Protein AF-A0A7S2MKE5-F1 (afdb_monomer_lite)

pLDDT: mean 77.35, std 18.49, range [25.69, 97.31]

Foldseek 3Di:
DDDDDDDDDDDPPPPPPPPDPDPPPQPPQPPDQCPLCLVLVLVCLFPPLQWDWFWKWFFDFLQIAIFTKTFLVSQLVSCCVVVVAVHSVRSVVVVVVNVLQQQKDKDQQVLLFPAPADDQDPPDPVCVVVNRTIMITGFALFAKAKDPDPVVVQDWADARRFTWHRDDLVLQLVQCVVVQCVVPRPVSSVVCVVVSVSVVVLVVLVPDDDPCVVPPDACFDQDPNDTDHAFQVLVQLLSQLSSQSVCVVSRGFKHKKKKKKKWFFAKDFPDDPDDDQKFFKKKKKAFAAPLLPQDDDSVFHALRIDIWGTAIFGDQDDPPGGRRGGTMMMMITGSGNQAHSSQQGPNPVSPRLDRHHRFKMKMWMWTDDDPDIHTPAIDIHGNRNAHAQDKDWDWTFGADDPRDGTMTTTMMMHMHMDMTGTDPPPDDDDDDCVRHPHSSSVSSSVSSNNHGMYGDPPDDDDRDNGSSNVSVSVVSVD

Organism: NCBI:txid374047

Structure (mmCIF, N/CA/C/O backbone):
data_AF-A0A7S2MKE5-F1
#
_entry.id   AF-A0A7S2MKE5-F1
#
loop_
_atom_site.group_PDB
_atom_site.id
_atom_site.type_symbol
_atom_site.label_atom_id
_atom_site.label_alt_id
_atom_site.label_comp_id
_atom_site.label_asym_id
_atom_site.label_entity_id
_atom_site.label_seq_id
_atom_site.pdbx_PDB_ins_code
_atom_site.Cartn_x
_atom_site.Cartn_y
_atom_site.Cartn_z
_atom_site.occupancy
_atom_site.B_iso_or_equiv
_atom_site.auth_seq_id
_atom_site.auth_comp_id
_atom_site.auth_asym_id
_atom_site.auth_atom_id
_atom_site.pdbx_PDB_model_num
ATOM 1 N N . MET A 1 1 ? 20.043 -65.695 46.559 1.00 38.91 1 MET A N 1
ATOM 2 C CA . MET A 1 1 ? 19.828 -64.359 45.965 1.00 38.91 1 MET A CA 1
ATOM 3 C C . MET A 1 1 ? 18.661 -64.463 44.991 1.00 38.91 1 MET A C 1
ATOM 5 O O . MET A 1 1 ? 18.897 -64.834 43.849 1.00 38.91 1 MET A O 1
ATOM 9 N N . PRO A 1 2 ? 17.408 -64.273 45.440 1.00 32.28 2 PRO A N 1
ATOM 10 C CA . PRO A 1 2 ? 16.245 -64.298 44.563 1.00 32.28 2 PRO A CA 1
ATOM 11 C C . PRO A 1 2 ? 16.020 -62.921 43.929 1.00 32.28 2 PRO A C 1
ATOM 13 O O . PRO A 1 2 ? 16.160 -61.885 44.575 1.00 32.28 2 PRO A O 1
ATOM 16 N N . THR A 1 3 ? 15.694 -62.958 42.645 1.00 35.00 3 THR A N 1
ATOM 17 C CA . THR A 1 3 ? 15.424 -61.851 41.729 1.00 35.00 3 THR A CA 1
ATOM 18 C C . THR A 1 3 ? 14.104 -61.153 42.047 1.00 35.00 3 THR A C 1
ATOM 20 O O . THR A 1 3 ? 13.065 -61.808 42.129 1.00 35.00 3 THR A O 1
ATOM 23 N N . LEU A 1 4 ? 14.150 -59.826 42.182 1.00 37.09 4 LEU A N 1
ATOM 24 C CA . LEU A 1 4 ? 12.975 -58.968 42.303 1.00 37.09 4 LEU A CA 1
ATOM 25 C C . LEU A 1 4 ? 12.321 -58.759 40.933 1.00 37.09 4 LEU A C 1
ATOM 27 O O . LEU A 1 4 ? 12.938 -58.318 39.967 1.00 37.09 4 LEU A O 1
ATOM 31 N N . SER A 1 5 ? 11.049 -59.119 40.913 1.00 35.47 5 SER A N 1
ATOM 32 C CA . SER A 1 5 ? 10.031 -58.942 39.892 1.00 35.47 5 SER A CA 1
ATOM 33 C C . SER A 1 5 ? 9.705 -57.477 39.581 1.00 35.47 5 SER A C 1
ATOM 35 O O . SER A 1 5 ? 9.576 -56.672 40.498 1.00 35.47 5 SER A O 1
ATOM 37 N N . GLY A 1 6 ? 9.426 -57.212 38.302 1.00 34.06 6 GLY A N 1
ATOM 38 C CA . GLY A 1 6 ? 8.232 -56.485 37.855 1.00 34.06 6 GLY A CA 1
ATOM 39 C C . GLY A 1 6 ? 8.146 -54.983 38.124 1.00 34.06 6 GLY A C 1
ATOM 40 O O . GLY A 1 6 ? 7.591 -54.578 39.137 1.00 34.06 6 GLY A O 1
ATOM 41 N N . ILE A 1 7 ? 8.535 -54.180 37.128 1.00 35.25 7 ILE A N 1
ATOM 42 C CA . ILE A 1 7 ? 7.829 -52.938 36.775 1.00 35.25 7 ILE A CA 1
ATOM 43 C C . ILE A 1 7 ? 7.758 -52.896 35.243 1.00 35.25 7 ILE A C 1
ATOM 45 O O . ILE A 1 7 ? 8.727 -52.545 34.571 1.00 35.25 7 ILE A O 1
ATOM 49 N N . GLU A 1 8 ? 6.625 -53.322 34.685 1.00 31.55 8 GLU A N 1
ATOM 50 C CA . GLU A 1 8 ? 6.256 -53.013 33.304 1.00 31.55 8 GLU A CA 1
ATOM 51 C C . GLU A 1 8 ? 5.969 -51.507 33.220 1.00 31.55 8 GLU A C 1
ATOM 53 O O . GLU A 1 8 ? 5.121 -50.984 33.939 1.00 31.55 8 GLU A O 1
ATOM 58 N N . MET A 1 9 ? 6.709 -50.791 32.369 1.00 32.50 9 MET A N 1
ATOM 59 C CA . MET A 1 9 ? 6.390 -49.407 32.018 1.00 32.50 9 MET A CA 1
ATOM 60 C C . MET A 1 9 ? 5.101 -49.394 31.192 1.00 32.50 9 MET A C 1
ATOM 62 O O . MET A 1 9 ? 5.122 -49.718 30.002 1.00 32.50 9 MET A O 1
ATOM 66 N N . GLU A 1 10 ? 3.992 -48.978 31.805 1.00 29.42 10 GLU A N 1
ATOM 67 C CA . GLU A 1 10 ? 2.817 -48.523 31.065 1.00 29.42 10 GLU A CA 1
ATOM 68 C C . GLU A 1 10 ? 3.233 -47.387 30.119 1.00 29.42 10 GLU A C 1
ATOM 70 O O . GLU A 1 10 ? 3.768 -46.353 30.529 1.00 29.42 10 GLU A O 1
ATOM 75 N N . ARG A 1 11 ? 3.021 -47.599 28.817 1.00 32.53 11 ARG A N 1
ATOM 76 C CA . ARG A 1 11 ? 3.183 -46.557 27.800 1.00 32.53 11 ARG A CA 1
ATOM 77 C C . ARG A 1 11 ? 2.122 -45.481 28.048 1.00 32.53 11 ARG A C 1
ATOM 79 O O . ARG A 1 11 ? 0.951 -45.844 28.151 1.00 32.53 11 ARG A O 1
ATOM 86 N N . PRO A 1 12 ? 2.475 -44.183 28.075 1.00 32.78 12 PRO A N 1
ATOM 87 C CA . PRO A 1 12 ? 1.469 -43.138 28.147 1.00 32.78 12 PRO A CA 1
ATOM 88 C C . PRO A 1 12 ? 0.582 -43.237 26.904 1.00 32.78 12 PRO A C 1
ATOM 90 O O . PRO A 1 12 ? 1.060 -43.172 25.768 1.00 32.78 12 PRO A O 1
ATOM 93 N N . SER A 1 13 ? -0.710 -43.451 27.138 1.00 32.38 13 SER A N 1
ATOM 94 C CA . SER A 1 13 ? -1.746 -43.436 26.119 1.00 32.38 13 SER A CA 1
ATOM 95 C C . SER A 1 13 ? -1.727 -42.074 25.433 1.00 32.38 13 SER A C 1
ATOM 97 O O . SER A 1 13 ? -2.057 -41.044 26.019 1.00 32.38 13 SER A O 1
ATOM 99 N N . SER A 1 14 ? -1.296 -42.055 24.172 1.00 32.84 14 SER A N 1
ATOM 100 C CA . SER A 1 14 ? -1.456 -40.889 23.315 1.00 32.84 14 SER A CA 1
ATOM 101 C C . SER A 1 14 ? -2.951 -40.624 23.183 1.00 32.84 14 SER A C 1
ATOM 103 O O . SER A 1 14 ? -3.659 -41.388 22.522 1.00 32.84 14 SER A O 1
ATOM 105 N N . LEU A 1 15 ? -3.442 -39.566 23.825 1.00 27.14 15 LEU A N 1
ATOM 106 C CA . LEU A 1 15 ? -4.752 -39.010 23.522 1.00 27.14 15 LEU A CA 1
ATOM 107 C C . LEU A 1 15 ? -4.729 -38.598 22.049 1.00 27.14 15 LEU A C 1
ATOM 109 O O . LEU A 1 15 ? -4.155 -37.573 21.684 1.00 27.14 15 LEU A O 1
ATOM 113 N N . ALA A 1 16 ? -5.306 -39.439 21.195 1.00 28.03 16 ALA A N 1
ATOM 114 C CA . ALA A 1 16 ? -5.599 -39.082 19.824 1.00 28.03 16 ALA A CA 1
ATOM 115 C C . ALA A 1 16 ? -6.667 -37.986 19.874 1.00 28.03 16 ALA A C 1
ATOM 117 O O . ALA A 1 16 ? -7.858 -38.263 20.011 1.00 28.03 16 ALA A O 1
ATOM 118 N N . VAL A 1 17 ? -6.234 -36.728 19.817 1.00 29.97 17 VAL A N 1
ATOM 119 C CA . VAL A 1 17 ? -7.132 -35.613 19.534 1.00 29.97 17 VAL A CA 1
ATOM 120 C C . VAL A 1 17 ? -7.552 -35.787 18.080 1.00 29.97 17 VAL A C 1
ATOM 122 O O . VAL A 1 17 ? -6.831 -35.414 17.157 1.00 29.97 17 VAL A O 1
ATOM 125 N N . ALA A 1 18 ? -8.697 -36.432 17.875 1.00 25.69 18 ALA A N 1
ATOM 126 C CA . ALA A 1 18 ? -9.371 -36.437 16.592 1.00 25.69 18 ALA A CA 1
ATOM 127 C C . ALA A 1 18 ? -9.813 -34.997 16.307 1.00 25.69 18 ALA A C 1
ATOM 129 O O . ALA A 1 18 ? -10.854 -34.544 16.779 1.00 25.69 18 ALA A O 1
ATOM 130 N N . VAL A 1 19 ? -8.987 -34.255 15.571 1.00 35.53 19 VAL A N 1
ATOM 131 C CA . VAL A 1 19 ? -9.393 -32.984 14.973 1.00 35.53 19 VAL A CA 1
ATOM 132 C C . VAL A 1 19 ? -10.306 -33.351 13.810 1.00 35.53 19 VAL A C 1
ATOM 134 O O . VAL A 1 19 ? -9.848 -33.548 12.687 1.00 35.53 19 VAL A O 1
ATOM 137 N N . ALA A 1 20 ? -11.595 -33.539 14.093 1.00 32.12 20 ALA A N 1
ATOM 138 C CA . ALA A 1 20 ? -12.597 -33.576 13.042 1.00 32.12 20 ALA A CA 1
ATOM 139 C C . ALA A 1 20 ? -12.480 -32.258 12.262 1.00 32.12 20 ALA A C 1
ATOM 141 O O . ALA A 1 20 ? -12.541 -31.179 12.857 1.00 32.12 20 ALA A O 1
ATOM 142 N N . ALA A 1 21 ? -12.236 -32.344 10.954 1.00 36.50 21 ALA A N 1
ATOM 143 C CA . ALA A 1 21 ? -12.271 -31.186 10.077 1.00 36.50 21 ALA A CA 1
ATOM 144 C C . ALA A 1 21 ? -13.685 -30.602 10.155 1.00 36.50 21 ALA A C 1
ATOM 146 O O . ALA A 1 21 ? -14.653 -31.240 9.750 1.00 36.50 21 ALA A O 1
ATOM 147 N N . SER A 1 22 ? -13.813 -29.428 10.768 1.00 38.00 22 SER A N 1
ATOM 148 C CA . SER A 1 22 ? -15.074 -28.702 10.757 1.00 38.00 22 SER A CA 1
ATOM 149 C C . SER A 1 22 ? -15.303 -28.180 9.341 1.00 38.00 22 SER A C 1
ATOM 151 O O . SER A 1 22 ? -14.479 -27.417 8.839 1.00 38.00 22 SER A O 1
ATOM 153 N N . GLU A 1 23 ? -16.419 -28.567 8.717 1.00 39.47 23 GLU A N 1
ATOM 154 C CA . GLU A 1 23 ? -16.877 -28.044 7.417 1.00 39.47 23 GLU A CA 1
ATOM 155 C C . GLU A 1 23 ? -17.104 -26.518 7.451 1.00 39.47 23 GLU A C 1
ATOM 157 O O . GLU A 1 23 ? -17.133 -25.864 6.413 1.00 39.47 23 GLU A O 1
ATOM 162 N N . THR A 1 24 ? -17.195 -25.918 8.644 1.00 43.94 24 THR A N 1
ATOM 163 C CA . THR A 1 24 ? -17.181 -24.465 8.852 1.00 43.94 24 THR A CA 1
ATOM 164 C C . THR A 1 24 ? -15.786 -24.032 9.291 1.00 43.94 24 THR A C 1
ATOM 166 O O . THR A 1 24 ? -15.536 -23.739 10.466 1.00 43.94 24 THR A O 1
ATOM 169 N N . ALA A 1 25 ? -14.829 -24.062 8.375 1.00 43.97 25 ALA A N 1
ATOM 170 C CA . ALA A 1 25 ? -13.459 -23.709 8.694 1.00 43.97 25 ALA A CA 1
ATOM 171 C C . ALA A 1 25 ? -13.309 -22.202 8.970 1.00 43.97 25 ALA A C 1
ATOM 173 O O . ALA A 1 25 ? -13.059 -21.420 8.068 1.00 43.97 25 ALA A O 1
ATOM 174 N N . ILE A 1 26 ? -13.465 -21.817 10.241 1.00 52.28 26 ILE A N 1
ATOM 175 C CA . ILE A 1 26 ? -12.911 -20.611 10.887 1.00 52.28 26 ILE A CA 1
ATOM 176 C C . ILE A 1 26 ? -13.125 -19.297 10.098 1.00 52.28 26 ILE A C 1
ATOM 178 O O . ILE A 1 26 ? -12.332 -18.368 10.182 1.00 52.28 26 ILE A O 1
ATOM 182 N N . GLU A 1 27 ? -14.232 -19.166 9.369 1.00 48.88 27 GLU A N 1
ATOM 183 C CA . GLU A 1 27 ? -14.733 -17.870 8.893 1.00 48.88 27 GLU A CA 1
ATOM 184 C C . GLU A 1 27 ? -15.806 -17.350 9.852 1.00 48.88 27 GLU A C 1
ATOM 186 O O . GLU A 1 27 ? -16.908 -16.964 9.464 1.00 48.88 27 GLU A O 1
ATOM 191 N N . ALA A 1 28 ? -15.509 -17.371 11.152 1.00 46.31 28 ALA A N 1
ATOM 192 C CA . ALA A 1 28 ? -16.312 -16.607 12.088 1.00 46.31 28 ALA A CA 1
ATOM 193 C C . ALA A 1 28 ? -16.016 -15.128 11.816 1.00 46.31 28 ALA A C 1
ATOM 195 O O . ALA A 1 28 ? -14.959 -14.623 12.197 1.00 46.31 28 ALA A O 1
ATOM 196 N N . ALA A 1 29 ? -16.937 -14.446 11.129 1.00 50.38 29 ALA A N 1
ATOM 197 C CA . ALA A 1 29 ? -16.950 -12.991 11.114 1.00 50.38 29 ALA A CA 1
ATOM 198 C C . ALA A 1 29 ? -16.854 -12.500 12.571 1.00 50.38 29 ALA A C 1
ATOM 200 O O . ALA A 1 29 ? -17.459 -13.129 13.451 1.00 50.38 29 ALA A O 1
ATOM 201 N N . PRO A 1 30 ? -16.093 -11.430 12.853 1.00 53.56 30 PRO A N 1
ATOM 202 C CA . PRO A 1 30 ? -15.999 -10.898 14.204 1.00 53.56 30 PRO A CA 1
ATOM 203 C C . PRO A 1 30 ? -17.403 -10.730 14.799 1.00 53.56 30 PRO A C 1
ATOM 205 O O . PRO A 1 30 ? -18.305 -10.195 14.155 1.00 53.56 30 PRO A O 1
ATOM 208 N N . SER A 1 31 ? -17.606 -11.252 16.012 1.00 45.25 31 SER A N 1
ATOM 209 C CA . SER A 1 31 ? -18.897 -11.223 16.715 1.00 45.25 31 SER A CA 1
ATOM 210 C C . SER A 1 31 ? -19.361 -9.795 17.020 1.00 45.25 31 SER A C 1
ATOM 212 O O . SER A 1 31 ? -20.553 -9.548 17.215 1.00 45.25 31 SER A O 1
ATOM 214 N N . GLU A 1 32 ? -18.428 -8.846 17.023 1.00 46.38 32 GLU A N 1
ATOM 215 C CA . GLU A 1 32 ? -18.703 -7.424 17.108 1.00 46.38 32 GLU A CA 1
ATOM 216 C C . GLU A 1 32 ? -19.106 -6.874 15.741 1.00 46.38 32 GLU A C 1
ATOM 218 O O . GLU A 1 32 ? -18.394 -7.008 14.749 1.00 46.38 32 GLU A O 1
ATOM 223 N N . ARG A 1 33 ? -20.264 -6.211 15.697 1.00 48.34 33 ARG A N 1
ATOM 224 C CA . ARG A 1 33 ? -20.702 -5.414 14.548 1.00 48.34 33 ARG A CA 1
ATOM 225 C C . ARG A 1 33 ? -19.662 -4.317 14.296 1.00 48.34 33 ARG A C 1
ATOM 227 O O . ARG A 1 33 ? -19.702 -3.277 14.950 1.00 48.34 33 ARG A O 1
ATOM 234 N N . ILE A 1 34 ? -18.733 -4.541 13.369 1.00 53.12 34 ILE A N 1
ATOM 235 C CA . ILE A 1 34 ? -17.738 -3.537 12.990 1.00 53.12 34 ILE A CA 1
ATOM 236 C C . ILE A 1 34 ? -18.439 -2.497 12.114 1.00 53.12 34 ILE A C 1
ATOM 238 O O . ILE A 1 34 ? -18.467 -2.605 10.895 1.00 53.12 34 ILE A O 1
ATOM 242 N N . ASP A 1 35 ? -19.027 -1.477 12.738 1.00 60.91 35 ASP A N 1
ATOM 243 C CA . ASP A 1 35 ? -19.252 -0.202 12.054 1.00 60.91 35 ASP A CA 1
ATOM 244 C C . ASP A 1 35 ? -17.873 0.446 11.852 1.00 60.91 35 ASP A C 1
ATOM 246 O O . ASP A 1 35 ? -17.344 1.143 12.722 1.00 60.91 35 ASP A O 1
ATOM 250 N N . GLY A 1 36 ? -17.217 0.052 10.760 1.00 64.25 36 GLY A N 1
ATOM 251 C CA . GLY A 1 36 ? -15.829 0.383 10.449 1.00 64.25 36 GLY A CA 1
ATOM 252 C C . GLY A 1 36 ? -15.649 1.779 9.868 1.00 64.25 36 GLY A C 1
ATOM 253 O O . GLY A 1 36 ? -14.527 2.166 9.603 1.00 64.25 36 GLY A O 1
ATOM 254 N N . GLY A 1 37 ? -16.721 2.547 9.653 1.00 77.38 37 GLY A N 1
ATOM 255 C CA . GLY A 1 37 ? -16.649 3.902 9.098 1.00 77.38 37 GLY A CA 1
ATOM 256 C C . GLY A 1 37 ? -16.510 3.984 7.570 1.00 77.38 37 GLY A C 1
ATOM 257 O O . GLY A 1 37 ? -16.782 5.045 7.011 1.00 77.38 37 GLY A O 1
ATOM 258 N N . ASP A 1 38 ? -16.189 2.894 6.869 1.00 79.06 38 ASP A N 1
ATOM 259 C CA . ASP A 1 38 ? -16.115 2.869 5.399 1.00 79.06 38 ASP A CA 1
ATOM 260 C C . ASP A 1 38 ? -17.471 3.196 4.751 1.00 79.06 38 ASP A C 1
ATOM 262 O O . ASP A 1 38 ? -17.541 4.041 3.852 1.00 79.06 38 ASP A O 1
ATOM 266 N N . ALA A 1 39 ? -18.566 2.610 5.252 1.00 78.50 39 ALA A N 1
ATOM 267 C CA . ALA A 1 39 ? -19.924 2.956 4.826 1.00 78.50 39 ALA A CA 1
ATOM 268 C C . ALA A 1 39 ? -20.259 4.447 5.032 1.00 78.50 39 ALA A C 1
ATOM 270 O O . ALA A 1 39 ? -20.944 5.048 4.204 1.00 78.50 39 ALA A O 1
ATOM 271 N N . VAL A 1 40 ? -19.751 5.071 6.101 1.00 84.38 40 VAL A N 1
ATOM 272 C CA . VAL A 1 40 ? -19.949 6.507 6.365 1.00 84.38 40 VAL A CA 1
ATOM 273 C C . VAL A 1 40 ? -19.237 7.339 5.309 1.00 84.38 40 VAL A C 1
ATOM 275 O O . VAL A 1 40 ? -19.855 8.197 4.687 1.00 84.38 40 VAL A O 1
ATOM 278 N N . ILE A 1 41 ? -17.956 7.052 5.059 1.00 85.62 41 ILE A N 1
ATOM 279 C CA . ILE A 1 41 ? -17.144 7.770 4.065 1.00 85.62 41 ILE A CA 1
ATOM 280 C C . ILE A 1 41 ? -17.775 7.647 2.682 1.00 85.62 41 ILE A C 1
ATOM 282 O O . ILE A 1 41 ? -17.914 8.636 1.966 1.00 85.62 41 ILE A O 1
ATOM 286 N N . ARG A 1 42 ? -18.235 6.447 2.328 1.00 81.06 42 ARG A N 1
ATOM 287 C CA . ARG A 1 42 ? -18.965 6.193 1.087 1.00 81.06 42 ARG A CA 1
ATOM 288 C C . ARG A 1 42 ? -20.193 7.085 0.931 1.00 81.06 42 ARG A C 1
ATOM 290 O O . ARG A 1 42 ? -20.391 7.635 -0.149 1.00 81.06 42 ARG A O 1
ATOM 297 N N . ARG A 1 43 ? -21.005 7.247 1.978 1.00 84.44 43 ARG A N 1
ATOM 298 C CA . ARG A 1 43 ? -22.190 8.115 1.915 1.00 84.44 43 ARG A CA 1
ATOM 299 C C . ARG A 1 43 ? -21.819 9.602 1.920 1.00 84.44 43 ARG A C 1
ATOM 301 O O . ARG A 1 43 ? -22.467 10.371 1.221 1.00 84.44 43 ARG A O 1
ATOM 308 N N . MET A 1 44 ? -20.739 9.996 2.600 1.00 87.38 44 MET A N 1
ATOM 309 C CA . MET A 1 44 ? -20.200 11.363 2.526 1.00 87.38 44 MET A CA 1
ATOM 310 C C . MET A 1 44 ? -19.696 11.717 1.123 1.00 87.38 44 MET A C 1
ATOM 312 O O . MET A 1 44 ? -19.830 12.854 0.692 1.00 87.38 44 MET A O 1
ATOM 316 N N . ILE A 1 45 ? -19.151 10.755 0.379 1.00 84.62 45 ILE A N 1
ATOM 317 C CA . ILE A 1 45 ? -18.669 10.956 -0.996 1.00 84.62 45 ILE A CA 1
ATOM 318 C C . ILE A 1 45 ? -19.816 11.223 -1.993 1.00 84.62 45 ILE A C 1
ATOM 320 O O . ILE A 1 45 ? -19.587 11.812 -3.057 1.00 84.62 45 ILE A O 1
ATOM 324 N N . GLN A 1 46 ? -21.042 10.786 -1.687 1.00 82.50 46 GLN A N 1
ATOM 325 C CA . GLN A 1 46 ? -22.168 10.897 -2.613 1.00 82.50 46 GLN A CA 1
ATOM 326 C C . GLN A 1 46 ? -22.554 12.362 -2.882 1.00 82.50 46 GLN A C 1
ATOM 328 O O . GLN A 1 46 ? -22.507 13.197 -1.976 1.00 82.50 46 GLN A O 1
ATOM 333 N N . PRO A 1 47 ? -22.984 12.694 -4.117 1.00 78.25 47 PRO A N 1
ATOM 334 C CA . PRO A 1 47 ? -23.495 14.024 -4.422 1.00 78.25 47 PRO A CA 1
ATOM 335 C C . PRO A 1 47 ? -24.651 14.404 -3.487 1.00 78.25 47 PRO A C 1
ATOM 337 O O . PRO A 1 47 ? -25.596 13.637 -3.327 1.00 78.25 47 PRO A O 1
ATOM 340 N N . GLY A 1 48 ? -24.591 15.603 -2.902 1.00 79.62 48 GLY A N 1
ATOM 341 C CA . GLY A 1 48 ? -25.635 16.109 -2.004 1.00 79.62 48 GLY A CA 1
ATOM 342 C C . GLY A 1 48 ? -25.440 15.784 -0.521 1.00 79.62 48 GLY A C 1
ATOM 343 O O . GLY A 1 48 ? -26.286 16.171 0.276 1.00 79.62 48 GLY A O 1
ATOM 344 N N . SER A 1 49 ? -24.332 15.140 -0.134 1.00 85.62 49 SER A N 1
ATOM 345 C CA . SER A 1 49 ? -23.956 14.961 1.278 1.00 85.62 49 SER A CA 1
ATOM 346 C C . SER A 1 49 ? -23.622 16.274 1.998 1.00 85.62 49 SER A C 1
ATOM 348 O O . SER A 1 49 ? -23.667 16.329 3.218 1.00 85.62 49 SER A O 1
ATOM 350 N N . GLY A 1 50 ? -23.251 17.324 1.260 1.00 85.25 50 GLY A N 1
ATOM 351 C CA . GLY A 1 50 ? -22.749 18.574 1.839 1.00 85.25 50 GLY A CA 1
ATOM 352 C C . GLY A 1 50 ? -21.275 18.527 2.261 1.00 85.25 50 GLY A C 1
ATOM 353 O O . GLY A 1 50 ? -20.736 19.570 2.601 1.00 85.25 50 GLY A O 1
ATOM 354 N N . VAL A 1 51 ? -20.608 17.368 2.174 1.00 87.69 51 VAL A N 1
ATOM 355 C CA . VAL A 1 51 ? -19.174 17.222 2.482 1.00 87.69 51 VAL A CA 1
ATOM 356 C C . VAL A 1 51 ? -18.340 17.430 1.220 1.00 87.69 51 VAL A C 1
ATOM 358 O O . VAL A 1 51 ? -18.472 16.681 0.245 1.00 87.69 51 VAL A O 1
ATOM 361 N N . GLU A 1 52 ? -17.457 18.429 1.222 1.00 85.81 52 GLU A N 1
ATOM 362 C CA . GLU A 1 52 ? -16.584 18.735 0.095 1.00 85.81 52 GLU A CA 1
ATOM 363 C C . GLU A 1 52 ? -15.248 17.985 0.205 1.00 85.81 52 GLU A C 1
ATOM 365 O O . GLU A 1 52 ? -14.441 18.176 1.113 1.00 85.81 52 GLU A O 1
ATOM 370 N N . PHE A 1 53 ? -14.966 17.145 -0.792 1.00 85.12 53 PHE A N 1
ATOM 371 C CA . PHE A 1 53 ? -13.673 16.479 -0.926 1.00 85.12 53 PHE A CA 1
ATOM 372 C C . PHE A 1 53 ? -12.746 17.319 -1.810 1.00 85.12 53 PHE A C 1
ATOM 374 O O . PHE A 1 53 ? -12.903 17.362 -3.036 1.00 85.12 53 PHE A O 1
ATOM 381 N N . ARG A 1 54 ? -11.759 17.972 -1.191 1.00 82.69 54 ARG A N 1
ATOM 382 C CA . ARG A 1 54 ? -10.761 18.818 -1.859 1.00 82.69 54 ARG A CA 1
ATOM 383 C C . ARG A 1 54 ? -9.455 18.068 -2.058 1.00 82.69 54 ARG A C 1
ATOM 385 O O . ARG A 1 54 ? -9.031 17.299 -1.198 1.00 82.69 54 ARG A O 1
ATOM 392 N N . THR A 1 55 ? -8.768 18.334 -3.167 1.00 82.75 55 THR A N 1
ATOM 393 C CA . THR A 1 55 ? -7.446 17.749 -3.397 1.00 82.75 55 THR A CA 1
ATOM 394 C C . THR A 1 55 ? -6.323 18.732 -3.109 1.00 82.75 55 THR A C 1
ATOM 396 O O . THR A 1 55 ? -6.204 19.788 -3.736 1.00 82.75 55 THR A O 1
ATOM 399 N N . LEU A 1 56 ? -5.441 18.312 -2.212 1.00 85.12 56 LEU A N 1
ATOM 400 C CA . LEU A 1 56 ? -4.176 18.947 -1.908 1.00 85.12 56 LEU A CA 1
ATOM 401 C C . LEU A 1 56 ? -3.065 18.329 -2.762 1.00 85.12 56 LEU A C 1
ATOM 403 O O . LEU A 1 56 ? -2.899 17.110 -2.802 1.00 85.12 56 LEU A O 1
ATOM 407 N N . LYS A 1 57 ? -2.280 19.166 -3.435 1.00 86.12 57 LYS A N 1
ATOM 408 C CA . LYS A 1 57 ? -1.025 18.756 -4.063 1.00 86.12 57 LYS A CA 1
ATOM 409 C C . LYS A 1 57 ? 0.121 19.070 -3.110 1.00 86.12 57 LYS A C 1
ATOM 411 O O . LYS A 1 57 ? 0.317 20.233 -2.768 1.00 86.12 57 LYS A O 1
ATOM 416 N N . VAL A 1 58 ? 0.893 18.060 -2.728 1.00 87.19 58 VAL A N 1
ATOM 417 C CA . VAL A 1 58 ? 2.078 18.217 -1.871 1.00 87.19 58 VAL A CA 1
ATOM 418 C C . VAL A 1 58 ? 3.355 17.937 -2.655 1.00 87.19 58 VAL A C 1
ATOM 420 O O . VAL A 1 58 ? 3.386 17.019 -3.479 1.00 87.19 58 VAL A O 1
ATOM 423 N N . GLY A 1 59 ? 4.398 18.729 -2.412 1.00 85.50 59 GLY A N 1
ATOM 424 C CA . GLY A 1 59 ? 5.694 18.645 -3.088 1.00 85.50 59 GLY A CA 1
ATOM 425 C C . GLY A 1 59 ? 5.819 19.474 -4.365 1.00 85.50 59 GLY A C 1
ATOM 426 O O . GLY A 1 59 ? 4.900 20.177 -4.785 1.00 85.50 59 GLY A O 1
ATOM 427 N N . GLU A 1 60 ? 6.985 19.377 -5.006 1.00 81.44 60 GLU A N 1
ATOM 428 C CA . GLU A 1 60 ? 7.370 20.198 -6.159 1.00 81.44 60 GLU A CA 1
ATOM 429 C C . GLU A 1 60 ? 7.939 19.350 -7.311 1.00 81.44 60 GLU A C 1
ATOM 431 O O . GLU A 1 60 ? 8.566 18.301 -7.129 1.00 81.44 60 GLU A O 1
ATOM 436 N N . GLY A 1 61 ? 7.706 19.815 -8.543 1.00 77.00 61 GLY A N 1
ATOM 437 C CA . GLY A 1 61 ? 8.245 19.199 -9.753 1.00 77.00 61 GLY A CA 1
ATOM 438 C C . GLY A 1 61 ? 7.763 17.760 -9.961 1.00 77.00 61 GLY A C 1
ATOM 439 O O . GLY A 1 61 ? 6.561 17.491 -9.959 1.00 77.00 61 GLY A O 1
ATOM 440 N N . GLY A 1 62 ? 8.708 16.841 -10.181 1.00 72.69 62 GLY A N 1
ATOM 441 C CA . GLY A 1 62 ? 8.437 15.406 -10.334 1.00 72.69 62 GLY A CA 1
ATOM 442 C C . GLY A 1 62 ? 8.205 14.668 -9.011 1.00 72.69 62 GLY A C 1
ATOM 443 O O . GLY A 1 62 ? 7.742 13.529 -9.031 1.00 72.69 62 GLY A O 1
ATOM 444 N N . ASN A 1 63 ? 8.480 15.305 -7.868 1.00 81.31 63 ASN A N 1
ATOM 445 C CA . ASN A 1 63 ? 8.296 14.755 -6.524 1.00 81.31 63 ASN A CA 1
ATOM 446 C C . ASN A 1 63 ? 7.047 15.360 -5.898 1.00 81.31 63 ASN A C 1
ATOM 448 O O . ASN A 1 63 ? 7.124 16.183 -4.992 1.00 81.31 63 ASN A O 1
ATOM 452 N N . THR A 1 64 ? 5.893 14.975 -6.434 1.00 85.12 64 THR A N 1
ATOM 453 C CA . THR A 1 64 ? 4.596 15.433 -5.939 1.00 85.12 64 THR A CA 1
ATOM 454 C C . THR A 1 64 ? 3.717 14.245 -5.589 1.00 85.12 64 THR A C 1
ATOM 456 O O . THR A 1 64 ? 3.929 13.147 -6.108 1.00 85.12 64 THR A O 1
ATOM 459 N N . ALA A 1 65 ? 2.736 14.465 -4.724 1.00 86.38 65 ALA A N 1
ATOM 460 C CA . ALA A 1 65 ? 1.619 13.556 -4.526 1.00 86.38 65 ALA A CA 1
ATOM 461 C C . ALA A 1 65 ? 0.323 14.357 -4.405 1.00 86.38 65 ALA A C 1
ATOM 463 O O . ALA A 1 65 ? 0.301 15.457 -3.851 1.00 86.38 65 ALA A O 1
ATOM 464 N N . MET A 1 66 ? -0.753 13.802 -4.943 1.00 86.00 66 MET A N 1
ATOM 465 C CA . MET A 1 66 ? -2.103 14.303 -4.728 1.00 86.00 66 MET A CA 1
ATOM 466 C C . MET A 1 66 ? -2.695 13.611 -3.494 1.00 86.00 66 MET A C 1
ATOM 468 O O . MET A 1 66 ? -2.463 12.421 -3.281 1.00 86.00 66 MET A O 1
ATOM 472 N N . VAL A 1 67 ? -3.428 14.356 -2.667 1.00 85.94 67 VAL A N 1
ATOM 473 C CA . VAL A 1 67 ? -4.065 13.870 -1.436 1.00 85.94 67 VAL A CA 1
ATOM 474 C C . VAL A 1 67 ? -5.471 14.447 -1.347 1.00 85.94 67 VAL A C 1
ATOM 476 O O . VAL A 1 67 ? -5.642 15.660 -1.404 1.00 85.94 67 VAL A O 1
ATOM 479 N N . VAL A 1 68 ? -6.484 13.594 -1.212 1.00 86.44 68 VAL A N 1
ATOM 480 C CA . VAL A 1 68 ? -7.869 14.017 -0.980 1.00 86.44 68 VAL A CA 1
ATOM 481 C C . VAL A 1 68 ? -8.115 14.220 0.504 1.00 86.44 68 VAL A C 1
ATOM 483 O O . VAL A 1 68 ? -7.801 13.338 1.304 1.00 86.44 68 VAL A O 1
ATOM 486 N N . LEU A 1 69 ? -8.715 15.361 0.825 1.00 89.19 69 LEU A N 1
ATOM 487 C CA . LEU A 1 69 ? -9.065 15.795 2.166 1.00 89.19 69 LEU A CA 1
ATOM 488 C C . LEU A 1 69 ? -10.531 16.217 2.231 1.00 89.19 69 LEU A C 1
ATOM 490 O O . LEU A 1 69 ? -11.078 16.689 1.237 1.00 89.19 69 LEU A O 1
ATOM 494 N N . PHE A 1 70 ? -11.135 16.091 3.406 1.00 90.38 70 PHE A N 1
ATOM 495 C CA . PHE A 1 70 ? -12.450 16.651 3.720 1.00 90.38 70 PHE A CA 1
ATOM 496 C C . PHE A 1 70 ? -12.423 17.313 5.101 1.00 90.38 70 PHE A C 1
ATOM 498 O O . PHE A 1 70 ? -11.570 16.982 5.935 1.00 90.38 70 PHE A O 1
ATOM 505 N N . CYS A 1 71 ? -13.319 18.270 5.331 1.00 91.31 71 CYS A N 1
ATOM 506 C CA . CYS A 1 71 ? -13.351 19.044 6.568 1.00 91.31 71 CYS A CA 1
ATOM 507 C C . CYS A 1 71 ? -14.068 18.291 7.698 1.00 91.31 71 CYS A C 1
ATOM 509 O O . CYS A 1 71 ? -15.084 17.624 7.486 1.00 91.31 71 CYS A O 1
ATOM 511 N N . ARG A 1 72 ? -13.546 18.413 8.927 1.00 92.94 72 ARG A N 1
ATOM 512 C CA . ARG A 1 72 ? -14.164 17.825 10.129 1.00 92.94 72 ARG A CA 1
ATOM 513 C C . ARG A 1 72 ? -15.558 18.392 10.398 1.00 92.94 72 ARG A C 1
ATOM 515 O O . ARG A 1 72 ? -16.452 17.628 10.743 1.00 92.94 72 ARG A O 1
ATOM 522 N N . SER A 1 73 ? -15.730 19.703 10.255 1.00 92.19 73 SER A N 1
ATOM 523 C CA . SER A 1 73 ? -16.995 20.415 10.483 1.00 92.19 73 SER A CA 1
ATOM 524 C C . SER A 1 73 ? -18.106 19.913 9.557 1.00 92.19 73 SER A C 1
ATOM 526 O O . SER A 1 73 ? -19.151 19.486 10.037 1.00 92.19 73 SER A O 1
ATOM 528 N N . GLU A 1 74 ? -17.838 19.861 8.251 1.00 92.81 74 GLU A N 1
ATOM 529 C CA . GLU A 1 74 ? -18.761 19.352 7.231 1.00 92.81 74 GLU A CA 1
ATOM 530 C C . GLU A 1 74 ? -19.133 17.888 7.495 1.00 92.81 74 GLU A C 1
ATOM 532 O O . GLU A 1 74 ? -20.292 17.496 7.369 1.00 92.81 74 GLU A O 1
ATOM 537 N N . ALA A 1 75 ? -18.165 17.065 7.913 1.00 92.38 75 ALA A N 1
ATOM 538 C CA . ALA A 1 75 ? -18.425 15.675 8.277 1.00 92.38 75 ALA A CA 1
ATOM 539 C C . ALA A 1 75 ? -19.326 15.550 9.520 1.00 92.38 75 ALA A C 1
ATOM 541 O O . ALA A 1 75 ? -20.207 14.690 9.542 1.00 92.38 75 ALA A O 1
ATOM 542 N N . ILE A 1 76 ? -19.137 16.398 10.538 1.00 94.00 76 ILE A N 1
ATOM 543 C CA . ILE A 1 76 ? -20.010 16.453 11.723 1.00 94.00 76 ILE A CA 1
ATOM 544 C C . ILE A 1 76 ? -21.428 16.865 11.315 1.00 94.00 76 ILE A C 1
ATOM 546 O O . ILE A 1 76 ? -22.388 16.182 11.674 1.00 94.00 76 ILE A O 1
ATOM 550 N N . GLU A 1 77 ? -21.566 17.926 10.517 1.00 94.19 77 GLU A N 1
ATOM 551 C CA . GLU A 1 77 ? -22.861 18.405 10.026 1.00 94.19 77 GLU A CA 1
ATOM 552 C C . GLU A 1 77 ? -23.592 17.324 9.216 1.00 94.19 77 GLU A C 1
ATOM 554 O O . GLU A 1 77 ? -24.786 17.079 9.415 1.00 94.19 77 GLU A O 1
ATOM 559 N N . TYR A 1 78 ? -22.873 16.607 8.350 1.00 93.38 78 TYR A N 1
ATOM 560 C CA . TYR A 1 78 ? -23.421 15.476 7.610 1.00 93.38 78 TYR A CA 1
ATOM 561 C C . TYR A 1 78 ? -23.898 14.344 8.532 1.00 93.38 78 TYR A C 1
ATOM 563 O O . TYR A 1 78 ? -24.995 13.811 8.351 1.00 93.38 78 TYR A O 1
ATOM 571 N N . LEU A 1 79 ? -23.094 13.954 9.526 1.00 92.44 79 LEU A N 1
ATOM 572 C CA . LEU A 1 79 ? -23.436 12.864 10.446 1.00 92.44 79 LEU A CA 1
ATOM 573 C C . LEU A 1 79 ? -24.725 13.152 11.228 1.00 92.44 79 LEU A C 1
ATOM 575 O O . LEU A 1 79 ? -25.554 12.253 11.386 1.00 92.44 79 LEU A O 1
ATOM 579 N N . VAL A 1 80 ? -24.923 14.401 11.652 1.00 93.56 80 VAL A N 1
ATOM 580 C CA . VAL A 1 80 ? -26.140 14.829 12.355 1.00 93.56 80 VAL A CA 1
ATOM 581 C C . VAL A 1 80 ? -27.325 14.940 11.390 1.00 93.56 80 VAL A C 1
ATOM 583 O O . VAL A 1 80 ? -28.390 14.376 11.638 1.00 93.56 80 VAL A O 1
ATOM 586 N N . SER A 1 81 ? -27.153 15.619 10.252 1.00 92.44 81 SER A N 1
ATOM 587 C CA . SER A 1 81 ? -28.244 15.864 9.292 1.00 92.44 81 SER A CA 1
ATOM 588 C C . SER A 1 81 ? -28.746 14.598 8.590 1.00 92.44 81 SER A C 1
ATOM 590 O O . SER A 1 81 ? -29.932 14.492 8.279 1.00 92.44 81 SER A O 1
ATOM 592 N N . SER A 1 82 ? -27.875 13.608 8.382 1.00 89.12 82 SER A N 1
ATOM 593 C CA . SER A 1 82 ? -28.244 12.294 7.839 1.00 89.12 82 SER A CA 1
ATOM 594 C C . SER A 1 82 ? -28.948 11.384 8.855 1.00 89.12 82 SER A C 1
ATOM 596 O O . SER A 1 82 ? -29.439 10.317 8.479 1.00 89.12 82 SER A O 1
ATOM 598 N N . GLY A 1 83 ? -29.001 11.783 10.132 1.00 86.81 83 GLY A N 1
ATOM 599 C CA . GLY A 1 83 ? -29.519 10.970 11.232 1.00 86.81 83 GLY A CA 1
ATOM 600 C C . GLY A 1 83 ? -28.622 9.783 11.595 1.00 86.81 83 GLY A C 1
ATOM 601 O O . GLY A 1 83 ? -29.092 8.848 12.245 1.00 86.81 83 GLY A O 1
ATOM 602 N N . ALA A 1 84 ? -27.356 9.786 11.155 1.00 85.38 84 ALA A N 1
ATOM 603 C CA . ALA A 1 84 ? -26.382 8.768 11.536 1.00 85.38 84 ALA A CA 1
ATOM 604 C C . ALA A 1 84 ? -25.999 8.882 13.019 1.00 85.38 84 ALA A C 1
ATOM 606 O O . ALA A 1 84 ? -25.776 7.858 13.659 1.00 85.38 84 ALA A O 1
ATOM 607 N N . GLU A 1 85 ? -25.969 10.106 13.552 1.00 91.31 85 GLU A N 1
ATOM 608 C CA . GLU A 1 85 ? -25.738 10.431 14.964 1.00 91.31 85 GLU A CA 1
ATOM 609 C C . GLU A 1 85 ? -26.772 11.463 15.441 1.00 91.31 85 GLU A C 1
ATOM 611 O O . GLU A 1 85 ? -27.338 12.194 14.625 1.00 91.31 85 GLU A O 1
ATOM 616 N N . LYS A 1 86 ? -27.064 11.517 16.748 1.00 90.75 86 LYS A N 1
ATOM 617 C CA . LYS A 1 86 ? -28.138 12.393 17.258 1.00 90.75 86 LYS A CA 1
ATOM 618 C C . LYS A 1 86 ? -27.719 13.850 17.383 1.00 90.75 86 LYS A C 1
ATOM 620 O O . LYS A 1 86 ? -28.553 14.738 17.223 1.00 90.75 86 LYS A O 1
ATOM 625 N N . ASP A 1 87 ? -26.462 14.079 17.735 1.00 95.00 87 ASP A N 1
ATOM 626 C CA . ASP A 1 87 ? -25.911 15.399 18.002 1.00 95.00 87 ASP A CA 1
ATOM 627 C C . ASP A 1 87 ? -24.436 15.491 17.586 1.00 95.00 87 ASP A C 1
ATOM 629 O O . ASP A 1 87 ? -23.794 14.501 17.220 1.00 95.00 87 ASP A O 1
ATOM 633 N N . GLU A 1 88 ? -23.900 16.712 17.617 1.00 94.38 88 GLU A N 1
ATOM 634 C CA . GLU A 1 88 ? -22.520 16.994 17.217 1.00 94.38 88 GLU A CA 1
ATOM 635 C C . GLU A 1 88 ? -21.485 16.293 18.112 1.00 94.38 88 GLU A C 1
ATOM 637 O O . GLU A 1 88 ? -20.395 15.969 17.644 1.00 94.38 88 GLU A O 1
ATOM 642 N N . ALA A 1 89 ? -21.807 16.021 19.382 1.00 94.88 89 ALA A N 1
ATOM 643 C CA . ALA A 1 89 ? -20.889 15.362 20.307 1.00 94.88 89 ALA A CA 1
ATOM 644 C C . ALA A 1 89 ? -20.774 13.857 20.009 1.00 94.88 89 ALA A C 1
ATOM 646 O O . ALA A 1 89 ? -19.667 13.313 20.006 1.00 94.88 89 ALA A O 1
ATOM 647 N N . GLU A 1 90 ? -21.894 13.189 19.712 1.00 91.69 90 GLU A N 1
ATOM 648 C CA . GLU A 1 90 ? -21.922 11.803 19.231 1.00 91.69 90 GLU A CA 1
ATOM 649 C C . GLU A 1 90 ? -21.206 11.683 17.867 1.00 91.69 90 GLU A C 1
ATOM 651 O O . GLU A 1 90 ? -20.397 10.765 17.675 1.00 91.69 90 GLU A O 1
ATOM 656 N N . ALA A 1 91 ? -21.408 12.649 16.959 1.00 92.31 91 ALA A N 1
ATOM 657 C CA . ALA A 1 91 ? -20.710 12.734 15.672 1.00 92.31 91 ALA A CA 1
ATOM 658 C C . ALA A 1 91 ? -19.192 12.919 15.821 1.00 92.31 91 ALA A C 1
ATOM 660 O O . ALA A 1 91 ? -18.412 12.193 15.199 1.00 92.31 91 ALA A O 1
ATOM 661 N N . ASP A 1 92 ? -18.750 13.822 16.694 1.00 93.19 92 ASP A N 1
ATOM 662 C CA . ASP A 1 92 ? -17.330 14.017 16.983 1.00 93.19 92 ASP A CA 1
ATOM 663 C C . ASP A 1 92 ? -16.696 12.765 17.607 1.00 93.19 92 ASP A C 1
ATOM 665 O O . ASP A 1 92 ? -15.612 12.329 17.208 1.00 93.19 92 ASP A O 1
ATOM 669 N N . ALA A 1 93 ? -17.399 12.124 18.547 1.00 91.12 93 ALA A N 1
ATOM 670 C CA . ALA A 1 93 ? -16.970 10.860 19.135 1.00 91.12 93 ALA A CA 1
ATOM 671 C C . ALA A 1 93 ? -16.867 9.747 18.081 1.00 91.12 93 ALA A C 1
ATOM 673 O O . ALA A 1 93 ? -15.962 8.911 18.154 1.00 91.12 93 ALA A O 1
ATOM 674 N N . ARG A 1 94 ? -17.753 9.730 17.077 1.00 90.38 94 ARG A N 1
ATOM 675 C CA . ARG A 1 94 ? -17.661 8.804 15.941 1.00 90.38 94 ARG A CA 1
ATOM 676 C C . ARG A 1 94 ? -16.428 9.058 15.089 1.00 90.38 94 ARG A C 1
ATOM 678 O O . ARG A 1 94 ? -15.720 8.098 14.789 1.00 90.38 94 ARG A O 1
ATOM 685 N N . LEU A 1 95 ? -16.135 10.310 14.744 1.00 92.25 95 LEU A N 1
ATOM 686 C CA . LEU A 1 95 ? -14.926 10.649 13.989 1.00 92.25 95 LEU A CA 1
ATOM 687 C C . LEU A 1 95 ? -13.656 10.273 14.763 1.00 92.25 95 LEU A C 1
ATOM 689 O O . LEU A 1 95 ? -12.754 9.681 14.180 1.00 92.25 95 LEU A O 1
ATOM 693 N N . LYS A 1 96 ? -13.615 10.482 16.085 1.00 91.12 96 LYS A N 1
ATOM 694 C CA . LYS A 1 96 ? -12.514 10.008 16.947 1.00 91.12 96 LYS A CA 1
ATOM 695 C C . LYS A 1 96 ? -12.359 8.485 16.931 1.00 91.12 96 LYS A C 1
ATOM 697 O O . LYS A 1 96 ? -11.244 7.986 16.808 1.00 91.12 96 LYS A O 1
ATOM 702 N N . ARG A 1 97 ? -13.461 7.725 16.988 1.00 89.00 97 ARG A N 1
ATOM 703 C CA . ARG A 1 97 ? -13.415 6.255 16.830 1.00 89.00 97 ARG A CA 1
ATOM 704 C C . ARG A 1 97 ? -12.887 5.852 15.452 1.00 89.00 97 ARG A C 1
ATOM 706 O O . ARG A 1 97 ? -12.111 4.907 15.350 1.00 89.00 97 ARG A O 1
ATOM 713 N N . MET A 1 98 ? -13.288 6.566 14.400 1.00 89.94 98 MET A N 1
ATOM 714 C CA . MET A 1 98 ? -12.790 6.350 13.038 1.00 89.94 98 MET A CA 1
ATOM 715 C C . MET A 1 98 ? -11.295 6.674 12.915 1.00 89.94 98 MET A C 1
ATOM 717 O O . MET A 1 98 ? -10.583 5.933 12.248 1.00 89.94 98 MET A O 1
ATOM 721 N N . GLN A 1 99 ? -10.799 7.723 13.575 1.00 90.19 99 GLN A N 1
ATOM 722 C CA . GLN A 1 99 ? -9.366 8.029 13.646 1.00 90.19 99 GLN A CA 1
ATOM 723 C C . GLN A 1 99 ? -8.581 6.943 14.380 1.00 90.19 99 GLN A C 1
ATOM 725 O O . GLN A 1 99 ? -7.560 6.482 13.881 1.00 90.19 99 GLN A O 1
ATOM 730 N N . HIS A 1 100 ? -9.076 6.506 15.541 1.00 86.69 100 HIS A N 1
ATOM 731 C CA . HIS A 1 100 ? -8.441 5.459 16.340 1.00 86.69 100 HIS A CA 1
ATOM 732 C C . HIS A 1 100 ? -8.343 4.135 15.566 1.00 86.69 100 HIS A C 1
ATOM 734 O O . HIS A 1 100 ? -7.301 3.496 15.565 1.00 86.69 100 HIS A O 1
ATOM 740 N N . ARG A 1 101 ? -9.378 3.787 14.790 1.00 85.06 101 ARG A N 1
ATOM 741 C CA . ARG A 1 101 ? -9.372 2.642 13.856 1.00 85.06 101 ARG A CA 1
ATOM 742 C C . ARG A 1 101 ? -8.630 2.908 12.539 1.00 85.06 101 ARG A C 1
ATOM 744 O O . ARG A 1 101 ? -8.741 2.123 11.599 1.00 85.06 101 ARG A O 1
ATOM 751 N N . ARG A 1 102 ? -7.964 4.061 12.419 1.00 89.44 102 ARG A N 1
ATOM 752 C CA . ARG A 1 102 ? -7.278 4.549 11.214 1.00 89.44 102 ARG A CA 1
ATOM 753 C C . ARG A 1 102 ? -8.111 4.449 9.944 1.00 89.44 102 ARG A C 1
ATOM 755 O O . ARG A 1 102 ? -7.592 4.172 8.868 1.00 89.44 102 ARG A O 1
ATOM 762 N N . VAL A 1 103 ? -9.412 4.694 10.055 1.00 88.69 103 VAL A N 1
ATOM 763 C CA . VAL A 1 103 ? -10.331 4.866 8.921 1.00 88.69 103 VAL A CA 1
ATOM 764 C C . VAL A 1 103 ? -9.993 6.159 8.187 1.00 88.69 103 VAL A C 1
ATOM 766 O O . VAL A 1 103 ? -9.919 6.235 6.957 1.00 88.69 103 VAL A O 1
ATOM 769 N N . ILE A 1 104 ? -9.741 7.174 9.006 1.00 91.69 104 ILE A N 1
ATOM 770 C CA . ILE A 1 104 ? -9.371 8.524 8.629 1.00 91.69 104 ILE A CA 1
ATOM 771 C C . ILE A 1 104 ? -8.137 8.934 9.425 1.00 91.69 104 ILE A C 1
ATOM 773 O O . ILE A 1 104 ? -7.911 8.445 10.528 1.00 91.69 104 ILE A O 1
ATOM 777 N N . GLU A 1 105 ? -7.347 9.841 8.875 1.00 91.69 105 GLU A N 1
ATOM 778 C CA . GLU A 1 105 ? -6.183 10.409 9.544 1.00 91.69 105 GLU A CA 1
ATOM 779 C C . GLU A 1 105 ? -6.221 11.925 9.467 1.00 91.69 105 GLU A C 1
ATOM 781 O O . GLU A 1 105 ? -6.518 12.504 8.420 1.00 91.69 105 GLU A O 1
ATOM 786 N N . GLU A 1 106 ? -5.913 12.550 10.595 1.00 91.44 106 GLU A N 1
ATOM 787 C CA . GLU A 1 106 ? -5.832 13.995 10.724 1.00 91.44 106 GLU A CA 1
ATOM 788 C C . GLU A 1 106 ? -4.624 14.556 9.981 1.00 91.44 106 GLU A C 1
ATOM 790 O O . GLU A 1 106 ? -3.516 14.022 10.061 1.00 91.44 106 GLU A O 1
ATOM 795 N N . ILE A 1 107 ? -4.860 15.635 9.240 1.00 87.81 107 ILE A N 1
ATOM 796 C CA . ILE A 1 107 ? -3.825 16.436 8.608 1.00 87.81 107 ILE A CA 1
ATOM 797 C C . ILE A 1 107 ? -3.948 17.853 9.135 1.00 87.81 107 ILE A C 1
ATOM 799 O O . ILE A 1 107 ? -4.906 18.562 8.819 1.00 87.81 107 ILE A O 1
ATOM 803 N N . ASP A 1 108 ? -2.930 18.264 9.879 1.00 82.81 108 ASP A N 1
ATOM 804 C CA . ASP A 1 108 ? -2.722 19.663 10.198 1.00 82.81 108 ASP A CA 1
ATOM 805 C C . ASP A 1 108 ? -2.115 20.366 8.976 1.00 82.81 108 ASP A C 1
ATOM 807 O O . ASP A 1 108 ? -1.008 20.048 8.530 1.00 82.81 108 ASP A O 1
ATOM 811 N N . LEU A 1 109 ? -2.873 21.290 8.387 1.00 81.00 109 LEU A N 1
ATOM 812 C CA . LEU A 1 109 ? -2.405 22.060 7.240 1.00 81.00 109 LEU A CA 1
ATOM 813 C C . LEU A 1 109 ? -1.317 23.057 7.629 1.00 81.00 109 LEU A C 1
ATOM 815 O O . LEU A 1 109 ? -0.459 23.339 6.790 1.00 81.00 109 LEU A O 1
ATOM 819 N N . ASP A 1 110 ? -1.308 23.546 8.870 1.00 76.50 110 ASP A N 1
ATOM 820 C CA . ASP A 1 110 ? -0.315 24.510 9.334 1.00 76.50 110 ASP A CA 1
ATOM 821 C C . ASP A 1 110 ? 1.086 23.880 9.309 1.00 76.50 110 ASP A C 1
ATOM 823 O O . ASP A 1 110 ? 2.035 24.501 8.819 1.00 76.50 110 ASP A O 1
ATOM 827 N N . GLU A 1 111 ? 1.207 22.597 9.671 1.00 74.31 111 GLU A N 1
ATOM 828 C CA . GLU A 1 111 ? 2.456 21.826 9.561 1.00 74.31 111 GLU A CA 1
ATOM 829 C C . GLU A 1 111 ? 2.968 21.680 8.114 1.00 74.31 111 GLU A C 1
ATOM 831 O O . GLU A 1 111 ? 4.163 21.466 7.888 1.00 74.31 111 GLU A O 1
ATOM 836 N N . LEU A 1 112 ? 2.094 21.802 7.109 1.00 74.38 112 LEU A N 1
ATOM 837 C CA . LEU A 1 112 ? 2.452 21.642 5.695 1.00 74.38 112 LEU A CA 1
ATOM 838 C C . LEU A 1 112 ? 2.890 22.951 5.024 1.00 74.38 112 LEU A C 1
ATOM 840 O O . LEU A 1 112 ? 3.454 22.917 3.926 1.00 74.38 112 LEU A O 1
ATOM 844 N N . THR A 1 113 ? 2.666 24.098 5.672 1.00 64.19 113 THR A N 1
ATOM 845 C CA . THR A 1 113 ? 2.991 25.431 5.130 1.00 64.19 113 THR A CA 1
ATOM 846 C C . THR A 1 113 ? 4.448 25.861 5.335 1.00 64.19 113 THR A C 1
ATOM 848 O O . THR A 1 113 ? 4.875 26.858 4.758 1.00 64.19 113 THR A O 1
ATOM 851 N N . GLY A 1 114 ? 5.242 25.103 6.100 1.00 55.00 114 GLY A N 1
ATOM 852 C CA . GLY A 1 114 ? 6.634 25.444 6.434 1.00 55.00 114 GLY A CA 1
ATOM 853 C C . GLY A 1 114 ? 7.672 25.253 5.312 1.00 55.00 114 GLY A C 1
ATOM 854 O O . GLY A 1 114 ? 8.846 25.574 5.507 1.00 55.00 114 GLY A O 1
ATOM 855 N N . GLY A 1 115 ? 7.283 24.714 4.151 1.00 54.19 115 GLY A N 1
ATOM 856 C CA . GLY A 1 115 ? 8.173 24.494 3.003 1.00 54.19 115 GLY A CA 1
ATOM 857 C C . GLY A 1 115 ? 8.480 25.775 2.211 1.00 54.19 115 GLY A C 1
ATOM 858 O O . GLY A 1 115 ? 7.731 26.743 2.245 1.00 54.19 115 GLY A O 1
ATOM 859 N N . LYS A 1 116 ? 9.565 25.788 1.421 1.00 48.88 116 LYS A N 1
ATOM 860 C CA . LYS A 1 116 ? 9.970 26.941 0.575 1.00 48.88 116 LYS A CA 1
ATOM 861 C C . LYS A 1 116 ? 8.996 27.269 -0.583 1.00 48.88 116 LYS A C 1
ATOM 863 O O . LYS A 1 116 ? 9.276 28.177 -1.366 1.00 48.88 116 LYS A O 1
ATOM 868 N N . GLY A 1 117 ? 7.880 26.547 -0.704 1.00 43.06 117 GLY A N 1
ATOM 869 C CA . GLY A 1 117 ? 6.830 26.745 -1.705 1.00 43.06 117 GLY A CA 1
ATOM 870 C C . GLY A 1 117 ? 5.713 27.652 -1.185 1.00 43.06 117 GLY A C 1
ATOM 871 O O . GLY A 1 117 ? 5.361 27.603 -0.014 1.00 43.06 117 GLY A O 1
ATOM 872 N N . HIS A 1 118 ? 5.174 28.505 -2.059 1.00 41.03 118 HIS A N 1
ATOM 873 C CA . HIS A 1 118 ? 4.119 29.487 -1.772 1.00 41.03 118 HIS A CA 1
ATOM 874 C C . HIS A 1 118 ? 3.010 28.994 -0.819 1.00 41.03 118 HIS A C 1
ATOM 876 O O . HIS A 1 118 ? 2.441 27.922 -1.005 1.00 41.03 118 HIS A O 1
ATOM 882 N N . ALA A 1 119 ? 2.644 29.845 0.141 1.00 44.94 119 ALA A N 1
ATOM 883 C CA . ALA A 1 119 ? 1.497 29.651 1.019 1.00 44.94 119 ALA A CA 1
ATOM 884 C C . ALA A 1 119 ? 0.236 29.248 0.233 1.00 44.94 119 ALA A C 1
ATOM 886 O O . ALA A 1 119 ? 0.003 29.754 -0.872 1.00 44.94 119 ALA A O 1
ATOM 887 N N . ILE A 1 120 ? -0.593 28.383 0.833 1.00 50.59 120 ILE A N 1
ATOM 888 C CA . ILE A 1 120 ? -2.006 28.218 0.467 1.00 50.59 120 ILE A CA 1
ATOM 889 C C . ILE A 1 120 ? -2.550 29.634 0.288 1.00 50.59 120 ILE A C 1
ATOM 891 O O . ILE A 1 120 ? -2.488 30.445 1.211 1.00 50.59 120 ILE A O 1
ATOM 895 N N . SER A 1 121 ? -2.921 29.982 -0.941 1.00 40.44 121 SER A N 1
ATOM 896 C CA . SER A 1 121 ? -3.181 31.358 -1.344 1.00 40.44 121 SER A CA 1
ATOM 897 C C . SER A 1 121 ? -4.321 31.944 -0.518 1.00 40.44 121 SER A C 1
ATOM 899 O O . SER A 1 121 ? -5.491 31.784 -0.863 1.00 40.44 121 SER A O 1
ATOM 901 N N . ALA A 1 122 ? -3.955 32.659 0.546 1.00 37.09 122 ALA A N 1
ATOM 902 C CA . ALA A 1 122 ? -4.802 33.577 1.283 1.00 37.09 122 ALA A CA 1
ATOM 903 C C . ALA A 1 122 ? -5.176 34.734 0.349 1.00 37.09 122 ALA A C 1
ATOM 905 O O . ALA A 1 122 ? -4.571 35.804 0.358 1.00 37.09 122 ALA A O 1
ATOM 906 N N . SER A 1 123 ? -6.140 34.487 -0.532 1.00 34.88 123 SER A N 1
ATOM 907 C CA . SER A 1 123 ? -6.733 35.504 -1.393 1.00 34.88 123 SER A CA 1
ATOM 908 C C . SER A 1 123 ? -8.066 35.947 -0.796 1.00 34.88 123 SER A C 1
ATOM 910 O O . SER A 1 123 ? -9.131 35.688 -1.339 1.00 34.88 123 SER A O 1
ATOM 912 N N . GLY A 1 124 ? -7.997 36.620 0.356 1.00 33.22 124 GLY A N 1
ATOM 913 C CA . GLY A 1 124 ? -9.132 37.329 0.946 1.00 33.22 124 GLY A CA 1
ATOM 914 C C . GLY A 1 124 ? -8.991 37.549 2.457 1.00 33.22 124 GLY A C 1
ATOM 915 O O . GLY A 1 124 ? -8.506 36.664 3.155 1.00 33.22 124 GLY A O 1
ATOM 916 N N . PRO A 1 125 ? -9.423 38.699 3.006 1.00 34.44 125 PRO A N 1
ATOM 917 C CA . PRO A 1 125 ? -9.441 38.929 4.454 1.00 34.44 125 PRO A CA 1
ATOM 918 C C . PRO A 1 125 ? -10.372 37.967 5.226 1.00 34.44 125 PRO A C 1
ATOM 920 O O . PRO A 1 125 ? -10.211 37.842 6.437 1.00 34.44 125 PRO A O 1
ATOM 923 N N . ASP A 1 126 ? -11.256 37.231 4.538 1.00 38.84 126 ASP A N 1
ATOM 924 C CA . ASP A 1 126 ? -12.107 36.176 5.115 1.00 38.84 126 ASP A CA 1
ATOM 925 C C . ASP A 1 126 ? -11.446 34.780 5.156 1.00 38.84 126 ASP A C 1
ATOM 927 O O . ASP A 1 126 ? -11.877 33.916 5.917 1.00 38.84 126 ASP A O 1
ATOM 931 N N . SER A 1 127 ? -10.347 34.545 4.425 1.00 41.19 127 SER A N 1
ATOM 932 C CA . SER A 1 127 ? -9.737 33.206 4.303 1.00 41.19 127 SER A CA 1
ATOM 933 C C . SER A 1 127 ? -8.847 32.804 5.487 1.00 41.19 127 SER A C 1
ATOM 935 O O . SER A 1 127 ? -8.296 31.711 5.496 1.00 41.19 127 SER A O 1
ATOM 937 N N . ARG A 1 128 ? -8.662 33.678 6.487 1.00 38.88 128 ARG A N 1
ATOM 938 C CA . ARG A 1 128 ? -7.907 33.362 7.719 1.00 38.88 128 ARG A CA 1
ATOM 939 C C . ARG A 1 128 ? -8.718 32.572 8.749 1.00 38.88 128 ARG A C 1
ATOM 941 O O . ARG A 1 128 ? -8.134 32.078 9.706 1.00 38.88 128 ARG A O 1
ATOM 948 N N . LYS A 1 129 ? -10.043 32.466 8.585 1.00 40.00 129 LYS A N 1
ATOM 949 C CA . LYS A 1 129 ? -10.882 31.586 9.418 1.00 40.00 129 LYS A CA 1
ATOM 950 C C . LYS A 1 129 ? -10.928 30.142 8.910 1.00 40.00 129 LYS A C 1
ATOM 952 O O . LYS A 1 129 ? -11.139 29.251 9.716 1.00 40.00 129 LYS A O 1
ATOM 957 N N . GLU A 1 130 ? -10.690 29.912 7.618 1.00 44.91 130 GLU A N 1
ATOM 958 C CA . GLU A 1 130 ? -10.662 28.565 7.019 1.00 44.91 130 GLU A CA 1
ATOM 959 C C . GLU A 1 130 ? -9.315 27.842 7.212 1.00 44.91 130 GLU A C 1
ATOM 961 O O . GLU A 1 130 ? -9.224 26.633 7.021 1.00 44.91 130 GLU A O 1
ATOM 966 N N . THR A 1 131 ? -8.250 28.558 7.593 1.00 47.56 131 THR A N 1
ATOM 967 C CA . THR A 1 131 ? -6.898 27.986 7.720 1.00 47.56 131 THR A CA 1
ATOM 968 C C . THR A 1 131 ? -6.678 27.150 8.980 1.00 47.56 131 THR A C 1
ATOM 970 O O . THR A 1 131 ? -5.748 26.361 8.990 1.00 47.56 131 THR A O 1
ATOM 973 N N . SER A 1 132 ? -7.528 27.265 10.009 1.00 53.12 132 SER A N 1
ATOM 974 C CA . SER A 1 132 ? -7.407 26.479 11.253 1.00 53.12 132 SER A CA 1
ATOM 975 C C . SER A 1 132 ? -8.352 25.275 11.309 1.00 53.12 132 SER A C 1
ATOM 977 O O . SER A 1 132 ? -8.662 24.774 12.392 1.00 53.12 132 SER A O 1
ATOM 979 N N . GLU A 1 133 ? -8.923 24.876 10.175 1.00 73.12 133 GLU A N 1
ATOM 980 C CA . GLU A 1 133 ? -9.907 23.804 10.140 1.00 73.12 133 GLU A CA 1
ATOM 981 C C . GLU A 1 133 ? -9.224 22.446 9.963 1.00 73.12 133 GLU A C 1
ATOM 983 O O . GLU A 1 133 ? -8.536 22.197 8.972 1.00 73.12 133 GLU A O 1
ATOM 988 N N . ILE A 1 134 ? -9.432 21.560 10.940 1.00 83.56 134 ILE A N 1
ATOM 989 C CA . ILE A 1 134 ? -8.912 20.193 10.934 1.00 83.56 134 ILE A CA 1
ATOM 990 C C . ILE A 1 134 ? -9.450 19.447 9.710 1.00 83.56 134 ILE A C 1
ATOM 992 O O . ILE A 1 134 ? -10.669 19.340 9.517 1.00 83.56 134 ILE A O 1
ATOM 996 N N . ARG A 1 135 ? -8.539 18.884 8.911 1.00 89.88 135 ARG A N 1
ATOM 997 C CA . ARG A 1 135 ? -8.886 18.087 7.733 1.00 89.88 135 ARG A CA 1
ATOM 998 C C . ARG A 1 135 ? -8.516 16.630 7.908 1.00 89.88 135 ARG A C 1
ATOM 1000 O O . ARG A 1 135 ? -7.523 16.291 8.547 1.00 89.88 135 ARG A O 1
ATOM 1007 N N . PHE A 1 136 ? -9.295 15.767 7.271 1.00 92.19 136 PHE A N 1
ATOM 1008 C CA . PHE A 1 136 ? -9.067 14.331 7.284 1.00 92.19 136 PHE A CA 1
ATOM 1009 C C . PHE A 1 136 ? -8.707 13.805 5.908 1.00 92.19 136 PHE A C 1
ATOM 1011 O O . PHE A 1 136 ? -9.383 14.108 4.925 1.00 92.19 136 PHE A O 1
ATOM 1018 N N . ARG A 1 137 ? -7.677 12.956 5.850 1.00 90.88 137 ARG A N 1
ATOM 1019 C CA . ARG A 1 137 ? -7.489 12.025 4.736 1.00 90.88 137 ARG A CA 1
ATOM 1020 C C . ARG A 1 137 ? -8.180 10.711 5.055 1.00 90.88 137 ARG A C 1
ATOM 1022 O O . ARG A 1 137 ? -8.183 10.263 6.196 1.00 90.88 137 ARG A O 1
ATOM 1029 N N . PHE A 1 138 ? -8.697 10.055 4.029 1.00 88.62 138 PHE A N 1
ATOM 1030 C CA . PHE A 1 138 ? -9.086 8.656 4.136 1.00 88.62 138 PHE A CA 1
ATOM 1031 C C . PHE A 1 138 ? -7.853 7.757 3.979 1.00 88.62 138 PHE A C 1
ATOM 1033 O O . PHE A 1 138 ? -7.012 8.008 3.109 1.00 88.62 138 PHE A O 1
ATOM 1040 N N . VAL A 1 139 ? -7.758 6.709 4.793 1.00 89.31 139 VAL A N 1
ATOM 1041 C CA . VAL A 1 139 ? -6.689 5.703 4.697 1.00 89.31 139 VAL A CA 1
ATOM 1042 C C . VAL A 1 139 ? -7.230 4.476 3.969 1.00 89.31 139 VAL A C 1
ATOM 1044 O O . VAL A 1 139 ? -8.344 4.057 4.229 1.00 89.31 139 VAL A O 1
ATOM 1047 N N . ASP A 1 140 ? -6.495 3.893 3.032 1.00 87.19 140 ASP A N 1
ATOM 1048 C CA . ASP A 1 140 ? -6.919 2.654 2.364 1.00 87.19 140 ASP A CA 1
ATOM 1049 C C . ASP A 1 140 ? -6.601 1.452 3.266 1.00 87.19 140 ASP A C 1
ATOM 1051 O O . ASP A 1 140 ? -5.466 1.365 3.730 1.00 87.19 140 ASP A O 1
ATOM 1055 N N . PRO A 1 141 ? -7.519 0.502 3.523 1.00 87.88 141 PRO A N 1
ATOM 1056 C CA . PRO A 1 141 ? -7.164 -0.699 4.277 1.00 87.88 141 PRO A CA 1
ATOM 1057 C C . PRO A 1 141 ? -6.001 -1.464 3.635 1.00 87.88 141 PRO A C 1
ATOM 1059 O O . PRO A 1 141 ? -5.170 -2.000 4.356 1.00 87.88 141 PRO A O 1
ATOM 1062 N N . TRP A 1 142 ? -5.873 -1.424 2.306 1.00 90.19 142 TRP A N 1
ATOM 1063 C CA . TRP A 1 142 ? -4.773 -2.006 1.533 1.00 90.19 142 TRP A CA 1
ATOM 1064 C C . TRP A 1 142 ? -3.692 -0.978 1.163 1.00 90.19 142 TRP A C 1
ATOM 1066 O O . TRP A 1 142 ? -3.058 -1.121 0.115 1.00 90.19 142 TRP A O 1
ATOM 1076 N N . GLU A 1 143 ? -3.507 0.075 1.971 1.00 91.81 143 GLU A N 1
ATOM 1077 C CA . GLU A 1 143 ? -2.543 1.154 1.709 1.00 91.81 143 GLU A CA 1
ATOM 1078 C C . GLU A 1 143 ? -1.178 0.584 1.305 1.00 91.81 143 GLU A C 1
ATOM 1080 O O . GLU A 1 143 ? -0.607 -0.276 1.977 1.00 91.81 143 GLU A O 1
ATOM 1085 N N . VAL A 1 144 ? -0.665 1.063 0.174 1.00 93.88 144 VAL A N 1
ATOM 1086 C CA . VAL A 1 144 ? 0.613 0.623 -0.376 1.00 93.88 144 VAL A CA 1
ATOM 1087 C C . VAL A 1 144 ? 1.687 1.631 -0.000 1.00 93.88 144 VAL A C 1
ATOM 1089 O O . VAL A 1 144 ? 1.578 2.819 -0.300 1.00 93.88 144 VAL A O 1
ATOM 1092 N N . GLU A 1 145 ? 2.772 1.138 0.580 1.00 94.75 145 GLU A N 1
ATOM 1093 C CA . GLU A 1 145 ? 3.984 1.909 0.818 1.00 94.75 145 GLU A CA 1
ATOM 1094 C C . GLU A 1 145 ? 5.064 1.521 -0.193 1.00 94.75 145 GLU A C 1
ATOM 1096 O O . GLU A 1 145 ? 5.429 0.349 -0.318 1.00 94.75 145 GLU A O 1
ATOM 1101 N N . ALA A 1 146 ? 5.619 2.518 -0.884 1.00 93.69 146 ALA A N 1
ATOM 1102 C CA . ALA A 1 146 ? 6.854 2.368 -1.642 1.00 93.69 146 ALA A CA 1
ATOM 1103 C C . ALA A 1 146 ? 8.063 2.511 -0.704 1.00 93.69 146 ALA A C 1
ATOM 1105 O O . ALA A 1 146 ? 8.238 3.545 -0.063 1.00 93.69 146 ALA A O 1
ATOM 1106 N N . LEU A 1 147 ? 8.910 1.484 -0.646 1.00 93.19 147 LEU A N 1
ATOM 1107 C CA . LEU A 1 147 ? 10.070 1.428 0.240 1.00 93.19 147 LEU A CA 1
ATOM 1108 C C . LEU A 1 147 ? 11.342 1.878 -0.481 1.00 93.19 147 LEU A C 1
ATOM 1110 O O . LEU A 1 147 ? 11.628 1.453 -1.604 1.00 93.19 147 LEU A O 1
ATOM 1114 N N . GLU A 1 148 ? 12.140 2.691 0.206 1.00 84.06 148 GLU A N 1
ATOM 1115 C CA . GLU A 1 148 ? 13.406 3.221 -0.316 1.00 84.06 148 GLU A CA 1
ATOM 1116 C C . GLU A 1 148 ? 14.576 2.242 -0.138 1.00 84.06 148 GLU A C 1
ATOM 1118 O O . GLU A 1 148 ? 15.536 2.268 -0.909 1.00 84.06 148 GLU A O 1
ATOM 1123 N N . SER A 1 149 ? 14.493 1.346 0.850 1.00 88.50 149 SER A N 1
ATOM 1124 C CA . SER A 1 149 ? 15.564 0.411 1.191 1.00 88.50 149 SER A CA 1
ATOM 1125 C C . SER A 1 149 ? 15.034 -0.963 1.612 1.00 88.50 149 SER A C 1
ATOM 1127 O O . SER A 1 149 ? 13.829 -1.168 1.773 1.00 88.50 149 SER A O 1
ATOM 1129 N N . LYS A 1 150 ? 15.947 -1.931 1.763 1.00 89.38 150 LYS A N 1
ATOM 1130 C CA . LYS A 1 150 ? 15.618 -3.290 2.217 1.00 89.38 150 LYS A CA 1
ATOM 1131 C C . LYS A 1 150 ? 15.282 -3.319 3.711 1.00 89.38 150 LYS A C 1
ATOM 1133 O O . LYS A 1 150 ? 14.467 -4.114 4.154 1.00 89.38 150 LYS A O 1
ATOM 1138 N N . GLU A 1 151 ? 15.891 -2.441 4.495 1.00 88.31 151 GLU A N 1
ATOM 1139 C CA . GLU A 1 151 ? 15.673 -2.341 5.940 1.00 88.31 151 GLU A CA 1
ATOM 1140 C C . GLU A 1 151 ? 14.238 -1.894 6.254 1.00 88.31 151 GLU A C 1
ATOM 1142 O O . GLU A 1 151 ? 13.648 -2.352 7.231 1.00 88.31 151 GLU A O 1
ATOM 1147 N N . GLY A 1 152 ? 13.647 -1.067 5.382 1.00 88.00 152 GLY A N 1
ATOM 1148 C CA . GLY A 1 152 ? 12.259 -0.617 5.505 1.00 88.00 152 GLY A CA 1
ATOM 1149 C C . GLY A 1 152 ? 11.218 -1.736 5.410 1.00 88.00 152 GLY A C 1
ATOM 1150 O O . GLY A 1 152 ? 10.086 -1.545 5.835 1.00 88.00 152 GLY A O 1
ATOM 1151 N N . GLU A 1 153 ? 11.579 -2.916 4.903 1.00 90.75 153 GLU A N 1
ATOM 1152 C CA . GLU A 1 153 ? 10.657 -4.047 4.732 1.00 90.75 153 GLU A CA 1
ATOM 1153 C C . GLU A 1 153 ? 10.118 -4.573 6.066 1.00 90.75 153 GLU A C 1
ATOM 1155 O O . GLU A 1 153 ? 8.941 -4.917 6.163 1.00 90.75 153 GLU A O 1
ATOM 1160 N N . VAL A 1 154 ? 10.972 -4.584 7.093 1.00 89.75 154 VAL A N 1
ATOM 1161 C CA . VAL A 1 154 ? 10.685 -5.134 8.429 1.00 89.75 154 VAL A CA 1
ATOM 1162 C C . VAL A 1 154 ? 10.570 -4.056 9.510 1.00 89.75 154 VAL A C 1
ATOM 1164 O O . VAL A 1 154 ? 10.368 -4.369 10.683 1.00 89.75 154 VAL A O 1
ATOM 1167 N N . LEU A 1 155 ? 10.724 -2.784 9.133 1.00 89.62 155 LEU A N 1
ATOM 1168 C CA . LEU A 1 155 ? 10.614 -1.653 10.048 1.00 89.62 155 LEU A CA 1
ATOM 1169 C C . LEU A 1 155 ? 9.149 -1.437 10.451 1.00 89.62 155 LEU A C 1
ATOM 1171 O O . LEU A 1 155 ? 8.252 -1.532 9.609 1.00 89.62 155 LEU A O 1
ATOM 1175 N N . GLY A 1 156 ? 8.918 -1.118 11.726 1.00 89.44 156 GLY A N 1
ATOM 1176 C CA . GLY A 1 156 ? 7.589 -0.771 12.222 1.00 89.44 156 GLY A CA 1
ATOM 1177 C C . GLY A 1 156 ? 7.033 0.482 11.543 1.00 89.44 156 GLY A C 1
ATOM 1178 O O . GLY A 1 156 ? 7.770 1.429 11.274 1.00 89.44 156 GLY A O 1
ATOM 1179 N N . ALA A 1 157 ? 5.745 0.469 11.224 1.00 91.44 157 ALA A N 1
ATOM 1180 C CA . ALA A 1 157 ? 5.038 1.591 10.627 1.00 91.44 157 ALA A CA 1
ATOM 1181 C C . ALA A 1 157 ? 3.530 1.434 10.805 1.00 91.44 157 ALA A C 1
ATOM 1183 O O . ALA A 1 157 ? 3.008 0.324 10.920 1.00 91.44 157 ALA A O 1
ATOM 1184 N N . SER A 1 158 ? 2.826 2.557 10.746 1.00 93.00 158 SER A N 1
ATOM 1185 C CA . SER A 1 158 ? 1.371 2.553 10.647 1.00 93.00 158 SER A CA 1
ATOM 1186 C C . SER A 1 158 ? 0.992 2.506 9.168 1.00 93.00 158 SER A C 1
ATOM 1188 O O . SER A 1 158 ? 1.188 3.479 8.436 1.00 93.00 158 SER A O 1
ATOM 1190 N N . LEU A 1 159 ? 0.477 1.357 8.726 1.00 92.31 159 LEU A N 1
ATOM 1191 C CA . LEU A 1 159 ? 0.182 1.043 7.328 1.00 92.31 159 LEU A CA 1
ATOM 1192 C C . LEU A 1 159 ? -1.242 0.480 7.202 1.00 92.31 159 LEU A C 1
ATOM 1194 O O . LEU A 1 159 ? -1.598 -0.473 7.890 1.00 92.31 159 LEU A O 1
ATOM 1198 N N . GLY A 1 160 ? -2.079 1.084 6.360 1.00 91.00 160 GLY A N 1
ATOM 1199 C CA . GLY A 1 160 ? -3.498 0.722 6.274 1.00 91.00 160 GLY A CA 1
ATOM 1200 C C . GLY A 1 160 ? -4.241 0.998 7.580 1.00 91.00 160 GLY A C 1
ATOM 1201 O O . GLY A 1 160 ? -4.096 2.080 8.137 1.00 91.00 160 GLY A O 1
ATOM 1202 N N . ARG A 1 161 ? -5.020 0.040 8.096 1.00 88.19 161 ARG A N 1
ATOM 1203 C CA . ARG A 1 161 ? -5.785 0.212 9.352 1.00 88.19 161 ARG A CA 1
ATOM 1204 C C . ARG A 1 161 ? -4.981 -0.020 10.633 1.00 88.19 161 ARG A C 1
ATOM 1206 O O . ARG A 1 161 ? -5.467 0.282 11.711 1.00 88.19 161 ARG A O 1
ATOM 1213 N N . GLU A 1 162 ? -3.753 -0.517 10.520 1.00 90.44 162 GLU A N 1
ATOM 1214 C CA . GLU A 1 162 ? -3.062 -1.143 11.649 1.00 90.44 162 GLU A CA 1
ATOM 1215 C C . GLU A 1 162 ? -1.722 -0.482 11.981 1.00 90.44 162 GLU A C 1
ATOM 1217 O O . GLU A 1 162 ? -1.082 0.157 11.137 1.00 90.44 162 GLU A O 1
ATOM 1222 N N . HIS A 1 163 ? -1.279 -0.676 13.222 1.00 91.69 163 HIS A N 1
ATOM 1223 C CA . HIS A 1 163 ? 0.020 -0.239 13.724 1.00 91.69 163 HIS A CA 1
ATOM 1224 C C . HIS A 1 163 ? 0.969 -1.433 13.827 1.00 91.69 163 HIS A C 1
ATOM 1226 O O . HIS A 1 163 ? 0.820 -2.282 14.706 1.00 91.69 163 HIS A O 1
ATOM 1232 N N . TYR A 1 164 ? 1.962 -1.497 12.940 1.00 92.31 164 TYR A N 1
ATOM 1233 C CA . TYR A 1 164 ? 2.909 -2.605 12.901 1.00 92.31 164 TYR A CA 1
ATOM 1234 C C . TYR A 1 164 ? 4.224 -2.250 13.585 1.00 92.31 164 TYR A C 1
ATOM 1236 O O . TYR A 1 164 ? 4.847 -1.231 13.301 1.00 92.31 164 TYR A O 1
ATOM 1244 N N . LEU A 1 165 ? 4.701 -3.168 14.411 1.00 91.69 165 LEU A N 1
ATOM 1245 C CA . LEU A 1 165 ? 6.019 -3.199 15.016 1.00 91.69 165 LEU A CA 1
ATOM 1246 C C . LEU A 1 165 ? 6.874 -4.267 14.335 1.00 91.69 165 LEU A C 1
ATOM 1248 O O . LEU A 1 165 ? 6.379 -5.316 13.911 1.00 91.69 165 LEU A O 1
ATOM 1252 N N . ALA A 1 166 ? 8.185 -4.029 14.296 1.00 90.94 166 ALA A N 1
ATOM 1253 C CA . ALA A 1 166 ? 9.146 -5.048 13.896 1.00 90.94 166 ALA A CA 1
ATOM 1254 C C . ALA A 1 166 ? 8.947 -6.325 14.730 1.00 90.94 166 ALA A C 1
ATOM 1256 O O . ALA A 1 166 ? 8.753 -6.262 15.949 1.00 90.94 166 ALA A O 1
ATOM 1257 N N . PHE A 1 167 ? 9.010 -7.489 14.079 1.00 88.06 167 PHE A N 1
ATOM 1258 C CA . PHE A 1 167 ? 8.843 -8.761 14.771 1.00 88.06 167 PHE A CA 1
ATOM 1259 C C . PHE A 1 167 ? 9.866 -8.907 15.902 1.00 88.06 167 PHE A C 1
ATOM 1261 O O . PHE A 1 167 ? 11.078 -8.812 15.696 1.00 88.06 167 PHE A O 1
ATOM 1268 N N . ASN A 1 168 ? 9.373 -9.183 17.108 1.00 84.19 168 ASN A N 1
ATOM 1269 C CA . ASN A 1 168 ? 10.205 -9.341 18.289 1.00 84.19 168 ASN A CA 1
ATOM 1270 C C . ASN A 1 168 ? 9.655 -10.458 19.181 1.00 84.19 168 ASN A C 1
ATOM 1272 O O . ASN A 1 168 ? 8.485 -10.462 19.563 1.00 84.19 168 ASN A O 1
ATOM 1276 N N . VAL A 1 169 ? 10.531 -11.390 19.561 1.00 81.19 169 VAL A N 1
ATOM 1277 C CA . VAL A 1 169 ? 10.199 -12.532 20.427 1.00 81.19 169 VAL A CA 1
ATOM 1278 C C . VAL A 1 169 ? 9.667 -12.077 21.789 1.00 81.19 169 VAL A C 1
ATOM 1280 O O . VAL A 1 169 ? 8.783 -12.724 22.346 1.00 81.19 169 VAL A O 1
ATOM 1283 N N . GLY A 1 170 ? 10.164 -10.957 22.318 1.00 80.56 170 GLY A N 1
ATOM 1284 C CA . GLY A 1 170 ? 9.678 -10.364 23.561 1.00 80.56 170 GLY A CA 1
ATOM 1285 C C . GLY A 1 170 ? 8.227 -9.891 23.457 1.00 80.56 170 GLY A C 1
ATOM 1286 O O . GLY A 1 170 ? 7.445 -10.171 24.360 1.00 80.56 170 GLY A O 1
ATOM 1287 N N . ILE A 1 171 ? 7.848 -9.266 22.334 1.00 80.62 171 ILE A N 1
ATOM 1288 C CA . ILE A 1 171 ? 6.462 -8.829 22.076 1.00 80.62 171 ILE A CA 1
ATOM 1289 C C . ILE A 1 171 ? 5.541 -10.048 22.008 1.00 80.62 171 ILE A C 1
ATOM 1291 O O . ILE A 1 171 ? 4.534 -10.097 22.705 1.00 80.62 171 ILE A O 1
ATOM 1295 N N . VAL A 1 172 ? 5.938 -11.070 21.244 1.00 80.56 172 VAL A N 1
ATOM 1296 C CA . VAL A 1 172 ? 5.179 -12.325 21.112 1.00 80.56 172 VAL A CA 1
ATOM 1297 C C . VAL A 1 172 ? 5.020 -13.044 22.453 1.00 80.56 172 VAL A C 1
ATOM 1299 O O . VAL A 1 172 ? 3.979 -13.626 22.741 1.00 80.56 172 VAL A O 1
ATOM 1302 N N . THR A 1 173 ? 6.061 -13.044 23.284 1.00 78.69 173 THR A N 1
ATOM 1303 C CA . THR A 1 173 ? 6.003 -13.700 24.596 1.00 78.69 173 THR A CA 1
ATOM 1304 C C . THR A 1 173 ? 5.070 -12.942 25.536 1.00 78.69 173 THR A C 1
ATOM 1306 O O . THR A 1 173 ? 4.245 -13.579 26.184 1.00 78.69 173 THR A O 1
ATOM 1309 N N . ARG A 1 174 ? 5.156 -11.603 25.559 1.00 80.25 174 ARG A N 1
ATOM 1310 C CA . ARG A 1 174 ? 4.288 -10.738 26.370 1.00 80.25 174 ARG A CA 1
ATOM 1311 C C . ARG A 1 174 ? 2.821 -10.872 25.970 1.00 80.25 174 ARG A C 1
ATOM 1313 O O . ARG A 1 174 ? 1.969 -11.014 26.833 1.00 80.25 174 ARG A O 1
ATOM 1320 N N . SER A 1 175 ? 2.514 -10.899 24.677 1.00 78.75 175 SER A N 1
ATOM 1321 C CA . SER A 1 175 ? 1.126 -11.035 24.222 1.00 78.75 175 SER A CA 1
ATOM 1322 C C . SER A 1 175 ? 0.511 -12.392 24.572 1.00 78.75 175 SER A C 1
ATOM 1324 O O . SER A 1 175 ? -0.684 -12.499 24.802 1.00 78.75 175 SER A O 1
ATOM 1326 N N . CYS A 1 176 ? 1.325 -13.451 24.635 1.00 78.88 176 CYS A N 1
ATOM 1327 C CA . CYS A 1 176 ? 0.857 -14.769 25.066 1.00 78.88 176 CYS A CA 1
ATOM 1328 C C . CYS A 1 176 ? 0.796 -14.897 26.597 1.00 78.88 176 CYS A C 1
ATOM 1330 O O . CYS A 1 176 ? 0.302 -15.899 27.105 1.00 78.88 176 CYS A O 1
ATOM 1332 N N . GLU A 1 177 ? 1.338 -13.936 27.344 1.00 82.62 177 GLU A N 1
ATOM 1333 C CA . GLU A 1 177 ? 1.556 -14.045 28.784 1.00 82.62 177 GLU A CA 1
ATOM 1334 C C . GLU A 1 177 ? 0.242 -14.164 29.555 1.00 82.62 177 GLU A C 1
ATOM 1336 O O . GLU A 1 177 ? 0.124 -15.021 30.429 1.00 82.62 177 GLU A O 1
ATOM 1341 N N . GLU A 1 178 ? -0.761 -13.364 29.199 1.00 79.12 178 GLU A N 1
ATOM 1342 C CA . GLU A 1 178 ? -2.095 -13.398 29.810 1.00 79.12 178 GLU A CA 1
ATOM 1343 C C . GLU A 1 178 ? -2.814 -14.726 29.539 1.00 79.12 178 GLU A C 1
ATOM 1345 O O . GLU A 1 178 ? -3.339 -15.368 30.456 1.00 79.12 178 GLU A O 1
ATOM 1350 N N . ILE A 1 179 ? -2.755 -15.192 28.289 1.00 79.81 179 ILE A N 1
ATOM 1351 C CA . ILE A 1 179 ? -3.331 -16.471 27.859 1.00 79.81 179 ILE A CA 1
ATOM 1352 C C . ILE A 1 179 ? -2.658 -17.630 28.609 1.00 79.81 179 ILE A C 1
ATOM 1354 O O . ILE A 1 179 ? -3.316 -18.507 29.161 1.00 79.81 179 ILE A O 1
ATOM 1358 N N . LEU A 1 180 ? -1.330 -17.637 28.698 1.00 84.38 180 LEU A N 1
ATOM 1359 C CA . LEU A 1 180 ? -0.594 -18.728 29.340 1.00 84.38 180 LEU A CA 1
ATOM 1360 C C . LEU A 1 180 ? -0.730 -18.708 30.863 1.00 84.38 180 LEU A C 1
ATOM 1362 O O . LEU A 1 180 ? -0.825 -19.769 31.485 1.00 84.38 180 LEU A O 1
ATOM 1366 N N . ARG A 1 181 ? -0.770 -17.516 31.472 1.00 83.06 181 ARG A N 1
ATOM 1367 C CA . ARG A 1 181 ? -1.029 -17.363 32.908 1.00 83.06 181 ARG A CA 1
ATOM 1368 C C . ARG A 1 181 ? -2.406 -17.884 33.283 1.00 83.06 181 ARG A C 1
ATOM 1370 O O . ARG A 1 181 ? -2.506 -18.596 34.279 1.00 83.06 181 ARG A O 1
ATOM 1377 N N . SER A 1 182 ? -3.432 -17.560 32.499 1.00 82.31 182 SER A N 1
ATOM 1378 C CA . SER A 1 182 ? -4.799 -18.024 32.756 1.00 82.31 182 SER A CA 1
ATOM 1379 C C . SER A 1 182 ? -4.960 -19.536 32.562 1.00 82.31 182 SER A C 1
ATOM 1381 O O . SER A 1 182 ? -5.683 -20.163 33.330 1.00 82.31 182 SER A O 1
ATOM 1383 N N . LEU A 1 183 ? -4.248 -20.142 31.604 1.00 83.44 183 LEU A N 1
ATOM 1384 C CA . LEU A 1 183 ? -4.324 -21.586 31.341 1.00 83.44 183 LEU A CA 1
ATOM 1385 C C . LEU A 1 183 ? -3.540 -22.456 32.335 1.00 83.44 183 LEU A C 1
ATOM 1387 O O . LEU A 1 183 ? -3.990 -23.546 32.680 1.00 83.44 183 LEU A O 1
ATOM 1391 N N . GLY A 1 184 ? -2.350 -22.027 32.767 1.00 80.12 184 GLY A N 1
ATOM 1392 C CA . GLY A 1 184 ? -1.448 -22.897 33.537 1.00 80.12 184 GLY A CA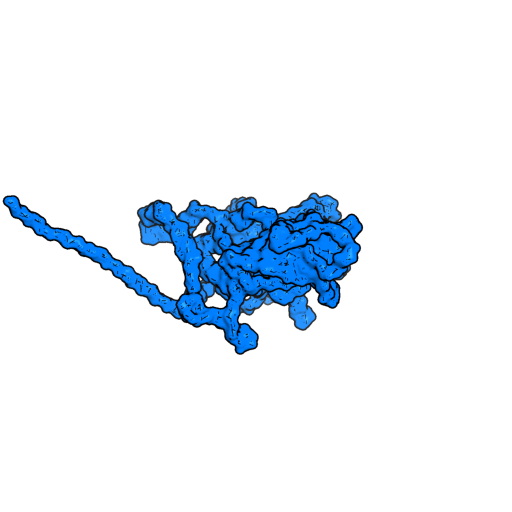 1
ATOM 1393 C C . GLY A 1 184 ? -0.462 -22.179 34.456 1.00 80.12 184 GLY A C 1
ATOM 1394 O O . GLY A 1 184 ? 0.508 -22.787 34.918 1.00 80.12 184 GLY A O 1
ATOM 1395 N N . GLY A 1 185 ? -0.683 -20.889 34.721 1.00 86.19 185 GLY A N 1
ATOM 1396 C CA . GLY A 1 185 ? 0.133 -20.090 35.629 1.00 86.19 185 GLY A CA 1
ATOM 1397 C C . GLY A 1 185 ? 1.590 -19.916 35.183 1.00 86.19 185 GLY A C 1
ATOM 1398 O O . GLY A 1 185 ? 1.956 -20.069 34.017 1.00 86.19 185 GLY A O 1
ATOM 1399 N N . LEU A 1 186 ? 2.456 -19.579 36.143 1.00 85.94 186 LEU A N 1
ATOM 1400 C CA . LEU A 1 186 ? 3.863 -19.247 35.881 1.00 85.94 186 LEU A CA 1
ATOM 1401 C C . LEU A 1 186 ? 4.684 -20.429 35.342 1.00 85.94 186 LEU A C 1
ATOM 1403 O O . LEU A 1 186 ? 5.634 -20.217 34.592 1.00 85.94 186 LEU A O 1
ATOM 1407 N N . HIS A 1 187 ? 4.324 -21.668 35.688 1.00 86.25 187 HIS A N 1
ATOM 1408 C CA . HIS A 1 187 ? 5.042 -22.856 35.220 1.00 86.25 187 HIS A CA 1
ATOM 1409 C C . HIS A 1 187 ? 4.853 -23.082 33.717 1.00 86.25 187 HIS A C 1
ATOM 1411 O O . HIS A 1 187 ? 5.833 -23.325 33.010 1.00 86.25 187 HIS A O 1
ATOM 1417 N N . LEU A 1 188 ? 3.619 -22.943 33.218 1.00 84.50 188 LEU A N 1
ATOM 1418 C CA . LEU A 1 188 ? 3.335 -23.054 31.789 1.00 84.50 188 LEU A CA 1
ATOM 1419 C C . LEU A 1 188 ? 3.983 -21.909 31.005 1.00 84.50 188 LEU A C 1
ATOM 1421 O O . LEU A 1 188 ? 4.577 -22.147 29.956 1.00 84.50 188 LEU A O 1
ATOM 1425 N N . LEU A 1 189 ? 3.952 -20.687 31.547 1.00 83.69 189 LEU A N 1
ATOM 1426 C CA . LEU A 1 189 ? 4.652 -19.539 30.967 1.00 83.69 189 LEU A CA 1
ATOM 1427 C C . LEU A 1 189 ? 6.172 -19.770 30.887 1.00 83.69 189 LEU A C 1
ATOM 1429 O O . LEU A 1 189 ? 6.799 -19.458 29.870 1.00 83.69 189 LEU A O 1
ATOM 1433 N N . GLY A 1 190 ? 6.765 -20.349 31.935 1.00 84.88 190 GLY A N 1
ATOM 1434 C CA . GLY A 1 190 ? 8.181 -20.715 31.967 1.00 84.88 190 GLY A CA 1
ATOM 1435 C C . GLY A 1 190 ? 8.534 -21.762 30.908 1.00 84.88 190 GLY A C 1
ATOM 1436 O O . GLY A 1 190 ? 9.493 -21.577 30.157 1.00 84.88 190 GLY A O 1
ATOM 1437 N N . LEU A 1 191 ? 7.724 -22.820 30.786 1.00 86.38 191 LEU A N 1
ATOM 1438 C CA . LEU A 1 191 ? 7.895 -23.853 29.760 1.00 86.38 191 LEU A CA 1
ATOM 1439 C C . LEU A 1 191 ? 7.736 -23.284 28.345 1.00 86.38 191 LEU A C 1
ATOM 1441 O O . LEU A 1 191 ? 8.548 -23.576 27.465 1.00 86.38 191 LEU A O 1
ATOM 1445 N N . TRP A 1 192 ? 6.721 -22.449 28.121 1.00 85.38 192 TRP A N 1
ATOM 1446 C CA . TRP A 1 192 ? 6.482 -21.773 26.847 1.00 85.38 192 TRP A CA 1
ATOM 1447 C C . TRP A 1 192 ? 7.669 -20.904 26.437 1.00 85.38 192 TRP A C 1
ATOM 1449 O O . TRP A 1 192 ? 8.160 -21.000 25.314 1.00 85.38 192 TRP A O 1
ATOM 1459 N N . SER A 1 193 ? 8.177 -20.097 27.366 1.00 84.12 193 SER A N 1
ATOM 1460 C CA . SER A 1 193 ? 9.319 -19.218 27.115 1.00 84.12 193 SER A CA 1
ATOM 1461 C C . SER A 1 193 ? 10.586 -20.027 26.825 1.00 84.12 193 SER A C 1
ATOM 1463 O O . SER A 1 193 ? 11.284 -19.755 25.848 1.00 84.12 193 SER A O 1
ATOM 1465 N N . HIS A 1 194 ? 10.852 -21.077 27.612 1.00 86.81 194 HIS A N 1
ATOM 1466 C CA . HIS A 1 194 ? 12.015 -21.950 27.430 1.00 86.81 194 HIS A CA 1
ATOM 1467 C C . HIS A 1 194 ? 11.981 -22.708 26.094 1.00 86.81 194 HIS A C 1
ATOM 1469 O O . HIS A 1 194 ? 12.987 -22.787 25.390 1.00 86.81 194 HIS A O 1
ATOM 1475 N N . SER A 1 195 ? 10.810 -23.218 25.709 1.00 87.19 195 SER A N 1
ATOM 1476 C CA . SER A 1 195 ? 10.601 -23.932 24.442 1.00 87.19 195 SER A CA 1
ATOM 1477 C C . SER A 1 195 ? 10.471 -23.010 23.225 1.00 87.19 195 SER A C 1
ATOM 1479 O O . SER A 1 195 ? 10.333 -23.498 22.103 1.00 87.19 195 SER A O 1
ATOM 1481 N N . LYS A 1 196 ? 10.521 -21.683 23.419 1.00 86.88 196 LYS A N 1
ATOM 1482 C CA . LYS A 1 196 ? 10.225 -20.680 22.384 1.00 86.88 196 LYS A CA 1
ATOM 1483 C C . LYS A 1 196 ? 8.858 -20.926 21.731 1.00 86.88 196 LYS A C 1
ATOM 1485 O O . LYS A 1 196 ? 8.709 -20.768 20.517 1.00 86.88 196 LYS A O 1
ATOM 1490 N N . GLY A 1 197 ? 7.863 -21.297 22.537 1.00 85.69 197 GLY A N 1
ATOM 1491 C CA . GLY A 1 197 ? 6.529 -21.704 22.099 1.00 85.69 197 GLY A CA 1
ATOM 1492 C C . GLY A 1 197 ? 5.877 -20.710 21.138 1.00 85.69 197 GLY A C 1
ATOM 1493 O O . GLY A 1 197 ? 5.337 -21.127 20.121 1.00 85.69 197 GLY A O 1
ATOM 1494 N N . GLY A 1 198 ? 6.047 -19.400 21.360 1.00 83.75 198 GLY A N 1
ATOM 1495 C CA . GLY A 1 198 ? 5.533 -18.364 20.456 1.00 83.75 198 GLY A CA 1
ATOM 1496 C C . GLY A 1 198 ? 6.121 -18.435 19.045 1.00 83.75 198 GLY A C 1
ATOM 1497 O O . GLY A 1 198 ? 5.393 -18.303 18.063 1.00 83.75 198 GLY A O 1
ATOM 1498 N N . ILE A 1 199 ? 7.420 -18.725 18.917 1.00 84.94 199 ILE A N 1
ATOM 1499 C CA . ILE A 1 199 ? 8.072 -18.935 17.614 1.00 84.94 199 ILE A CA 1
ATOM 1500 C C . ILE A 1 199 ? 7.572 -20.234 16.983 1.00 84.94 199 ILE A C 1
ATOM 1502 O O . ILE A 1 199 ? 7.293 -20.263 15.786 1.00 84.94 199 ILE A O 1
ATOM 1506 N N . CYS A 1 200 ? 7.451 -21.304 17.769 1.00 88.69 200 CYS A N 1
ATOM 1507 C CA . CYS A 1 200 ? 6.951 -22.590 17.286 1.00 88.69 200 CYS A CA 1
ATOM 1508 C C . CYS A 1 200 ? 5.511 -22.477 16.771 1.00 88.69 200 CYS A C 1
ATOM 1510 O O . CYS A 1 200 ? 5.232 -22.949 15.673 1.00 88.69 200 CYS A O 1
ATOM 1512 N N . LEU A 1 201 ? 4.636 -21.781 17.500 1.00 89.31 201 LEU A N 1
ATOM 1513 C CA . LEU A 1 201 ? 3.263 -21.494 17.088 1.00 89.31 201 LEU A CA 1
ATOM 1514 C C . LEU A 1 201 ? 3.228 -20.639 15.819 1.00 89.31 201 LEU A C 1
ATOM 1516 O O . LEU A 1 201 ? 2.512 -20.963 14.878 1.00 89.31 201 LEU A O 1
ATOM 1520 N N . THR A 1 202 ? 4.058 -19.596 15.759 1.00 89.62 202 THR A N 1
ATOM 1521 C CA . THR A 1 202 ? 4.185 -18.741 14.571 1.00 89.62 202 THR A CA 1
ATOM 1522 C C . THR A 1 202 ? 4.582 -19.555 13.342 1.00 89.62 202 THR A C 1
ATOM 1524 O O . THR A 1 202 ? 3.957 -19.436 12.293 1.00 89.62 202 THR A O 1
ATOM 1527 N N . LYS A 1 203 ? 5.589 -20.428 13.473 1.00 91.25 203 LYS A N 1
ATOM 1528 C CA . LYS A 1 203 ? 6.023 -21.327 12.396 1.00 91.25 203 LYS A CA 1
ATOM 1529 C C . LYS A 1 203 ? 4.935 -22.322 12.008 1.00 91.25 203 LYS A C 1
ATOM 1531 O O . LYS A 1 203 ? 4.737 -22.547 10.820 1.00 91.25 203 LYS A O 1
ATOM 1536 N N . ALA A 1 204 ? 4.233 -22.887 12.989 1.00 93.19 204 ALA A N 1
ATOM 1537 C CA . ALA A 1 204 ? 3.142 -23.817 12.740 1.00 93.19 204 ALA A CA 1
ATOM 1538 C C . ALA A 1 204 ? 2.041 -23.144 11.911 1.00 93.19 204 ALA A C 1
ATOM 1540 O O . ALA A 1 204 ? 1.684 -23.671 10.861 1.00 93.19 204 ALA A O 1
ATOM 1541 N N . ILE A 1 205 ? 1.594 -21.946 12.306 1.00 93.12 205 ILE A N 1
ATOM 1542 C CA . ILE A 1 205 ? 0.591 -21.154 11.574 1.00 93.12 205 ILE A CA 1
ATOM 1543 C C . ILE A 1 205 ? 1.110 -20.760 10.189 1.00 93.12 205 ILE A C 1
ATOM 1545 O O . ILE A 1 205 ? 0.395 -20.916 9.204 1.00 93.12 205 ILE A O 1
ATOM 1549 N N . ALA A 1 206 ? 2.372 -20.340 10.075 1.00 90.75 206 ALA A N 1
ATOM 1550 C CA . ALA A 1 206 ? 2.996 -20.031 8.788 1.00 90.75 206 ALA A CA 1
ATOM 1551 C C . ALA A 1 206 ? 3.011 -21.229 7.818 1.00 90.75 206 ALA A C 1
ATOM 1553 O O . ALA A 1 206 ? 2.986 -21.029 6.608 1.00 90.75 206 ALA A O 1
ATOM 1554 N N . SER A 1 207 ? 3.028 -22.464 8.332 1.00 90.12 207 SER A N 1
ATOM 1555 C CA . SER A 1 207 ? 2.956 -23.692 7.527 1.00 90.12 207 SER A CA 1
ATOM 1556 C C . SER A 1 207 ? 1.540 -24.232 7.316 1.00 90.12 207 SER A C 1
ATOM 1558 O O . SER A 1 207 ? 1.366 -25.244 6.641 1.00 90.12 207 SER A O 1
ATOM 1560 N N . VAL A 1 208 ? 0.513 -23.598 7.892 1.00 89.50 208 VAL A N 1
ATOM 1561 C CA . VAL A 1 208 ? -0.866 -24.054 7.719 1.00 89.50 208 VAL A CA 1
ATOM 1562 C C . VAL A 1 208 ? -1.296 -23.863 6.264 1.00 89.50 208 VAL A C 1
ATOM 1564 O O . VAL A 1 208 ? -1.222 -22.758 5.715 1.00 89.50 208 VAL A O 1
ATOM 1567 N N . HIS A 1 209 ? -1.788 -24.951 5.671 1.00 84.38 209 HIS A N 1
ATOM 1568 C CA . HIS A 1 209 ? -2.573 -24.929 4.439 1.00 84.38 209 HIS A CA 1
ATOM 1569 C C . HIS A 1 209 ? -4.041 -24.646 4.760 1.00 84.38 209 HIS A C 1
ATOM 1571 O O . HIS A 1 209 ? -4.566 -25.284 5.685 1.00 84.38 209 HIS A O 1
ATOM 1577 N N . PRO A 1 210 ? -4.705 -23.733 4.038 1.00 83.75 210 PRO A N 1
ATOM 1578 C CA . PRO A 1 210 ? -6.139 -23.532 4.161 1.00 83.75 210 PRO A CA 1
ATOM 1579 C C . PRO A 1 210 ? -6.947 -24.791 3.798 1.00 83.75 210 PRO A C 1
ATOM 1581 O O . PRO A 1 210 ? -6.454 -25.644 3.059 1.00 83.75 210 PRO A O 1
ATOM 1584 N N . PRO A 1 211 ? -8.189 -24.915 4.290 1.00 80.31 211 PRO A N 1
ATOM 1585 C CA . PRO A 1 211 ? -9.062 -26.061 4.015 1.00 80.31 211 PRO A CA 1
ATOM 1586 C C . PRO A 1 211 ? -9.274 -26.314 2.517 1.00 80.31 211 PRO A C 1
ATOM 1588 O O . PRO A 1 211 ? -9.147 -27.450 2.069 1.00 80.31 211 PRO A O 1
ATOM 1591 N N . TRP A 1 212 ? -9.481 -25.249 1.734 1.00 76.12 212 TRP A N 1
ATOM 1592 C CA . TRP A 1 212 ? -9.713 -25.334 0.286 1.00 76.12 212 TRP A CA 1
ATOM 1593 C C . TRP A 1 212 ? -8.519 -25.883 -0.510 1.00 76.12 212 TRP A C 1
ATOM 1595 O O . TRP A 1 212 ? -8.687 -26.291 -1.651 1.00 76.12 212 TRP A O 1
ATOM 1605 N N . GLU A 1 213 ? -7.319 -25.945 0.076 1.00 73.69 213 GLU A N 1
ATOM 1606 C CA . GLU A 1 213 ? -6.162 -26.603 -0.548 1.00 73.69 213 GLU A CA 1
ATOM 1607 C C . GLU A 1 213 ? -5.998 -28.068 -0.133 1.00 73.69 213 GLU A C 1
ATOM 1609 O O . GLU A 1 213 ? -5.330 -28.837 -0.823 1.00 73.69 213 GLU A O 1
ATOM 1614 N N . ARG A 1 214 ? -6.557 -28.459 1.018 1.00 60.28 214 ARG A N 1
ATOM 1615 C CA . ARG A 1 214 ? -6.405 -29.812 1.576 1.00 60.28 214 ARG A CA 1
ATOM 1616 C C . ARG A 1 214 ? -7.361 -30.802 0.932 1.00 60.28 214 ARG A C 1
ATOM 1618 O O . ARG A 1 214 ? -6.999 -31.959 0.728 1.00 60.28 214 ARG A O 1
ATOM 1625 N N . ASP A 1 215 ? -8.553 -30.341 0.583 1.00 55.09 215 ASP A N 1
ATOM 1626 C CA . ASP A 1 215 ? -9.660 -31.209 0.202 1.00 55.09 215 ASP A CA 1
ATOM 1627 C C . ASP A 1 215 ? -9.716 -31.497 -1.303 1.00 55.09 215 ASP A C 1
ATOM 1629 O O . ASP A 1 215 ? -10.799 -31.591 -1.853 1.00 55.09 215 ASP A O 1
ATOM 1633 N N . SER A 1 216 ? -8.571 -31.689 -1.980 1.00 46.38 216 SER A N 1
ATOM 1634 C CA . SER A 1 216 ? -8.421 -32.258 -3.350 1.00 46.38 216 SER A CA 1
ATOM 1635 C C . SER A 1 216 ? -9.212 -31.623 -4.513 1.00 46.38 216 SER A C 1
ATOM 1637 O O . SER A 1 216 ? -8.972 -31.964 -5.671 1.00 46.38 216 SER A O 1
ATOM 1639 N N . GLY A 1 217 ? -10.168 -30.744 -4.242 1.00 51.06 217 GLY A N 1
ATOM 1640 C CA . GLY A 1 217 ? -10.982 -30.024 -5.195 1.00 51.06 217 GLY A CA 1
ATOM 1641 C C . GLY A 1 217 ? -10.362 -28.658 -5.335 1.00 51.06 217 GLY A C 1
ATOM 1642 O O . GLY A 1 217 ? -10.334 -27.903 -4.369 1.00 51.06 217 GLY A O 1
ATOM 1643 N N . CYS A 1 218 ? -9.819 -28.385 -6.517 1.00 56.22 218 CYS A N 1
ATOM 1644 C CA . CYS A 1 218 ? -9.284 -27.088 -6.882 1.00 56.22 218 CYS A CA 1
ATOM 1645 C C . CYS A 1 218 ? -10.136 -25.956 -6.291 1.00 56.22 218 CYS A C 1
ATOM 1647 O O . CYS A 1 218 ? -11.366 -26.026 -6.299 1.00 56.22 218 CYS A O 1
ATOM 1649 N N . ASP A 1 219 ? -9.468 -24.923 -5.791 1.00 66.06 219 ASP A N 1
ATOM 1650 C CA . ASP A 1 219 ? -10.074 -23.711 -5.252 1.00 66.06 219 ASP A CA 1
ATOM 1651 C C . ASP A 1 219 ? -10.781 -22.930 -6.376 1.00 66.06 219 ASP A C 1
ATOM 1653 O O . ASP A 1 219 ? -10.234 -22.012 -6.996 1.00 66.06 219 ASP A O 1
ATOM 1657 N N . LEU A 1 220 ? -11.973 -23.415 -6.735 1.00 68.75 220 LEU A N 1
ATOM 1658 C CA . LEU A 1 220 ? -12.785 -22.934 -7.840 1.00 68.75 220 LEU A CA 1
ATOM 1659 C C . LEU A 1 220 ? -13.669 -21.792 -7.351 1.00 68.75 220 LEU A C 1
ATOM 1661 O O . LEU A 1 220 ? -14.656 -21.987 -6.644 1.00 68.75 220 LEU A O 1
ATOM 1665 N N . GLU A 1 221 ? -13.350 -20.589 -7.804 1.00 68.06 221 GLU A N 1
ATOM 1666 C CA . GLU A 1 221 ? -14.165 -19.406 -7.592 1.00 68.06 221 GLU A CA 1
ATOM 1667 C C . GLU A 1 221 ? -15.174 -19.256 -8.737 1.00 68.06 221 GLU A C 1
ATOM 1669 O O . GLU A 1 221 ? -14.862 -19.439 -9.918 1.00 68.06 221 GLU A O 1
ATOM 1674 N N . MET A 1 222 ? -16.403 -18.856 -8.413 1.00 61.62 222 MET A N 1
ATOM 1675 C CA . MET A 1 222 ? -17.402 -18.539 -9.430 1.00 61.62 222 MET A CA 1
ATOM 1676 C C . MET A 1 222 ? -17.148 -17.132 -9.988 1.00 61.62 222 MET A C 1
ATOM 1678 O O . MET A 1 222 ? -17.565 -16.124 -9.418 1.00 61.62 222 MET A O 1
ATOM 1682 N N . LYS A 1 223 ? -16.470 -17.046 -11.135 1.00 62.09 223 LYS A N 1
ATOM 1683 C CA . LYS A 1 223 ? -16.173 -15.790 -11.839 1.00 62.09 223 LYS A CA 1
ATOM 1684 C C . LYS A 1 223 ? -17.030 -15.668 -13.094 1.00 62.09 223 LYS A C 1
ATOM 1686 O O . LYS A 1 223 ? -16.910 -16.454 -14.027 1.00 62.09 223 LYS A O 1
ATOM 1691 N N . ARG A 1 224 ? -17.889 -14.639 -13.141 1.00 59.78 224 ARG A N 1
ATOM 1692 C CA . ARG A 1 224 ? -18.768 -14.328 -14.295 1.00 59.78 224 ARG A CA 1
ATOM 1693 C C . ARG A 1 224 ? -19.624 -15.523 -14.758 1.00 59.78 224 ARG A C 1
ATOM 1695 O O . ARG A 1 224 ? -19.827 -15.714 -15.951 1.00 59.78 224 ARG A O 1
ATOM 1702 N N . GLY A 1 225 ? -20.110 -16.329 -13.812 1.00 66.94 225 GLY A N 1
ATOM 1703 C CA . GLY A 1 225 ? -20.941 -17.504 -14.098 1.00 66.94 225 GLY A CA 1
ATOM 1704 C C . GLY A 1 225 ? -20.173 -18.768 -14.501 1.00 66.94 225 GLY A C 1
ATOM 1705 O O . GLY A 1 225 ? -20.813 -19.776 -14.780 1.00 66.94 225 GLY A O 1
ATOM 1706 N N . ALA A 1 226 ? -18.835 -18.744 -14.503 1.00 67.25 226 ALA A N 1
ATOM 1707 C CA . ALA A 1 226 ? -17.990 -19.915 -14.721 1.00 67.25 226 ALA A CA 1
ATOM 1708 C C . ALA A 1 226 ? -17.154 -20.225 -13.472 1.00 67.25 226 ALA A C 1
ATOM 1710 O O . ALA A 1 226 ? -16.712 -19.312 -12.775 1.00 67.25 226 ALA A O 1
ATOM 1711 N N . LEU A 1 227 ? -16.928 -21.511 -13.203 1.00 71.94 227 LEU A N 1
ATOM 1712 C CA . LEU A 1 227 ? -15.953 -21.947 -12.206 1.00 71.94 227 LEU A CA 1
ATOM 1713 C C . LEU A 1 227 ? -14.554 -21.749 -12.787 1.00 71.94 227 LEU A C 1
ATOM 1715 O O . LEU A 1 227 ? -14.241 -22.282 -13.851 1.00 71.94 227 LEU A O 1
ATOM 1719 N N . ALA A 1 228 ? -13.736 -20.957 -12.108 1.00 73.31 228 ALA A N 1
ATOM 1720 C CA . ALA A 1 228 ? -12.358 -20.702 -12.483 1.00 73.31 228 ALA A CA 1
ATOM 1721 C C . ALA A 1 228 ? -11.481 -20.779 -11.240 1.00 73.31 228 ALA A C 1
ATOM 1723 O O . ALA A 1 228 ? -11.856 -20.282 -10.181 1.00 73.31 228 ALA A O 1
ATOM 1724 N N . GLU A 1 229 ? -10.301 -21.370 -11.377 1.00 77.25 229 GLU A N 1
ATOM 1725 C CA . GLU A 1 229 ? -9.328 -21.384 -10.291 1.00 77.25 229 GLU A CA 1
ATOM 1726 C C . GLU A 1 229 ? -8.900 -19.952 -9.940 1.00 77.25 229 GLU A C 1
ATOM 1728 O O . GLU A 1 229 ? -8.777 -19.073 -10.809 1.00 77.25 229 GLU A O 1
ATOM 1733 N N . ALA A 1 230 ? -8.689 -19.704 -8.647 1.00 80.75 230 ALA A N 1
ATOM 1734 C CA . ALA A 1 230 ? -8.027 -18.489 -8.202 1.00 80.75 230 ALA A CA 1
ATOM 1735 C C . ALA A 1 230 ? -6.641 -18.383 -8.863 1.00 80.75 230 ALA A C 1
ATOM 1737 O O . ALA A 1 230 ? -5.940 -19.379 -9.050 1.00 80.75 230 ALA A O 1
ATOM 1738 N N . SER A 1 231 ? -6.222 -17.166 -9.230 1.00 88.12 231 SER A N 1
ATOM 1739 C CA . SER A 1 231 ? -4.866 -16.994 -9.752 1.00 88.12 231 SER A CA 1
ATOM 1740 C C . SER A 1 231 ? -3.850 -17.319 -8.650 1.00 88.12 231 SER A C 1
ATOM 1742 O O . SER A 1 231 ? -4.144 -17.097 -7.470 1.00 88.12 231 SER A O 1
ATOM 1744 N N . PRO A 1 232 ? -2.647 -17.812 -8.990 1.00 90.62 232 PRO A N 1
ATOM 1745 C CA . PRO A 1 232 ? -1.616 -18.090 -7.994 1.00 90.62 232 PRO A CA 1
ATOM 1746 C C . PRO A 1 232 ? -1.312 -16.906 -7.060 1.00 90.62 232 PRO A C 1
ATOM 1748 O O . PRO A 1 232 ? -1.064 -17.102 -5.866 1.00 90.62 232 PRO A O 1
ATOM 1751 N N . TYR A 1 233 ? -1.397 -15.680 -7.584 1.00 92.62 233 TYR A N 1
ATOM 1752 C CA . TYR A 1 233 ? -1.288 -14.455 -6.796 1.00 92.62 233 TYR A CA 1
ATOM 1753 C C . TYR A 1 233 ? -2.424 -14.307 -5.794 1.00 92.62 233 TYR A C 1
ATOM 1755 O O . TYR A 1 233 ? -2.174 -14.158 -4.598 1.00 92.62 233 TYR A O 1
ATOM 1763 N N . THR A 1 234 ? -3.671 -14.390 -6.267 1.00 90.00 234 THR A N 1
ATOM 1764 C CA . THR A 1 234 ? -4.848 -14.301 -5.403 1.00 90.00 234 THR A CA 1
ATOM 1765 C C . THR A 1 234 ? -4.793 -15.373 -4.324 1.00 90.00 234 THR A C 1
ATOM 1767 O O . THR A 1 234 ? -4.874 -15.028 -3.151 1.00 90.00 234 THR A O 1
ATOM 1770 N N . ASN A 1 235 ? -4.546 -16.636 -4.676 1.00 89.25 235 ASN A N 1
ATOM 1771 C CA . ASN A 1 235 ? -4.458 -17.714 -3.693 1.00 89.25 235 ASN A CA 1
ATOM 1772 C C . ASN A 1 235 ? -3.344 -17.465 -2.655 1.00 89.25 235 ASN A C 1
ATOM 1774 O O . ASN A 1 235 ? -3.562 -17.640 -1.460 1.00 89.25 235 ASN A O 1
ATOM 1778 N N . SER A 1 236 ? -2.182 -16.942 -3.070 1.00 92.31 236 SER A N 1
ATOM 1779 C CA . SER A 1 236 ? -1.109 -16.567 -2.131 1.00 92.31 236 SER A CA 1
ATOM 1780 C C . SER A 1 236 ? -1.570 -15.519 -1.108 1.00 92.31 236 SER A C 1
ATOM 1782 O O . SER A 1 236 ? -1.224 -15.620 0.069 1.00 92.31 236 SER A O 1
ATOM 1784 N N . ILE A 1 237 ? -2.366 -14.529 -1.526 1.00 93.38 237 ILE A N 1
ATOM 1785 C CA . ILE A 1 237 ? -2.963 -13.535 -0.621 1.00 93.38 237 ILE A CA 1
ATOM 1786 C C . ILE A 1 237 ? -3.997 -14.196 0.305 1.00 93.38 237 ILE A C 1
ATOM 1788 O O . ILE A 1 237 ? -3.915 -14.012 1.520 1.00 93.38 237 ILE A O 1
ATOM 1792 N N . ARG A 1 238 ? -4.911 -15.018 -0.237 1.00 90.69 238 ARG A N 1
ATOM 1793 C CA . ARG A 1 238 ? -5.958 -15.724 0.532 1.00 90.69 238 ARG A CA 1
ATOM 1794 C C . ARG A 1 238 ? -5.363 -16.618 1.622 1.00 90.69 238 ARG A C 1
ATOM 1796 O O . ARG A 1 238 ? -5.805 -16.575 2.768 1.00 90.69 238 ARG A O 1
ATOM 1803 N N . GLN A 1 239 ? -4.305 -17.368 1.305 1.00 91.12 239 GLN A N 1
ATOM 1804 C CA . GLN A 1 239 ? -3.572 -18.187 2.276 1.00 91.12 239 GLN A CA 1
ATOM 1805 C C . GLN A 1 239 ? -3.055 -17.362 3.462 1.00 91.12 239 GLN A C 1
ATOM 1807 O O . GLN A 1 239 ? -3.159 -17.792 4.610 1.00 91.12 239 GLN A O 1
ATOM 1812 N N . HIS A 1 240 ? -2.478 -16.186 3.208 1.00 94.44 240 HIS A N 1
ATOM 1813 C CA . HIS A 1 240 ? -1.908 -15.362 4.274 1.00 94.44 240 HIS A CA 1
ATOM 1814 C C . HIS A 1 240 ? -2.973 -14.576 5.045 1.00 94.44 240 HIS A C 1
ATOM 1816 O O . HIS A 1 240 ? -2.807 -14.389 6.248 1.00 94.44 240 HIS A O 1
ATOM 1822 N N . LEU A 1 241 ? -4.093 -14.212 4.412 1.00 93.25 241 LEU A N 1
ATOM 1823 C CA . LEU A 1 241 ? -5.280 -13.710 5.114 1.00 93.25 241 LEU A CA 1
ATOM 1824 C C . LEU A 1 241 ? -5.841 -14.761 6.075 1.00 93.25 241 LEU A C 1
ATOM 1826 O O . LEU A 1 241 ? -6.093 -14.451 7.236 1.00 93.25 241 LEU A O 1
ATOM 1830 N N . TYR A 1 242 ? -5.938 -16.020 5.642 1.00 91.31 242 TYR A N 1
ATOM 1831 C CA . TYR A 1 242 ? -6.333 -17.129 6.512 1.00 91.31 242 TYR A CA 1
ATOM 1832 C C . TYR A 1 242 ? -5.352 -17.331 7.675 1.00 91.31 242 TYR A C 1
ATOM 1834 O O . TYR A 1 242 ? -5.743 -17.526 8.821 1.00 91.31 242 TYR A O 1
ATOM 1842 N N . ARG A 1 243 ? -4.043 -17.229 7.433 1.00 93.44 243 ARG A N 1
ATOM 1843 C CA . ARG A 1 243 ? -3.051 -17.295 8.521 1.00 93.44 243 ARG A CA 1
ATOM 1844 C C . ARG A 1 243 ? -3.189 -16.125 9.498 1.00 93.44 243 ARG A C 1
ATOM 1846 O O . ARG A 1 243 ? -3.077 -16.333 10.704 1.00 93.44 243 ARG A O 1
ATOM 1853 N N . ASN A 1 244 ? -3.475 -14.921 9.002 1.00 93.88 244 ASN A N 1
ATOM 1854 C CA . ASN A 1 244 ? -3.770 -13.765 9.846 1.00 93.88 244 ASN A CA 1
ATOM 1855 C C . ASN A 1 244 ? -5.057 -13.956 10.654 1.00 93.88 244 ASN A C 1
ATOM 1857 O O . ASN A 1 244 ? -5.070 -13.611 11.834 1.00 93.88 244 ASN A O 1
ATOM 1861 N N . SER A 1 245 ? -6.100 -14.566 10.081 1.00 90.62 245 SER A N 1
ATOM 1862 C CA . SER A 1 245 ? -7.328 -14.871 10.822 1.00 90.62 245 SER A CA 1
ATOM 1863 C C . SER A 1 245 ? -7.077 -15.878 11.948 1.00 90.62 245 SER A C 1
ATOM 1865 O O . SER A 1 245 ? -7.616 -15.709 13.040 1.00 90.62 245 SER A O 1
ATOM 1867 N N . LEU A 1 246 ? -6.183 -16.856 11.751 1.00 91.88 246 LEU A N 1
ATOM 1868 C CA . LEU A 1 246 ? -5.737 -17.758 12.820 1.00 91.88 246 LEU A CA 1
ATOM 1869 C C . LEU A 1 246 ? -4.977 -17.019 13.925 1.00 91.88 246 LEU A C 1
ATOM 1871 O O . LEU A 1 246 ? -5.243 -17.253 15.103 1.00 91.88 246 LEU A O 1
ATOM 1875 N N . PHE A 1 247 ? -4.051 -16.120 13.573 1.00 91.44 247 PHE A N 1
ATOM 1876 C CA . PHE A 1 247 ? -3.353 -15.302 14.569 1.00 91.44 247 PHE A CA 1
ATOM 1877 C C . PHE A 1 247 ? -4.332 -14.449 15.385 1.00 91.44 247 PHE A C 1
ATOM 1879 O O . PHE A 1 247 ? -4.245 -14.417 16.613 1.00 91.44 247 PHE A O 1
ATOM 1886 N N . ARG A 1 248 ? -5.300 -13.820 14.713 1.00 88.25 248 ARG A N 1
ATOM 1887 C CA . ARG A 1 248 ? -6.368 -13.044 15.346 1.00 88.25 248 ARG A CA 1
ATOM 1888 C C . ARG A 1 248 ? -7.228 -13.901 16.271 1.00 88.25 248 ARG A C 1
ATOM 1890 O O . ARG A 1 248 ? -7.454 -13.517 17.412 1.00 88.25 248 ARG A O 1
ATOM 1897 N N . HIS A 1 249 ? -7.672 -15.069 15.809 1.00 87.00 249 HIS A N 1
ATOM 1898 C CA . HIS A 1 249 ? -8.507 -15.978 16.596 1.00 87.00 249 HIS A CA 1
ATOM 1899 C C . HIS A 1 249 ? -7.807 -16.455 17.876 1.00 87.00 249 HIS A C 1
ATOM 1901 O O . HIS A 1 249 ? -8.448 -16.651 18.904 1.00 87.00 249 HIS A O 1
ATOM 1907 N N . LEU A 1 250 ? -6.483 -16.611 17.825 1.00 86.00 250 LEU A N 1
ATOM 1908 C CA . LEU A 1 250 ? -5.661 -16.982 18.975 1.00 86.00 250 LEU A CA 1
ATOM 1909 C C . LEU A 1 250 ? -5.270 -15.789 19.862 1.00 86.00 250 LEU A C 1
ATOM 1911 O O . LEU A 1 250 ? -4.572 -15.993 20.852 1.00 86.00 250 LEU A O 1
ATOM 1915 N N . GLY A 1 251 ? -5.679 -14.563 19.519 1.00 84.25 251 GLY A N 1
ATOM 1916 C CA . GLY A 1 251 ? -5.357 -13.356 20.284 1.00 84.25 251 GLY A CA 1
ATOM 1917 C C . GLY A 1 251 ? -3.866 -13.012 20.298 1.00 84.25 251 GLY A C 1
ATOM 1918 O O . GLY A 1 251 ? -3.389 -12.380 21.235 1.00 84.25 251 GLY A O 1
ATOM 1919 N N . ILE A 1 252 ? -3.103 -13.450 19.292 1.00 87.56 252 ILE A N 1
ATOM 1920 C CA . ILE A 1 252 ? -1.661 -13.189 19.204 1.00 87.56 252 ILE A CA 1
ATOM 1921 C C . ILE A 1 252 ? -1.372 -12.114 18.146 1.00 87.56 252 ILE A C 1
ATOM 1923 O O . ILE A 1 252 ? -2.092 -12.044 17.152 1.00 87.56 252 ILE A O 1
ATOM 1927 N N . PRO A 1 253 ? -0.358 -11.247 18.326 1.00 88.88 253 PRO A N 1
ATOM 1928 C CA . PRO A 1 253 ? -0.205 -10.002 17.570 1.00 88.88 253 PRO A CA 1
ATOM 1929 C C . PRO A 1 253 ? 0.455 -10.187 16.202 1.00 88.88 253 PRO A C 1
ATOM 1931 O O . PRO A 1 253 ? 0.555 -9.236 15.438 1.00 88.88 253 PRO A O 1
ATOM 1934 N N . GLN A 1 254 ? 0.970 -11.369 15.876 1.00 91.94 254 GLN A N 1
ATOM 1935 C CA . GLN A 1 254 ? 1.720 -11.576 14.644 1.00 91.94 254 GLN A CA 1
ATOM 1936 C C . GLN A 1 254 ? 0.828 -11.405 13.417 1.00 91.94 254 GLN A C 1
ATOM 1938 O O . GLN A 1 254 ? -0.237 -12.010 13.341 1.00 91.94 254 GLN A O 1
ATOM 1943 N N . ARG A 1 255 ? 1.275 -10.645 12.421 1.00 93.75 255 ARG A N 1
ATOM 1944 C CA . ARG A 1 255 ? 0.559 -10.466 11.155 1.00 93.75 255 ARG A CA 1
ATOM 1945 C C . ARG A 1 255 ? 1.515 -10.541 9.984 1.00 93.75 255 ARG A C 1
ATOM 1947 O O . ARG A 1 255 ? 2.613 -9.989 10.028 1.00 93.75 255 ARG A O 1
ATOM 1954 N N . PHE A 1 256 ? 1.082 -11.221 8.933 1.00 95.69 256 PHE A N 1
ATOM 1955 C CA . PHE A 1 256 ? 1.736 -11.181 7.639 1.00 95.69 256 PHE A CA 1
ATOM 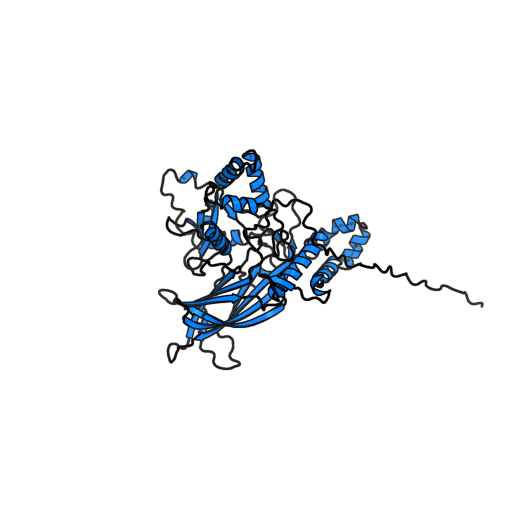1956 C C . PHE A 1 256 ? 1.388 -9.892 6.903 1.00 95.69 256 PHE A C 1
ATOM 1958 O O . PHE A 1 256 ? 0.230 -9.473 6.879 1.00 95.69 256 PHE A O 1
ATOM 1965 N N . LEU A 1 257 ? 2.395 -9.319 6.252 1.00 95.81 257 LEU A N 1
ATOM 1966 C CA . LEU A 1 257 ? 2.263 -8.282 5.240 1.00 95.81 257 LEU A CA 1
ATOM 1967 C C . LEU A 1 257 ? 2.795 -8.811 3.917 1.00 95.81 257 LEU A C 1
ATOM 1969 O O . LEU A 1 257 ? 3.704 -9.641 3.892 1.00 95.81 257 LEU A O 1
ATOM 1973 N N . ALA A 1 258 ? 2.255 -8.303 2.816 1.00 96.88 258 ALA A N 1
ATOM 1974 C CA . ALA A 1 258 ? 2.727 -8.637 1.485 1.00 96.88 258 ALA A CA 1
ATOM 1975 C C . ALA A 1 258 ? 3.812 -7.655 1.036 1.00 96.88 258 ALA A C 1
ATOM 1977 O O . ALA A 1 258 ? 3.713 -6.447 1.261 1.00 96.88 258 ALA A O 1
ATOM 1978 N N . LEU A 1 259 ? 4.829 -8.174 0.354 1.00 97.12 259 LEU A N 1
ATOM 1979 C CA . LEU A 1 259 ? 5.924 -7.402 -0.212 1.00 97.12 259 LEU A CA 1
ATOM 1980 C C . LEU A 1 259 ? 6.138 -7.798 -1.669 1.00 97.12 259 LEU A C 1
ATOM 1982 O O . LEU A 1 259 ? 6.375 -8.965 -1.986 1.00 97.12 259 LEU A O 1
ATOM 1986 N N . ILE A 1 260 ? 6.089 -6.800 -2.549 1.00 97.19 260 ILE A N 1
ATOM 1987 C CA . ILE A 1 260 ? 6.364 -6.941 -3.975 1.00 97.19 260 ILE A CA 1
ATOM 1988 C C . ILE A 1 260 ? 7.663 -6.222 -4.303 1.00 97.19 260 ILE A C 1
ATOM 1990 O O . ILE A 1 260 ? 7.795 -5.012 -4.123 1.00 97.19 260 ILE A O 1
ATOM 1994 N N . GLN A 1 261 ? 8.624 -6.976 -4.815 1.00 96.69 261 GLN A N 1
ATOM 1995 C CA . GLN A 1 261 ? 9.876 -6.449 -5.331 1.00 96.69 261 GLN A CA 1
ATOM 1996 C C . GLN A 1 261 ? 9.797 -6.353 -6.854 1.00 96.69 261 GLN A C 1
ATOM 1998 O O . GLN A 1 261 ? 9.434 -7.326 -7.511 1.00 96.69 261 GLN A O 1
ATOM 2003 N N . VAL A 1 262 ? 10.151 -5.190 -7.399 1.00 97.12 262 VAL A N 1
ATOM 2004 C CA . VAL A 1 262 ? 10.169 -4.897 -8.832 1.00 97.12 262 VAL A CA 1
ATOM 2005 C C . VAL A 1 262 ? 11.583 -4.539 -9.264 1.00 97.12 262 VAL A C 1
ATOM 2007 O O . VAL A 1 262 ? 12.126 -3.508 -8.870 1.00 97.12 262 VAL A O 1
ATOM 2010 N N . GLU A 1 263 ? 12.164 -5.377 -10.109 1.00 95.62 263 GLU A N 1
ATOM 2011 C CA . GLU A 1 263 ? 13.453 -5.162 -10.758 1.00 95.62 263 GLU A CA 1
ATOM 2012 C C . GLU A 1 263 ? 13.233 -4.756 -12.213 1.00 95.62 263 GLU A C 1
ATOM 2014 O O . GLU A 1 263 ? 12.619 -5.488 -12.988 1.00 95.62 263 GLU A O 1
ATOM 2019 N N . LEU A 1 264 ? 13.762 -3.599 -12.600 1.00 94.81 264 LEU A N 1
ATOM 2020 C CA . LEU A 1 264 ? 13.854 -3.171 -13.992 1.00 94.81 264 LEU A CA 1
ATOM 2021 C C . LEU A 1 264 ? 15.213 -3.613 -14.520 1.00 94.81 264 LEU A C 1
ATOM 2023 O O . LEU A 1 264 ? 16.248 -3.078 -14.120 1.00 94.81 264 LEU A O 1
ATOM 2027 N N . LEU A 1 265 ? 15.211 -4.621 -15.387 1.00 92.25 265 LEU A N 1
ATOM 2028 C CA . LEU A 1 265 ? 16.427 -5.292 -15.831 1.00 92.25 265 LEU A CA 1
ATOM 2029 C C . LEU A 1 265 ? 17.003 -4.627 -17.083 1.00 92.25 265 LEU A C 1
ATOM 2031 O O . LEU A 1 265 ? 18.156 -4.201 -17.076 1.00 92.25 265 LEU A O 1
ATOM 2035 N N . ASP A 1 266 ? 16.191 -4.494 -18.133 1.00 89.62 266 ASP A N 1
ATOM 2036 C CA . ASP A 1 266 ? 16.627 -4.014 -19.449 1.00 89.62 266 ASP A CA 1
ATOM 2037 C C . ASP A 1 266 ? 15.548 -3.185 -20.154 1.00 89.62 266 ASP A C 1
ATOM 2039 O O . ASP A 1 266 ? 14.356 -3.300 -19.863 1.00 89.62 266 ASP A O 1
ATOM 2043 N N . LEU A 1 267 ? 15.968 -2.383 -21.135 1.00 88.44 267 LEU A N 1
ATOM 2044 C CA . LEU A 1 267 ? 15.084 -1.607 -22.003 1.00 88.44 267 LEU A CA 1
ATOM 2045 C C . LEU A 1 267 ? 15.497 -1.779 -23.474 1.00 88.44 267 LEU A C 1
ATOM 2047 O O . LEU A 1 267 ? 16.655 -1.568 -23.834 1.00 88.44 267 LEU A O 1
ATOM 2051 N N . LYS A 1 268 ? 14.548 -2.142 -24.344 1.00 85.75 268 LYS A N 1
ATOM 2052 C CA . LYS A 1 268 ? 14.787 -2.426 -25.769 1.00 85.75 268 LYS A CA 1
ATOM 2053 C C . LYS A 1 268 ? 13.841 -1.628 -26.667 1.00 85.75 268 LYS A C 1
ATOM 2055 O O . LYS A 1 268 ? 12.658 -1.541 -26.372 1.00 85.75 268 LYS A O 1
ATOM 2060 N N . ASN A 1 269 ? 14.345 -1.091 -27.781 1.00 78.94 269 ASN A N 1
ATOM 2061 C CA . ASN A 1 269 ? 13.549 -0.399 -28.807 1.00 78.94 269 ASN A CA 1
ATOM 2062 C C . ASN A 1 269 ? 13.300 -1.311 -30.021 1.00 78.94 269 ASN A C 1
ATOM 2064 O O . ASN A 1 269 ? 14.193 -2.063 -30.416 1.00 78.94 269 ASN A O 1
ATOM 2068 N N . LEU A 1 270 ? 12.124 -1.204 -30.643 1.00 59.88 270 LEU A N 1
ATOM 2069 C CA . LEU A 1 270 ? 11.797 -1.842 -31.922 1.00 59.88 270 LEU A CA 1
ATOM 2070 C C . LEU A 1 270 ? 12.416 -1.139 -33.146 1.00 59.88 270 LEU A C 1
ATOM 2072 O O . LEU A 1 270 ? 12.699 -1.803 -34.139 1.00 59.88 270 LEU A O 1
ATOM 2076 N N . THR A 1 271 ? 12.628 0.182 -33.103 1.00 56.78 271 THR A N 1
ATOM 2077 C CA . THR A 1 271 ? 12.815 1.016 -34.309 1.00 56.78 271 THR A CA 1
ATOM 2078 C C . THR A 1 271 ? 14.103 1.847 -34.337 1.00 56.78 271 THR A C 1
ATOM 2080 O O . THR A 1 271 ? 14.102 2.948 -34.880 1.00 56.78 271 THR A O 1
ATOM 2083 N N . SER A 1 272 ? 15.226 1.380 -33.783 1.00 50.12 272 SER A N 1
ATOM 2084 C CA . SER A 1 272 ? 16.493 2.143 -33.844 1.00 50.12 272 SER A CA 1
ATOM 2085 C C . SER A 1 272 ? 17.546 1.560 -34.802 1.00 50.12 272 SER A C 1
ATOM 2087 O O . SER A 1 272 ? 18.538 0.993 -34.329 1.00 50.12 272 SER A O 1
ATOM 2089 N N . PRO A 1 273 ? 17.435 1.766 -36.131 1.00 43.53 273 PRO A N 1
ATOM 2090 C CA . PRO A 1 273 ? 18.586 1.719 -37.021 1.00 43.53 273 PRO A CA 1
ATOM 2091 C C . PRO A 1 273 ? 19.362 3.044 -36.882 1.00 43.53 273 PRO A C 1
ATOM 2093 O O . PRO A 1 273 ? 19.183 3.973 -37.655 1.00 43.53 273 PRO A O 1
ATOM 2096 N N . GLY A 1 274 ? 20.200 3.151 -35.845 1.00 51.84 274 GLY A N 1
ATOM 2097 C CA . GLY A 1 274 ? 21.208 4.219 -35.726 1.00 51.84 274 GLY A CA 1
ATOM 2098 C C . GLY A 1 274 ? 20.783 5.533 -35.050 1.00 51.84 274 GLY A C 1
ATOM 2099 O O . GLY A 1 274 ? 20.704 6.567 -35.699 1.00 51.84 274 GLY A O 1
ATOM 2100 N N . GLY A 1 275 ? 20.634 5.549 -33.721 1.00 52.84 275 GLY A N 1
ATOM 2101 C CA . GLY A 1 275 ? 20.523 6.805 -32.966 1.00 52.84 275 GLY A CA 1
ATOM 2102 C C . GLY A 1 275 ? 20.739 6.608 -31.466 1.00 52.84 275 GLY A C 1
ATOM 2103 O O . GLY A 1 275 ? 19.898 6.012 -30.810 1.00 52.84 275 GLY A O 1
ATOM 2104 N N . SER A 1 276 ? 21.879 7.096 -30.964 1.00 55.47 276 SER A N 1
ATOM 2105 C CA . SER A 1 276 ? 22.445 6.968 -29.604 1.00 55.47 276 SER A CA 1
ATOM 2106 C C . SER A 1 276 ? 22.756 5.546 -29.095 1.00 55.47 276 SER A C 1
ATOM 2108 O O . SER A 1 276 ? 21.959 4.613 -29.183 1.00 55.47 276 SER A O 1
ATOM 2110 N N . SER A 1 277 ? 23.960 5.366 -28.541 1.00 64.25 277 SER A N 1
ATOM 2111 C CA . SER A 1 277 ? 24.416 4.121 -27.898 1.00 64.25 277 SER A CA 1
ATOM 2112 C C . SER A 1 277 ? 23.928 3.975 -26.454 1.00 64.25 277 SER A C 1
ATOM 2114 O O . SER A 1 277 ? 24.001 2.877 -25.898 1.00 64.25 277 SER A O 1
ATOM 2116 N N . SER A 1 278 ? 23.424 5.062 -25.860 1.00 77.19 278 SER A N 1
ATOM 2117 C CA . SER A 1 278 ? 22.903 5.089 -24.496 1.00 77.19 278 SER A CA 1
ATOM 2118 C C . SER A 1 278 ? 21.834 6.162 -24.301 1.00 77.19 278 SER A C 1
ATOM 2120 O O . SER A 1 278 ? 21.921 7.229 -24.910 1.00 77.19 278 SER A O 1
ATOM 2122 N N . LEU A 1 279 ? 20.891 5.918 -23.398 1.00 86.94 279 LEU A N 1
ATOM 2123 C CA . LEU A 1 279 ? 19.884 6.882 -22.950 1.00 86.94 279 LEU A CA 1
ATOM 2124 C C . LEU A 1 279 ? 19.854 6.926 -21.421 1.00 86.94 279 LEU A C 1
ATOM 2126 O O . LEU A 1 279 ? 20.192 5.940 -20.776 1.00 86.94 279 LEU A O 1
ATOM 2130 N N . ASN A 1 280 ? 19.452 8.047 -20.830 1.00 90.12 280 ASN A N 1
ATOM 2131 C CA . ASN A 1 280 ? 19.225 8.127 -19.387 1.00 90.12 280 ASN A CA 1
ATOM 2132 C C . ASN A 1 280 ? 17.739 7.901 -19.123 1.00 90.12 280 ASN A C 1
ATOM 2134 O O . ASN A 1 280 ? 16.943 8.764 -19.479 1.00 90.12 280 ASN A O 1
ATOM 2138 N N . ALA A 1 281 ? 17.354 6.780 -18.518 1.00 92.19 281 ALA A N 1
ATOM 2139 C CA . ALA A 1 281 ? 15.954 6.467 -18.245 1.00 92.19 281 ALA A CA 1
ATOM 2140 C C . ALA A 1 281 ? 15.664 6.268 -16.764 1.00 92.19 281 ALA A C 1
ATOM 2142 O O . ALA A 1 281 ? 16.515 5.854 -15.980 1.00 92.19 281 ALA A O 1
ATOM 2143 N N . TYR A 1 282 ? 14.423 6.554 -16.402 1.00 94.06 282 TYR A N 1
ATOM 2144 C CA . TYR A 1 282 ? 13.835 6.216 -15.117 1.00 94.06 282 TYR A CA 1
ATOM 2145 C C . TYR A 1 282 ? 12.389 5.769 -15.324 1.00 94.06 282 TYR A C 1
ATOM 2147 O O . TYR A 1 282 ? 11.810 5.935 -16.402 1.00 94.06 282 TYR A O 1
ATOM 2155 N N . ALA A 1 283 ? 11.807 5.191 -14.284 1.00 94.75 283 ALA A N 1
ATOM 2156 C CA . ALA A 1 283 ? 10.443 4.712 -14.295 1.00 94.75 283 ALA A CA 1
ATOM 2157 C C . ALA A 1 283 ? 9.657 5.269 -13.113 1.00 94.75 283 ALA A C 1
ATOM 2159 O O . ALA A 1 283 ? 10.181 5.417 -12.008 1.00 94.75 283 ALA A O 1
ATOM 2160 N N . LEU A 1 284 ? 8.379 5.530 -13.362 1.00 95.12 284 LEU A N 1
ATOM 2161 C CA . LEU A 1 284 ? 7.359 5.663 -12.337 1.00 95.12 284 LEU A CA 1
ATOM 2162 C C . LEU A 1 284 ? 6.654 4.315 -12.204 1.00 95.12 284 LEU A C 1
ATOM 2164 O O . LEU A 1 284 ? 6.298 3.704 -13.215 1.00 95.12 284 LEU A O 1
ATOM 2168 N N . LEU A 1 285 ? 6.456 3.866 -10.969 1.00 95.50 285 LEU A N 1
ATOM 2169 C CA . LEU A 1 285 ? 5.814 2.594 -10.661 1.00 95.50 285 LEU A CA 1
ATOM 2170 C C . LEU A 1 285 ? 4.713 2.800 -9.630 1.00 95.50 285 LEU A C 1
ATOM 2172 O O . LEU A 1 285 ? 4.876 3.586 -8.698 1.00 95.50 285 LEU A O 1
ATOM 2176 N N . ARG A 1 286 ? 3.614 2.065 -9.777 1.00 93.69 286 ARG A N 1
ATOM 2177 C CA . ARG A 1 286 ? 2.514 2.056 -8.812 1.00 93.69 286 ARG A CA 1
ATOM 2178 C C . ARG A 1 286 ? 1.817 0.704 -8.809 1.00 93.69 286 ARG A C 1
ATOM 2180 O O . ARG A 1 286 ? 1.544 0.155 -9.875 1.00 93.69 286 ARG A O 1
ATOM 2187 N N . LEU A 1 287 ? 1.486 0.201 -7.627 1.00 93.31 287 LEU A N 1
ATOM 2188 C CA . LEU A 1 287 ? 0.573 -0.928 -7.478 1.00 93.31 287 LEU A CA 1
ATOM 2189 C C . LEU A 1 287 ? -0.865 -0.416 -7.408 1.00 93.31 287 LEU A C 1
ATOM 2191 O O . LEU A 1 287 ? -1.151 0.508 -6.658 1.00 93.31 287 LEU A O 1
ATOM 2195 N N . LYS A 1 288 ? -1.765 -0.999 -8.196 1.00 89.75 288 LYS A N 1
ATOM 2196 C CA . LYS A 1 288 ? -3.176 -0.598 -8.257 1.00 89.75 288 LYS A CA 1
ATOM 2197 C C . LYS A 1 288 ? -4.101 -1.811 -8.339 1.00 89.75 288 LYS A C 1
ATOM 2199 O O . LYS A 1 288 ? -3.675 -2.917 -8.688 1.00 89.75 288 LYS A O 1
ATOM 2204 N N . ARG A 1 289 ? -5.385 -1.605 -8.049 1.00 86.44 289 ARG A N 1
ATOM 2205 C CA . ARG A 1 289 ? -6.438 -2.603 -8.285 1.00 86.44 289 ARG A CA 1
ATOM 2206 C C . ARG A 1 289 ? -6.844 -2.658 -9.768 1.00 86.44 289 ARG A C 1
ATOM 2208 O O . ARG A 1 289 ? -6.589 -1.721 -10.533 1.00 86.44 289 ARG A O 1
ATOM 2215 N N . PRO A 1 290 ? -7.467 -3.761 -10.216 1.00 79.44 290 PRO A N 1
ATOM 2216 C CA . PRO A 1 290 ? -7.926 -3.877 -11.590 1.00 79.44 290 PRO A CA 1
ATOM 2217 C C . PRO A 1 290 ? -9.120 -2.937 -11.811 1.00 79.44 290 PRO A C 1
ATOM 2219 O O . PRO A 1 290 ? -9.960 -2.770 -10.934 1.00 79.44 290 PRO A O 1
ATOM 2222 N N . GLY A 1 291 ? -9.191 -2.309 -12.987 1.00 72.06 291 GLY A N 1
ATOM 2223 C CA . GLY A 1 291 ? -10.204 -1.285 -13.291 1.00 72.06 291 GLY A CA 1
ATOM 2224 C C . GLY A 1 291 ? -9.811 0.134 -12.872 1.00 72.06 291 GLY A C 1
ATOM 2225 O O . GLY A 1 291 ? -10.505 1.081 -13.222 1.00 72.06 291 GLY A O 1
ATOM 2226 N N . SER A 1 292 ? -8.669 0.289 -12.200 1.00 75.12 292 SER A N 1
ATOM 2227 C CA . SER A 1 292 ? -8.128 1.587 -11.820 1.00 75.12 292 SER A CA 1
ATOM 2228 C C . SER A 1 292 ? -7.604 2.366 -13.032 1.00 75.12 292 SER A C 1
ATOM 2230 O O . SER A 1 292 ? -6.562 2.021 -13.611 1.00 75.12 292 SER A O 1
ATOM 2232 N N . GLY A 1 293 ? -8.351 3.397 -13.442 1.00 68.06 293 GLY A N 1
ATOM 2233 C CA . GLY A 1 293 ? -8.101 4.183 -14.658 1.00 68.06 293 GLY A CA 1
ATOM 2234 C C . GLY A 1 293 ? -7.138 5.362 -14.489 1.00 68.06 293 GLY A C 1
ATOM 2235 O O . GLY A 1 293 ? -6.750 5.984 -15.479 1.00 68.06 293 GLY A O 1
ATOM 2236 N N . ALA A 1 294 ? -6.729 5.678 -13.255 1.00 72.94 294 ALA A N 1
ATOM 2237 C CA . ALA A 1 294 ? -5.909 6.852 -12.977 1.00 72.94 294 ALA A CA 1
ATOM 2238 C C . ALA A 1 294 ? -4.573 6.802 -13.758 1.00 72.94 294 ALA A C 1
ATOM 2240 O O . ALA A 1 294 ? -3.838 5.813 -13.658 1.00 72.94 294 ALA A O 1
ATOM 2241 N N . PRO A 1 295 ? -4.196 7.849 -14.512 1.00 76.00 295 PRO A N 1
ATOM 2242 C CA . PRO A 1 295 ? -2.932 7.863 -15.242 1.00 76.00 295 PRO A CA 1
ATOM 2243 C C . PRO A 1 295 ? -1.739 7.999 -14.284 1.00 76.00 295 PRO A C 1
ATOM 2245 O O . PRO A 1 295 ? -1.804 8.744 -13.309 1.00 76.00 295 PRO A O 1
ATOM 2248 N N . LEU A 1 296 ? -0.622 7.329 -14.589 1.00 82.19 296 LEU A N 1
ATOM 2249 C CA . LEU A 1 296 ? 0.634 7.475 -13.847 1.00 82.19 296 LEU A CA 1
ATOM 2250 C C . LEU A 1 296 ? 1.585 8.417 -14.593 1.00 82.19 296 LEU A C 1
ATOM 2252 O O . LEU A 1 296 ? 2.235 8.025 -15.565 1.00 82.19 296 LEU A O 1
ATOM 2256 N N . THR A 1 297 ? 1.645 9.669 -14.133 1.00 83.31 297 THR A N 1
ATOM 2257 C CA . THR A 1 297 ? 2.505 10.734 -14.679 1.00 83.31 297 THR A CA 1
ATOM 2258 C C . THR A 1 297 ? 3.070 11.596 -13.552 1.00 83.31 297 THR A C 1
ATOM 2260 O O . THR A 1 297 ? 2.522 11.600 -12.454 1.00 83.31 297 THR A O 1
ATOM 2263 N N . HIS A 1 298 ? 4.090 12.415 -13.833 1.00 79.31 298 HIS A N 1
ATOM 2264 C CA . HIS A 1 298 ? 4.666 13.374 -12.869 1.00 79.31 298 HIS A CA 1
ATOM 2265 C C . HIS A 1 298 ? 3.663 14.316 -12.207 1.00 79.31 298 HIS A C 1
ATOM 2267 O O . HIS A 1 298 ? 3.893 14.763 -11.091 1.00 79.31 298 HIS A O 1
ATOM 2273 N N . LYS A 1 299 ? 2.565 14.638 -12.898 1.00 77.25 299 LYS A N 1
ATOM 2274 C CA . LYS A 1 299 ? 1.541 15.570 -12.405 1.00 77.25 299 LYS A CA 1
ATOM 2275 C C . LYS A 1 299 ? 0.417 14.879 -11.631 1.00 77.25 299 LYS A C 1
ATOM 2277 O O . LYS A 1 299 ? -0.383 15.570 -11.014 1.00 77.25 299 LYS A O 1
ATOM 2282 N N . ALA A 1 300 ? 0.336 13.552 -11.708 1.00 78.31 300 ALA A N 1
ATOM 2283 C CA . ALA A 1 300 ? -0.767 12.750 -11.181 1.00 78.31 300 ALA A CA 1
ATOM 2284 C C . ALA A 1 300 ? -0.258 11.595 -10.301 1.00 78.31 300 ALA A C 1
ATOM 2286 O O . ALA A 1 300 ? -0.831 10.507 -10.294 1.00 78.31 300 ALA A O 1
ATOM 2287 N N . ARG A 1 301 ? 0.856 11.818 -9.598 1.00 85.69 301 ARG A N 1
ATOM 2288 C CA . ARG A 1 301 ? 1.398 10.863 -8.631 1.00 85.69 301 ARG A CA 1
ATOM 2289 C C . ARG A 1 301 ? 0.526 10.823 -7.376 1.00 85.69 301 ARG A C 1
ATOM 2291 O O . ARG A 1 301 ? -0.037 11.835 -6.961 1.00 85.69 301 ARG A O 1
ATOM 2298 N N . THR A 1 302 ? 0.461 9.648 -6.776 1.00 85.88 302 THR A N 1
ATOM 2299 C CA . THR A 1 302 ? -0.240 9.350 -5.522 1.00 85.88 302 THR A CA 1
ATOM 2300 C C . THR A 1 302 ? 0.773 8.886 -4.470 1.00 85.88 302 THR A C 1
ATOM 2302 O O . THR A 1 302 ? 1.947 8.679 -4.792 1.00 85.88 302 THR A O 1
ATOM 2305 N N . LEU A 1 303 ? 0.361 8.764 -3.204 1.00 87.19 303 LEU A N 1
ATOM 2306 C CA . LEU A 1 303 ? 1.277 8.433 -2.095 1.00 87.19 303 LEU A CA 1
ATOM 2307 C C . LEU A 1 303 ? 1.943 7.051 -2.244 1.00 87.19 303 LEU A C 1
ATOM 2309 O O . LEU A 1 303 ? 3.061 6.848 -1.782 1.00 87.19 303 LEU A O 1
ATOM 2313 N N . ASP A 1 304 ? 1.287 6.142 -2.960 1.00 88.38 304 ASP A N 1
ATOM 2314 C CA . ASP A 1 304 ? 1.724 4.781 -3.305 1.00 88.38 304 ASP A CA 1
ATOM 2315 C C . ASP A 1 304 ? 2.679 4.707 -4.520 1.00 88.38 304 ASP A C 1
ATOM 2317 O O . ASP A 1 304 ? 3.054 3.620 -4.966 1.00 88.38 304 ASP A O 1
ATOM 2321 N N . SER A 1 305 ? 3.053 5.849 -5.111 1.00 91.38 305 SER A N 1
ATOM 2322 C CA . SER A 1 305 ? 3.829 5.898 -6.355 1.00 91.38 305 SER A CA 1
ATOM 2323 C C . SER A 1 305 ? 5.333 6.021 -6.102 1.00 91.38 305 SER A C 1
ATOM 2325 O O . SER A 1 305 ? 5.806 7.009 -5.531 1.00 91.38 305 SER A O 1
ATOM 2327 N N . ALA A 1 306 ? 6.113 5.098 -6.657 1.00 92.69 306 ALA A N 1
ATOM 2328 C CA . ALA A 1 306 ? 7.572 5.120 -6.629 1.00 92.69 306 ALA A CA 1
ATOM 2329 C C . ALA A 1 306 ? 8.171 5.740 -7.903 1.00 92.69 306 ALA A C 1
ATOM 2331 O O . ALA A 1 306 ? 7.576 5.690 -8.981 1.00 92.69 306 ALA A O 1
ATOM 2332 N N . CYS A 1 307 ? 9.379 6.293 -7.787 1.00 92.56 307 CYS A N 1
ATOM 2333 C CA . CYS A 1 307 ? 10.161 6.808 -8.909 1.00 92.56 307 CYS A CA 1
ATOM 2334 C C . CYS A 1 307 ? 11.595 6.285 -8.800 1.00 92.56 307 CYS A C 1
ATOM 2336 O O . CYS A 1 307 ? 12.237 6.472 -7.768 1.00 92.56 307 CYS A O 1
ATOM 2338 N N . THR A 1 308 ? 12.108 5.644 -9.850 1.00 93.69 308 THR A N 1
ATOM 2339 C CA . THR A 1 308 ? 13.507 5.194 -9.867 1.00 93.69 308 THR A CA 1
ATOM 2340 C C . THR A 1 308 ? 14.451 6.358 -10.136 1.00 93.69 308 THR A C 1
ATOM 2342 O O . THR A 1 308 ? 14.066 7.378 -10.713 1.00 93.69 308 THR A O 1
ATOM 2345 N N . GLN A 1 309 ? 15.722 6.191 -9.777 1.00 91.25 309 GLN A N 1
ATOM 2346 C CA . GLN A 1 309 ? 16.745 7.152 -10.171 1.00 91.25 309 GLN A CA 1
ATOM 2347 C C . GLN A 1 309 ? 17.029 7.058 -11.682 1.00 91.25 309 GLN A C 1
ATOM 2349 O O . GLN A 1 309 ? 17.025 5.953 -12.242 1.00 91.25 309 GLN A O 1
ATOM 2354 N N . PRO A 1 310 ? 17.285 8.191 -12.363 1.00 91.50 310 PRO A N 1
ATOM 2355 C CA . PRO A 1 310 ? 17.727 8.191 -13.752 1.00 91.50 310 PRO A CA 1
ATOM 2356 C C . PRO A 1 310 ? 19.031 7.416 -13.917 1.00 91.50 310 PRO A C 1
ATOM 2358 O O . PRO A 1 310 ? 20.058 7.778 -13.349 1.00 91.50 310 PRO A O 1
ATOM 2361 N N . THR A 1 311 ? 18.984 6.364 -14.727 1.00 91.19 311 THR A N 1
ATOM 2362 C CA . THR A 1 311 ? 20.103 5.459 -14.979 1.00 91.19 311 THR A CA 1
ATOM 2363 C C . THR A 1 311 ? 20.479 5.499 -16.451 1.00 91.19 311 THR A C 1
ATOM 2365 O O . THR A 1 311 ? 19.612 5.506 -17.327 1.00 91.19 311 THR A O 1
ATOM 2368 N N . LYS A 1 312 ? 21.782 5.530 -16.737 1.00 89.06 312 LYS A N 1
ATOM 2369 C CA . LYS A 1 312 ? 22.296 5.479 -18.105 1.00 89.06 312 LYS A CA 1
ATOM 2370 C C . LYS A 1 312 ? 22.229 4.046 -18.631 1.00 89.06 312 LYS A C 1
ATOM 2372 O O . LYS A 1 312 ? 23.067 3.222 -18.285 1.00 89.06 312 LYS A O 1
ATOM 2377 N N . ILE A 1 313 ? 21.262 3.775 -19.495 1.00 85.62 313 ILE A N 1
ATOM 2378 C CA . ILE A 1 313 ? 21.048 2.482 -20.139 1.00 85.62 313 ILE A CA 1
ATOM 2379 C C . ILE A 1 313 ? 21.795 2.471 -21.471 1.00 85.62 313 ILE A C 1
ATOM 2381 O O . ILE A 1 313 ? 21.530 3.292 -22.350 1.00 85.62 313 ILE A O 1
ATOM 2385 N N . GLY A 1 314 ? 22.748 1.553 -21.615 1.00 75.25 314 GLY A N 1
ATOM 2386 C CA . GLY A 1 314 ? 23.440 1.273 -22.874 1.00 75.25 314 GLY A CA 1
ATOM 2387 C C . GLY A 1 314 ? 22.828 0.087 -23.619 1.00 75.25 314 GLY A C 1
ATOM 2388 O O . GLY A 1 314 ? 22.049 -0.678 -23.059 1.00 75.25 314 GLY A O 1
ATOM 2389 N N . LYS A 1 315 ? 23.217 -0.111 -24.883 1.00 67.75 315 LYS A N 1
ATOM 2390 C CA . LYS A 1 315 ? 22.889 -1.347 -25.612 1.00 67.75 315 LYS A CA 1
ATOM 2391 C C . LYS A 1 315 ? 23.632 -2.534 -24.986 1.00 67.75 315 LYS A C 1
ATOM 2393 O O . LYS A 1 315 ? 24.828 -2.689 -25.220 1.00 67.75 315 LYS A O 1
ATOM 2398 N N . SER A 1 316 ? 22.942 -3.379 -24.223 1.00 60.97 316 SER A N 1
ATOM 2399 C CA . SER A 1 316 ? 23.448 -4.700 -23.847 1.00 60.97 316 SER A CA 1
ATOM 2400 C C . SER A 1 316 ? 23.137 -5.686 -24.984 1.00 60.97 316 SER A C 1
ATOM 2402 O O . SER A 1 316 ? 21.987 -5.872 -25.379 1.00 60.97 316 SER A O 1
ATOM 2404 N N . THR A 1 317 ? 24.168 -6.276 -25.595 1.00 56.62 317 THR A N 1
ATOM 2405 C CA . THR A 1 317 ? 24.004 -7.286 -26.655 1.00 56.62 317 THR A CA 1
ATOM 2406 C C . THR A 1 317 ? 24.584 -8.619 -26.210 1.00 56.62 317 THR A C 1
ATOM 2408 O O . THR A 1 317 ? 25.772 -8.698 -25.906 1.00 56.62 317 THR A O 1
ATOM 2411 N N . GLY A 1 318 ? 23.754 -9.664 -26.217 1.00 55.75 318 GLY A N 1
ATOM 2412 C CA . GLY A 1 318 ? 24.144 -11.050 -25.945 1.00 55.75 318 GLY A CA 1
ATOM 2413 C C . GLY A 1 318 ? 23.211 -11.744 -24.940 1.00 55.75 318 GLY A C 1
ATOM 2414 O O . GLY A 1 318 ? 22.603 -11.066 -24.117 1.00 55.75 318 GLY A O 1
ATOM 2415 N N . PRO A 1 319 ? 23.095 -13.085 -24.978 1.00 52.22 319 PRO A N 1
ATOM 2416 C CA . PRO A 1 319 ? 22.213 -13.850 -24.085 1.00 52.22 319 PRO A CA 1
ATOM 2417 C C . PRO A 1 319 ? 22.609 -13.775 -22.598 1.00 52.22 319 PRO A C 1
ATOM 2419 O O . PRO A 1 319 ? 21.761 -13.979 -21.739 1.00 52.22 319 PRO A O 1
ATOM 2422 N N . ASN A 1 320 ? 23.868 -13.424 -22.303 1.00 57.81 320 ASN A N 1
ATOM 2423 C CA . ASN A 1 320 ? 24.423 -13.315 -20.947 1.00 57.81 320 ASN A CA 1
ATOM 2424 C C . ASN A 1 320 ? 24.857 -11.882 -20.593 1.00 57.81 320 ASN A C 1
ATOM 2426 O O . ASN A 1 320 ? 25.670 -11.690 -19.688 1.00 57.81 320 ASN A O 1
ATOM 2430 N N . ALA A 1 321 ? 24.403 -10.874 -21.343 1.00 59.78 321 ALA A N 1
ATOM 2431 C CA . ALA A 1 321 ? 24.758 -9.498 -21.027 1.00 59.78 321 ALA A CA 1
ATOM 2432 C C . ALA A 1 321 ? 24.111 -9.090 -19.685 1.00 59.78 321 ALA A C 1
ATOM 2434 O O . ALA A 1 321 ? 22.949 -9.437 -19.450 1.00 59.78 321 ALA A O 1
ATOM 2435 N N . PRO A 1 322 ? 24.840 -8.396 -18.791 1.00 63.66 322 PRO A N 1
ATOM 2436 C CA . PRO A 1 322 ? 24.286 -7.955 -17.517 1.00 63.66 322 PRO A CA 1
ATOM 2437 C C . PRO A 1 322 ? 23.116 -6.991 -17.740 1.00 63.66 322 PRO A C 1
ATOM 2439 O O . PRO A 1 322 ? 23.078 -6.280 -18.749 1.00 63.66 322 PRO A O 1
ATOM 2442 N N . ALA A 1 323 ? 22.194 -6.961 -16.773 1.00 72.75 323 ALA A N 1
ATOM 2443 C CA . ALA A 1 323 ? 21.067 -6.034 -16.756 1.00 72.75 323 ALA A CA 1
ATOM 2444 C C . ALA A 1 323 ? 21.568 -4.594 -16.954 1.00 72.75 323 ALA A C 1
ATOM 2446 O O . ALA A 1 323 ? 22.376 -4.088 -16.174 1.00 72.75 323 ALA A O 1
ATOM 2447 N N . SER A 1 324 ? 21.110 -3.954 -18.024 1.00 78.81 324 SER A N 1
ATOM 2448 C CA . SER A 1 324 ? 21.542 -2.615 -18.441 1.00 78.81 324 SER A CA 1
ATOM 2449 C C . SER A 1 324 ? 20.911 -1.488 -17.619 1.00 78.81 324 SER A C 1
ATOM 2451 O O . SER A 1 324 ? 21.383 -0.352 -17.681 1.00 78.81 324 SER A O 1
ATOM 2453 N N . TRP A 1 325 ? 19.860 -1.795 -16.853 1.00 87.69 325 TRP A N 1
ATOM 2454 C CA . TRP A 1 325 ? 19.130 -0.838 -16.025 1.00 87.69 325 TRP A CA 1
ATOM 2455 C C . TRP A 1 325 ? 19.332 -1.087 -14.525 1.00 87.69 325 TRP A C 1
ATOM 2457 O O . TRP A 1 325 ? 19.754 -0.182 -13.811 1.00 87.69 325 TRP A O 1
ATOM 2467 N N . GLY A 1 326 ? 19.046 -2.298 -14.037 1.00 87.00 326 GLY A N 1
ATOM 2468 C CA . GLY A 1 326 ? 19.317 -2.722 -12.655 1.00 87.00 326 GLY A CA 1
ATOM 2469 C C . GLY A 1 326 ? 18.606 -1.922 -11.552 1.00 87.00 326 GLY A C 1
ATOM 2470 O O . GLY A 1 326 ? 19.029 -1.972 -10.399 1.00 87.00 326 GLY A O 1
ATOM 2471 N N . SER A 1 327 ? 17.554 -1.164 -11.878 1.00 92.50 327 SER A N 1
ATOM 2472 C CA . SER A 1 327 ? 16.794 -0.398 -10.881 1.00 92.50 327 SER A CA 1
ATOM 2473 C C . SER A 1 327 ? 15.853 -1.304 -10.094 1.00 92.50 327 SER A C 1
ATOM 2475 O O . SER A 1 327 ? 15.257 -2.224 -10.648 1.00 92.50 327 SER A O 1
ATOM 2477 N N . LEU A 1 328 ? 15.694 -1.014 -8.806 1.00 94.25 328 LEU A N 1
ATOM 2478 C CA . LEU A 1 328 ? 14.959 -1.848 -7.865 1.00 94.25 328 LEU A CA 1
ATOM 2479 C C . LEU A 1 328 ? 13.992 -0.996 -7.049 1.00 94.25 328 LEU A C 1
ATOM 2481 O O . LEU A 1 328 ? 14.401 -0.006 -6.447 1.00 94.25 328 LEU A O 1
ATOM 2485 N N . VAL A 1 329 ? 12.729 -1.402 -7.009 1.00 96.00 329 VAL A N 1
ATOM 2486 C CA . VAL A 1 329 ? 11.685 -0.788 -6.185 1.00 96.00 329 VAL A CA 1
ATOM 2487 C C . VAL A 1 329 ? 10.993 -1.866 -5.377 1.00 96.00 329 VAL A C 1
ATOM 2489 O O . VAL A 1 329 ? 10.813 -2.991 -5.838 1.00 96.00 329 VAL A O 1
ATOM 2492 N N . ARG A 1 330 ? 10.613 -1.525 -4.154 1.00 96.62 330 ARG A N 1
ATOM 2493 C CA . ARG A 1 330 ? 9.884 -2.411 -3.258 1.00 96.62 330 ARG A CA 1
ATOM 2494 C C . ARG A 1 330 ? 8.593 -1.743 -2.855 1.00 96.62 330 ARG A C 1
ATOM 2496 O O . ARG A 1 330 ? 8.575 -0.551 -2.566 1.00 96.62 330 ARG A O 1
ATOM 2503 N N . PHE A 1 331 ? 7.544 -2.534 -2.801 1.00 97.31 331 PHE A N 1
ATOM 2504 C CA . PHE A 1 331 ? 6.268 -2.137 -2.256 1.00 97.31 331 PHE A CA 1
ATOM 2505 C C . PHE A 1 331 ? 5.916 -3.085 -1.128 1.00 97.31 331 PHE A C 1
ATOM 2507 O O . PHE A 1 331 ? 6.149 -4.289 -1.253 1.00 97.31 331 PHE A O 1
ATOM 2514 N N . ARG A 1 332 ? 5.316 -2.562 -0.066 1.00 96.31 332 ARG A N 1
ATOM 2515 C CA . ARG A 1 332 ? 4.616 -3.387 0.915 1.00 96.31 332 ARG A CA 1
ATOM 2516 C C . ARG A 1 332 ? 3.198 -2.889 1.116 1.00 96.31 332 ARG A C 1
ATOM 2518 O O . ARG A 1 332 ? 2.935 -1.699 0.970 1.00 96.31 332 ARG A O 1
ATOM 2525 N N . PHE A 1 333 ? 2.304 -3.805 1.442 1.00 95.69 333 PHE A N 1
ATOM 2526 C CA . PHE A 1 333 ? 0.927 -3.493 1.797 1.00 95.69 333 PHE A CA 1
ATOM 2527 C C . PHE A 1 333 ? 0.428 -4.496 2.845 1.00 95.69 333 PHE A C 1
ATOM 2529 O O . PHE A 1 333 ? 0.929 -5.628 2.913 1.00 95.69 333 PHE A O 1
ATOM 2536 N N . PRO A 1 334 ? -0.510 -4.084 3.706 1.00 94.94 334 PRO A N 1
ATOM 2537 C CA . PRO A 1 334 ? -0.992 -4.915 4.791 1.00 94.94 334 PRO A CA 1
ATOM 2538 C C . PRO A 1 334 ? -1.992 -5.949 4.268 1.00 94.94 334 PRO A C 1
ATOM 2540 O O . PRO A 1 334 ? -2.527 -5.834 3.164 1.00 94.94 334 PRO A O 1
ATOM 2543 N N . LEU A 1 335 ? -2.251 -6.960 5.090 1.00 94.06 335 LEU A N 1
ATOM 2544 C CA . LEU A 1 335 ? -3.343 -7.908 4.904 1.00 94.06 335 LEU A CA 1
ATOM 2545 C C . LEU A 1 335 ? -4.392 -7.598 5.983 1.00 94.06 335 LEU A C 1
ATOM 2547 O O . LEU A 1 335 ? -4.174 -7.996 7.132 1.00 94.06 335 LEU A O 1
ATOM 2551 N N . PRO A 1 336 ? -5.454 -6.837 5.656 1.00 89.19 336 PRO A N 1
ATOM 2552 C CA . PRO A 1 336 ? -6.338 -6.237 6.656 1.00 89.19 336 PRO A CA 1
ATOM 2553 C C . PRO A 1 336 ? -7.068 -7.275 7.516 1.00 89.19 336 PRO A C 1
ATOM 2555 O O . PRO A 1 336 ? -7.358 -8.379 7.056 1.00 89.19 336 PRO A O 1
ATOM 2558 N N . GLU A 1 337 ? -7.391 -6.928 8.764 1.00 83.31 337 GLU A N 1
ATOM 2559 C CA . GLU A 1 337 ? -8.173 -7.807 9.648 1.00 83.31 337 GLU A CA 1
ATOM 2560 C C . GLU A 1 337 ? -9.680 -7.746 9.398 1.00 83.31 337 GLU A C 1
ATOM 2562 O O . GLU A 1 337 ? -10.426 -8.654 9.768 1.00 83.31 337 GLU A O 1
ATOM 2567 N N . ASP A 1 338 ? -10.146 -6.653 8.811 1.00 77.00 338 ASP A N 1
ATOM 2568 C CA . ASP A 1 338 ? -11.548 -6.350 8.561 1.00 77.00 338 ASP A CA 1
ATOM 2569 C C . ASP A 1 338 ? -12.051 -6.925 7.229 1.00 77.00 338 ASP A C 1
ATOM 2571 O O . ASP A 1 338 ? -13.144 -6.575 6.784 1.00 77.00 338 ASP A O 1
ATOM 2575 N N . VAL A 1 339 ? -11.294 -7.837 6.614 1.00 79.56 339 VAL A N 1
ATOM 2576 C CA . VAL A 1 339 ? -11.667 -8.541 5.383 1.00 79.56 339 VAL A CA 1
ATOM 2577 C C . VAL A 1 339 ? -11.674 -10.058 5.576 1.00 79.56 339 VAL A C 1
ATOM 2579 O O . VAL A 1 339 ? -10.926 -10.610 6.385 1.00 79.56 339 VAL A O 1
ATOM 2582 N N . ASN A 1 340 ? -12.508 -10.749 4.801 1.00 80.69 340 ASN A N 1
ATOM 2583 C CA . ASN A 1 340 ? -12.487 -12.205 4.708 1.00 80.69 340 ASN A CA 1
ATOM 2584 C C . ASN A 1 340 ? -11.273 -12.701 3.900 1.00 80.69 340 ASN A C 1
ATOM 2586 O O . ASN A 1 340 ? -10.493 -11.912 3.360 1.00 80.69 340 ASN A O 1
ATOM 2590 N N . CYS A 1 341 ? -11.136 -14.023 3.769 1.00 83.06 341 CYS A N 1
ATOM 2591 C CA . CYS A 1 341 ? -10.038 -14.628 3.017 1.00 83.06 341 CYS A CA 1
ATOM 2592 C C . CYS A 1 341 ? -10.002 -14.183 1.548 1.00 83.06 341 CYS A C 1
ATOM 2594 O O . CYS A 1 341 ? -8.923 -14.145 0.975 1.00 83.06 341 CYS A O 1
ATOM 2596 N N . ASP A 1 342 ? -11.129 -13.781 0.959 1.00 75.69 342 ASP A N 1
ATOM 2597 C CA . ASP A 1 342 ? -11.217 -13.279 -0.422 1.00 75.69 342 ASP A CA 1
ATOM 2598 C C . ASP A 1 342 ? -10.887 -11.779 -0.544 1.00 75.69 342 ASP A C 1
ATOM 2600 O O . ASP A 1 342 ? -10.982 -11.192 -1.625 1.00 75.69 342 ASP A O 1
ATOM 2604 N N . GLY A 1 343 ? -10.515 -11.129 0.562 1.00 75.25 343 GLY A N 1
ATOM 2605 C CA . GLY A 1 343 ? -10.238 -9.696 0.617 1.00 75.25 343 GLY A CA 1
ATOM 2606 C C . GLY A 1 343 ? -11.493 -8.819 0.547 1.00 75.25 343 GLY A C 1
ATOM 2607 O O . GLY A 1 343 ? -11.393 -7.627 0.241 1.00 75.25 343 GLY A O 1
ATOM 2608 N N . VAL A 1 344 ? -12.670 -9.393 0.808 1.00 74.75 344 VAL A N 1
ATOM 2609 C CA . VAL A 1 344 ? -13.952 -8.687 0.893 1.00 74.75 344 VAL A CA 1
ATOM 2610 C C . VAL A 1 344 ? -14.163 -8.208 2.323 1.00 74.75 344 VAL A C 1
ATOM 2612 O O . VAL A 1 344 ? -14.082 -8.994 3.261 1.00 74.75 344 VAL A O 1
ATOM 2615 N N . SER A 1 345 ? -14.463 -6.921 2.488 1.00 72.50 345 SER A N 1
ATOM 2616 C CA . SER A 1 345 ? -14.714 -6.326 3.803 1.00 72.50 345 SER A CA 1
ATOM 2617 C C . SER A 1 345 ? -15.886 -6.985 4.541 1.00 72.50 345 SER A C 1
ATOM 2619 O O . SER A 1 345 ? -16.910 -7.320 3.939 1.00 72.50 345 SER A O 1
ATOM 2621 N N . PHE A 1 346 ? -15.735 -7.118 5.860 1.00 70.75 346 PHE A N 1
ATOM 2622 C CA . PHE A 1 346 ? -16.784 -7.512 6.797 1.00 70.75 346 PHE A CA 1
ATOM 2623 C C . PHE A 1 346 ? -17.795 -6.392 7.089 1.00 70.75 346 PHE A C 1
ATOM 2625 O O . PHE A 1 346 ? -18.760 -6.645 7.814 1.00 70.75 346 PHE A O 1
ATOM 2632 N N . ASP A 1 347 ? -17.611 -5.179 6.549 1.00 65.06 347 ASP A N 1
ATOM 2633 C CA . ASP A 1 347 ? -18.591 -4.100 6.696 1.00 65.06 347 ASP A CA 1
ATOM 2634 C C . ASP A 1 347 ? -19.971 -4.555 6.177 1.00 65.06 347 ASP A C 1
ATOM 2636 O O . ASP A 1 347 ? -20.097 -5.296 5.195 1.00 65.06 347 ASP A O 1
ATOM 2640 N N . ARG A 1 348 ? -21.025 -4.121 6.870 1.00 55.34 348 ARG A N 1
ATOM 2641 C CA . ARG A 1 348 ? -22.410 -4.588 6.738 1.00 55.34 348 ARG A CA 1
ATOM 2642 C C . ARG A 1 348 ? -22.947 -4.448 5.319 1.00 55.34 348 ARG A C 1
ATOM 2644 O O . ARG A 1 348 ? -23.708 -5.303 4.869 1.00 55.34 348 ARG A O 1
ATOM 2651 N N . ASP A 1 349 ? -22.524 -3.398 4.627 1.00 53.44 349 ASP A N 1
ATOM 2652 C CA . ASP A 1 349 ? -22.980 -3.109 3.273 1.00 53.44 349 ASP A CA 1
ATOM 2653 C C . ASP A 1 349 ? -22.149 -3.881 2.219 1.00 53.44 349 ASP A C 1
ATOM 2655 O O . ASP A 1 349 ? -22.489 -3.854 1.040 1.00 53.44 349 ASP A O 1
ATOM 2659 N N . ARG A 1 350 ? -21.062 -4.588 2.610 1.00 51.53 350 ARG A N 1
ATOM 2660 C CA . ARG A 1 350 ? -20.066 -5.256 1.725 1.00 51.53 350 ARG A CA 1
ATOM 2661 C C . ARG A 1 350 ? -19.591 -4.366 0.567 1.00 51.53 350 ARG A C 1
ATOM 2663 O O . ARG A 1 350 ? -19.108 -4.818 -0.474 1.00 51.53 350 ARG A O 1
ATOM 2670 N N . GLU A 1 351 ? -19.737 -3.067 0.774 1.00 50.44 351 GLU A N 1
ATOM 2671 C CA . GLU A 1 351 ? -19.621 -1.990 -0.196 1.00 50.44 351 GLU A CA 1
ATOM 2672 C C . GLU A 1 351 ? -18.373 -1.151 0.085 1.00 50.44 351 GLU A C 1
ATOM 2674 O O . GLU A 1 351 ? -18.344 0.047 -0.210 1.00 50.44 351 GLU A O 1
ATOM 2679 N N . ALA A 1 352 ? -17.331 -1.787 0.633 1.00 57.28 352 ALA A N 1
ATOM 2680 C CA . ALA A 1 352 ? -16.047 -1.150 0.866 1.00 57.28 352 ALA A CA 1
ATOM 2681 C C . ALA A 1 352 ? -15.606 -0.385 -0.386 1.00 57.28 352 ALA A C 1
ATOM 2683 O O . ALA A 1 352 ? -15.693 -0.888 -1.516 1.00 57.28 352 ALA A O 1
ATOM 2684 N N . LEU A 1 353 ? -15.153 0.852 -0.166 1.00 64.00 353 LEU A N 1
ATOM 2685 C CA . LEU A 1 353 ? -14.603 1.728 -1.205 1.00 64.00 353 LEU A CA 1
ATOM 2686 C C . LEU A 1 353 ? -13.504 1.013 -2.007 1.00 64.00 353 LEU A C 1
ATOM 2688 O O . LEU A 1 353 ? -13.330 1.258 -3.199 1.00 64.00 353 LEU A O 1
ATOM 2692 N N . PHE A 1 354 ? -12.818 0.074 -1.356 1.00 68.62 354 PHE A N 1
ATOM 2693 C CA . PHE A 1 354 ? -11.689 -0.664 -1.883 1.00 68.62 354 PHE A CA 1
ATOM 2694 C C . PHE A 1 354 ? -11.975 -2.163 -1.855 1.00 68.62 354 PHE A C 1
ATOM 2696 O O . PHE A 1 354 ? -12.219 -2.753 -0.804 1.00 68.62 354 PHE A O 1
ATOM 2703 N N . LYS A 1 355 ? -11.950 -2.786 -3.036 1.00 69.94 355 LYS A N 1
ATOM 2704 C CA . LYS A 1 355 ? -12.219 -4.218 -3.208 1.00 69.94 355 LYS A CA 1
ATOM 2705 C C . LYS A 1 355 ? -10.908 -4.977 -3.405 1.00 69.94 355 LYS A C 1
ATOM 2707 O O . LYS A 1 355 ? -10.467 -5.164 -4.538 1.00 69.94 355 LYS A O 1
ATOM 2712 N N . GLY A 1 356 ? -10.303 -5.387 -2.294 1.00 81.50 356 GLY A N 1
ATOM 2713 C CA . GLY A 1 356 ? -9.168 -6.311 -2.258 1.00 81.50 356 GLY A CA 1
ATOM 2714 C C . GLY A 1 356 ? -7.782 -5.696 -2.486 1.00 81.50 356 GLY A C 1
ATOM 2715 O O . GLY A 1 356 ? -7.606 -4.480 -2.606 1.00 81.50 356 GLY A O 1
ATOM 2716 N N . ALA A 1 357 ? -6.791 -6.585 -2.537 1.00 90.25 357 ALA A N 1
ATOM 2717 C CA . ALA A 1 357 ? -5.381 -6.258 -2.720 1.00 90.25 357 ALA A CA 1
ATOM 2718 C C . ALA A 1 357 ? -5.080 -5.654 -4.109 1.00 90.25 357 ALA A C 1
ATOM 2720 O O . ALA A 1 357 ? -5.771 -5.960 -5.092 1.00 90.25 357 ALA A O 1
ATOM 2721 N N . PRO A 1 358 ? -4.019 -4.837 -4.241 1.00 92.19 358 PRO A N 1
ATOM 2722 C CA . PRO A 1 358 ? -3.537 -4.409 -5.550 1.00 92.19 358 PRO A CA 1
ATOM 2723 C C . PRO A 1 358 ? -3.072 -5.614 -6.381 1.00 92.19 358 PRO A C 1
ATOM 2725 O O . PRO A 1 358 ? -2.282 -6.417 -5.913 1.00 92.19 358 PRO A O 1
ATOM 2728 N N . SER A 1 359 ? -3.513 -5.736 -7.634 1.00 92.75 359 SER A N 1
ATOM 2729 C CA . SER A 1 359 ? -3.200 -6.892 -8.503 1.00 92.75 359 SER A CA 1
ATOM 2730 C C . SER A 1 359 ? -2.600 -6.508 -9.857 1.00 92.75 359 SER A C 1
ATOM 2732 O O . SER A 1 359 ? -2.368 -7.366 -10.712 1.00 92.75 359 SER A O 1
ATOM 2734 N N . VAL A 1 360 ? -2.323 -5.217 -10.062 1.00 94.06 360 VAL A N 1
ATOM 2735 C CA . VAL A 1 360 ? -1.711 -4.690 -11.282 1.00 94.06 360 VAL A CA 1
ATOM 2736 C C . VAL A 1 360 ? -0.557 -3.764 -10.916 1.00 94.06 360 VAL A C 1
ATOM 2738 O O . VAL A 1 360 ? -0.729 -2.817 -10.150 1.00 94.06 360 VAL A O 1
ATOM 2741 N N . LEU A 1 361 ? 0.613 -4.003 -11.504 1.00 95.81 361 LEU A N 1
ATOM 2742 C CA . LEU A 1 361 ? 1.715 -3.050 -11.509 1.00 95.81 361 LEU A CA 1
ATOM 2743 C C . LEU A 1 361 ? 1.575 -2.139 -12.729 1.00 95.81 361 LEU A C 1
ATOM 2745 O O . LEU A 1 361 ? 1.680 -2.591 -13.867 1.00 95.81 361 LEU A O 1
ATOM 2749 N N . GLN A 1 362 ? 1.382 -0.849 -12.494 1.00 94.62 362 GLN A N 1
ATOM 2750 C CA . GLN A 1 362 ? 1.451 0.167 -13.532 1.00 94.62 362 GLN A CA 1
ATOM 2751 C C . GLN A 1 362 ? 2.870 0.727 -13.620 1.00 94.62 362 GLN A C 1
ATOM 2753 O O . GLN A 1 362 ? 3.440 1.172 -12.622 1.00 94.62 362 GLN A O 1
ATOM 2758 N N . LEU A 1 363 ? 3.415 0.729 -14.832 1.00 94.88 363 LEU A N 1
ATOM 2759 C CA . LEU A 1 363 ? 4.762 1.173 -15.161 1.00 94.88 363 LEU A CA 1
ATOM 2760 C C . LEU A 1 363 ? 4.690 2.288 -16.207 1.00 94.88 363 LEU A C 1
ATOM 2762 O O . LEU A 1 363 ? 4.093 2.098 -17.263 1.00 94.88 363 LEU A O 1
ATOM 2766 N N . SER A 1 364 ? 5.351 3.417 -15.958 1.00 94.06 364 SER A N 1
ATOM 2767 C CA . SER A 1 364 ? 5.562 4.483 -16.949 1.00 94.06 364 SER A CA 1
ATOM 2768 C C . SER A 1 364 ? 7.052 4.792 -17.053 1.00 94.06 364 SER A C 1
ATOM 2770 O O . SER A 1 364 ? 7.669 5.181 -16.065 1.00 94.06 364 SER A O 1
ATOM 2772 N N . VAL A 1 365 ? 7.636 4.648 -18.242 1.00 93.50 365 VAL A N 1
ATOM 2773 C CA . VAL A 1 365 ? 9.074 4.845 -18.477 1.00 93.50 365 VAL A CA 1
ATOM 2774 C C . VAL A 1 365 ? 9.333 6.170 -19.183 1.00 93.50 365 VAL A C 1
ATOM 2776 O O . VAL A 1 365 ? 8.649 6.524 -20.148 1.00 93.50 365 VAL A O 1
ATOM 2779 N N . TYR A 1 366 ? 10.362 6.876 -18.726 1.00 92.19 366 TYR A N 1
ATOM 2780 C CA . TYR A 1 366 ? 10.769 8.178 -19.233 1.00 92.19 366 TYR A CA 1
ATOM 2781 C C . TYR A 1 366 ? 12.259 8.199 -19.564 1.00 92.19 366 TYR A C 1
ATOM 2783 O O . TYR A 1 366 ? 13.079 7.647 -18.834 1.00 92.19 366 TYR A O 1
ATOM 2791 N N . GLU A 1 367 ? 12.609 8.892 -20.641 1.00 91.25 367 GLU A N 1
ATOM 2792 C CA . GLU A 1 367 ? 13.965 9.334 -20.936 1.00 91.25 367 GLU A CA 1
ATOM 2793 C C . GLU A 1 367 ? 14.164 10.735 -20.347 1.00 91.25 367 GLU A C 1
ATOM 2795 O O . GLU A 1 367 ? 13.447 11.679 -20.693 1.00 91.25 367 GLU A O 1
ATOM 2800 N N . LYS A 1 368 ? 15.162 10.876 -19.474 1.00 90.25 368 LYS A N 1
ATOM 2801 C CA . LYS A 1 368 ? 15.539 12.150 -18.875 1.00 90.25 368 LYS A CA 1
ATOM 2802 C C . LYS A 1 368 ? 16.238 13.035 -19.902 1.00 90.25 368 LYS A C 1
ATOM 2804 O O . LYS A 1 368 ? 17.295 12.666 -20.421 1.00 90.25 368 LYS A O 1
ATOM 2809 N N . LYS A 1 369 ? 15.685 14.223 -20.154 1.00 86.88 369 LYS A N 1
ATOM 2810 C CA . LYS A 1 369 ? 16.266 15.231 -21.061 1.00 86.88 369 LYS A CA 1
ATOM 2811 C C . LYS A 1 369 ? 16.438 16.564 -20.342 1.00 86.88 369 LYS A C 1
ATOM 2813 O O . LYS A 1 369 ? 15.911 16.776 -19.262 1.00 86.88 369 LYS A O 1
ATOM 2818 N N . PHE A 1 370 ? 17.196 17.473 -20.952 1.00 79.50 370 PHE A N 1
ATOM 2819 C CA . PHE A 1 370 ? 17.500 18.771 -20.346 1.00 79.50 370 PHE A CA 1
ATOM 2820 C C . PHE A 1 370 ? 16.265 19.678 -20.195 1.00 79.50 370 PHE A C 1
ATOM 2822 O O . PHE A 1 370 ? 16.120 20.336 -19.175 1.00 79.50 370 PHE A O 1
ATOM 2829 N N . MET A 1 371 ? 15.378 19.705 -21.201 1.00 77.56 371 MET A N 1
ATOM 2830 C CA . MET A 1 371 ? 14.221 20.620 -21.230 1.00 77.56 371 MET A CA 1
ATOM 2831 C C . MET A 1 371 ? 12.933 19.979 -20.709 1.00 77.56 371 MET A C 1
ATOM 2833 O O . MET A 1 371 ? 12.217 20.566 -19.906 1.00 77.56 371 MET A O 1
ATOM 2837 N N . SER A 1 372 ? 12.602 18.787 -21.207 1.00 83.19 372 SER A N 1
ATOM 2838 C CA . SER A 1 372 ? 11.409 18.050 -20.793 1.00 83.19 372 SER A CA 1
ATOM 2839 C C . SER A 1 372 ? 11.633 16.565 -21.001 1.00 83.19 372 SER A C 1
ATOM 2841 O O . SER A 1 372 ? 12.094 16.147 -22.067 1.00 83.19 372 SER A O 1
ATOM 2843 N N . ASP A 1 373 ? 11.327 15.786 -19.973 1.00 88.25 373 ASP A N 1
ATOM 2844 C CA . ASP A 1 373 ? 11.481 14.342 -20.023 1.00 88.25 373 ASP A CA 1
ATOM 2845 C C . ASP A 1 373 ? 10.523 13.743 -21.054 1.00 88.25 373 ASP A C 1
ATOM 2847 O O . ASP A 1 373 ? 9.344 14.099 -21.126 1.00 88.25 373 ASP A O 1
ATOM 2851 N N . LEU A 1 374 ? 11.044 12.831 -21.872 1.00 88.69 374 LEU A N 1
ATOM 2852 C CA . LEU A 1 374 ? 10.284 12.185 -22.933 1.00 88.69 374 LEU A CA 1
ATOM 2853 C C . LEU A 1 374 ? 9.691 10.882 -22.402 1.00 88.69 374 LEU A C 1
ATOM 2855 O O . LEU A 1 374 ? 10.428 9.978 -22.019 1.00 88.69 374 LEU A O 1
ATOM 2859 N N . GLN A 1 375 ? 8.366 10.749 -22.425 1.00 89.50 375 GLN A N 1
ATOM 2860 C CA . GLN A 1 375 ? 7.722 9.477 -22.107 1.00 89.50 375 GLN A CA 1
ATOM 2861 C C . GLN A 1 375 ? 8.004 8.459 -23.219 1.00 89.50 375 GLN A C 1
ATOM 2863 O O . GLN A 1 375 ? 7.618 8.669 -24.369 1.00 89.50 375 GLN A O 1
ATOM 2868 N N . LEU A 1 376 ? 8.663 7.354 -22.871 1.00 89.38 376 LEU A N 1
ATOM 2869 C CA . LEU A 1 376 ? 8.943 6.256 -23.800 1.00 89.38 376 LEU A CA 1
ATOM 2870 C C . LEU A 1 376 ? 7.723 5.343 -23.969 1.00 89.38 376 LEU A C 1
ATOM 2872 O O . LEU A 1 376 ? 7.498 4.807 -25.050 1.00 89.38 376 LEU A O 1
ATOM 2876 N N . GLY A 1 377 ? 6.919 5.208 -22.914 1.00 91.38 377 GLY A N 1
ATOM 2877 C CA . GLY A 1 377 ? 5.645 4.497 -22.921 1.00 91.38 377 GLY A CA 1
ATOM 2878 C C . GLY A 1 377 ? 5.247 4.030 -21.523 1.00 91.38 377 GLY A C 1
ATOM 2879 O O . GLY A 1 377 ? 5.978 4.250 -20.555 1.00 91.38 377 GLY A O 1
ATOM 2880 N N . GLY A 1 378 ? 4.086 3.390 -21.418 1.00 92.38 378 GLY A N 1
ATOM 2881 C CA . GLY A 1 378 ? 3.622 2.763 -20.184 1.00 92.38 378 GLY A CA 1
ATOM 2882 C C . GLY A 1 378 ? 2.987 1.395 -20.412 1.00 92.38 378 GLY A C 1
ATOM 2883 O O . GLY A 1 378 ? 2.675 1.027 -21.546 1.00 92.38 378 GLY A O 1
ATOM 2884 N N . ALA A 1 379 ? 2.826 0.641 -19.332 1.00 93.25 379 ALA A N 1
ATOM 2885 C CA . ALA A 1 379 ? 2.230 -0.685 -19.335 1.00 93.25 379 ALA A CA 1
ATOM 2886 C C . ALA A 1 379 ? 1.544 -0.996 -18.000 1.00 93.25 379 ALA A C 1
ATOM 2888 O O . ALA A 1 379 ? 1.979 -0.532 -16.948 1.00 93.25 379 ALA A O 1
ATOM 2889 N N . ASP A 1 380 ? 0.504 -1.824 -18.070 1.00 93.81 380 ASP A N 1
ATOM 2890 C CA . ASP A 1 380 ? -0.148 -2.441 -16.918 1.00 93.81 380 ASP A CA 1
ATOM 2891 C C . ASP A 1 380 ? 0.195 -3.936 -16.926 1.00 93.81 380 ASP A C 1
ATOM 2893 O O . ASP A 1 380 ? -0.157 -4.657 -17.861 1.00 93.81 380 ASP A O 1
ATOM 2897 N N . VAL A 1 381 ? 0.891 -4.391 -15.889 1.00 94.56 381 VAL A N 1
ATOM 2898 C CA . VAL A 1 381 ? 1.341 -5.775 -15.720 1.00 94.56 381 VAL A CA 1
ATOM 2899 C C . VAL A 1 381 ? 0.476 -6.448 -14.670 1.00 94.56 381 VAL A C 1
ATOM 2901 O O . VAL A 1 381 ? 0.410 -5.993 -13.527 1.00 94.56 381 VAL A O 1
ATOM 2904 N N . LYS A 1 382 ? -0.199 -7.534 -15.046 1.00 94.62 382 LYS A N 1
ATOM 2905 C CA . LYS A 1 382 ? -1.009 -8.311 -14.105 1.00 94.62 382 LYS A CA 1
ATOM 2906 C C . LYS A 1 382 ? -0.115 -9.160 -13.218 1.00 94.62 382 LYS A C 1
ATOM 2908 O O . LYS A 1 382 ? 0.814 -9.799 -13.699 1.00 94.62 382 LYS A O 1
ATOM 2913 N N . LEU A 1 383 ? -0.450 -9.214 -11.936 1.00 94.75 383 LEU A N 1
ATOM 2914 C CA . LEU A 1 383 ? 0.295 -10.008 -10.967 1.00 94.75 383 LEU A CA 1
ATOM 2915 C C . LEU A 1 383 ? -0.158 -11.471 -10.913 1.00 94.75 383 LEU A C 1
ATOM 2917 O O . LEU A 1 383 ? 0.479 -12.243 -10.218 1.00 94.75 383 LEU A O 1
ATOM 2921 N N . ASP A 1 384 ? -1.197 -11.865 -11.661 1.00 92.06 384 ASP A N 1
ATOM 2922 C CA . ASP A 1 384 ? -1.878 -13.170 -11.578 1.00 92.06 384 ASP A CA 1
ATOM 2923 C C . ASP A 1 384 ? -0.940 -14.390 -11.517 1.00 92.06 384 ASP A C 1
ATOM 2925 O O . ASP A 1 384 ? -1.203 -15.325 -10.764 1.00 92.06 384 ASP A O 1
ATOM 2929 N N . ALA A 1 385 ? 0.157 -14.381 -12.278 1.00 91.75 385 ALA A N 1
ATOM 2930 C CA . ALA A 1 385 ? 1.104 -15.498 -12.355 1.00 91.75 385 ALA A CA 1
ATOM 2931 C C . ALA A 1 385 ? 2.127 -15.551 -11.201 1.00 91.75 385 ALA A C 1
ATOM 2933 O O . ALA A 1 385 ? 2.918 -16.490 -11.123 1.00 91.75 385 ALA A O 1
ATOM 2934 N N . LEU A 1 386 ? 2.154 -14.548 -10.322 1.00 93.56 386 LEU A N 1
ATOM 2935 C CA . LEU A 1 386 ? 3.137 -14.427 -9.252 1.00 93.56 386 LEU A CA 1
ATOM 2936 C C . LEU A 1 386 ? 2.720 -15.266 -8.036 1.00 93.56 386 LEU A C 1
ATOM 2938 O O . LEU A 1 386 ? 1.621 -15.107 -7.519 1.00 93.56 386 LEU A O 1
ATOM 2942 N N . THR A 1 387 ? 3.601 -16.140 -7.554 1.00 90.44 387 THR A N 1
ATOM 2943 C CA . THR A 1 387 ? 3.342 -17.006 -6.390 1.00 90.44 387 THR A CA 1
ATOM 2944 C C . THR A 1 387 ? 4.128 -16.550 -5.163 1.00 90.44 387 THR A C 1
ATOM 2946 O O . THR A 1 387 ? 5.118 -15.828 -5.284 1.00 90.44 387 THR A O 1
ATOM 2949 N N . SER A 1 388 ? 3.721 -16.983 -3.966 1.00 88.69 388 SER A N 1
ATOM 2950 C CA . SER A 1 388 ? 4.493 -16.765 -2.736 1.00 88.69 388 SER A CA 1
ATOM 2951 C C . SER A 1 388 ? 5.910 -17.348 -2.851 1.00 88.69 388 SER A C 1
ATOM 2953 O O . SER A 1 388 ? 6.084 -18.562 -2.928 1.00 88.69 388 SER A O 1
ATOM 2955 N N . GLY A 1 389 ? 6.929 -16.484 -2.848 1.00 85.12 389 GLY A N 1
ATOM 2956 C CA . GLY A 1 389 ? 8.337 -16.851 -3.042 1.00 85.12 389 GLY A CA 1
ATOM 2957 C C . GLY A 1 389 ? 8.739 -17.086 -4.503 1.00 85.12 389 GLY A C 1
ATOM 2958 O O . GLY A 1 389 ? 9.913 -17.336 -4.777 1.00 85.12 389 GLY A O 1
ATOM 2959 N N . GLY A 1 390 ? 7.792 -16.999 -5.440 1.00 86.19 390 GLY A N 1
ATOM 2960 C CA . GLY A 1 390 ? 8.032 -17.132 -6.870 1.00 86.19 390 GLY A CA 1
ATOM 2961 C C . GLY A 1 390 ? 8.520 -15.840 -7.516 1.00 86.19 390 GLY A C 1
ATOM 2962 O O . GLY A 1 390 ? 8.394 -14.743 -6.965 1.00 86.19 390 GLY A O 1
ATOM 2963 N N . GLN A 1 391 ? 9.059 -15.983 -8.726 1.00 91.38 391 GLN A N 1
ATOM 2964 C CA . GLN A 1 391 ? 9.496 -14.866 -9.556 1.00 91.38 391 GLN A CA 1
ATOM 2965 C C . GLN A 1 391 ? 8.775 -14.897 -10.902 1.00 91.38 391 GLN A C 1
ATOM 2967 O O . GLN A 1 391 ? 8.675 -15.948 -11.531 1.00 91.38 391 GLN A O 1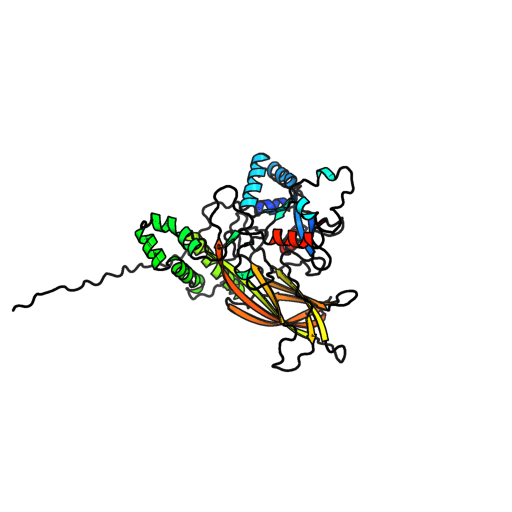
ATOM 2972 N N . LEU A 1 392 ? 8.305 -13.736 -11.347 1.00 92.38 392 LEU A N 1
ATOM 2973 C CA . LEU A 1 392 ? 7.776 -13.520 -12.690 1.00 92.38 392 LEU A CA 1
ATOM 2974 C C . LEU A 1 392 ? 8.750 -12.614 -13.434 1.00 92.38 392 LEU A C 1
ATOM 2976 O O . LEU A 1 392 ? 8.937 -11.466 -13.041 1.00 92.38 392 LEU A O 1
ATOM 2980 N N . GLU A 1 393 ? 9.380 -13.121 -14.488 1.00 93.62 393 GLU A N 1
ATOM 2981 C CA . GLU A 1 393 ? 10.272 -12.338 -15.341 1.00 93.62 393 GLU A CA 1
ATOM 2982 C C . GLU A 1 393 ? 9.740 -12.316 -16.772 1.00 93.62 393 GLU A C 1
ATOM 2984 O O . GLU A 1 393 ? 9.554 -13.366 -17.386 1.00 93.62 393 GLU A O 1
ATOM 2989 N N . GLU A 1 394 ? 9.505 -11.122 -17.312 1.00 92.12 394 GLU A N 1
ATOM 2990 C CA . GLU A 1 394 ? 8.927 -10.969 -18.646 1.00 92.12 394 GLU A CA 1
ATOM 2991 C C . GLU A 1 394 ? 9.378 -9.687 -19.355 1.00 92.12 394 GLU A C 1
ATOM 2993 O O . GLU A 1 394 ? 9.836 -8.718 -18.743 1.00 92.12 394 GLU A O 1
ATOM 2998 N N . TRP A 1 395 ? 9.245 -9.694 -20.684 1.00 92.38 395 TRP A N 1
ATOM 2999 C CA . TRP A 1 395 ? 9.380 -8.505 -21.519 1.00 92.38 395 TRP A CA 1
ATOM 3000 C C . TRP A 1 395 ? 8.015 -7.856 -21.712 1.00 92.38 395 TRP A C 1
ATOM 3002 O O . TRP A 1 395 ? 7.150 -8.392 -22.401 1.00 92.38 395 TRP A O 1
ATOM 3012 N N . VAL A 1 396 ? 7.854 -6.665 -21.152 1.00 93.12 396 VAL A N 1
ATOM 3013 C CA . VAL A 1 396 ? 6.599 -5.921 -21.162 1.00 93.12 396 VAL A CA 1
ATOM 3014 C C . VAL A 1 396 ? 6.617 -4.887 -22.287 1.00 93.12 396 VAL A C 1
ATOM 3016 O O . VAL A 1 396 ? 7.503 -4.025 -22.299 1.00 93.12 396 VAL A O 1
ATOM 3019 N N . PRO A 1 397 ? 5.660 -4.927 -23.230 1.00 92.38 397 PRO A N 1
ATOM 3020 C CA . PRO A 1 397 ? 5.542 -3.912 -24.268 1.00 92.38 397 PRO A CA 1
ATOM 3021 C C . PRO A 1 397 ? 5.072 -2.582 -23.671 1.00 92.38 397 PRO A C 1
ATOM 3023 O O . PRO A 1 397 ? 4.010 -2.501 -23.057 1.00 92.38 397 PRO A O 1
ATOM 3026 N N . LEU A 1 398 ? 5.841 -1.523 -23.904 1.00 91.81 398 LEU A N 1
ATOM 3027 C CA . LEU A 1 398 ? 5.506 -0.163 -23.505 1.00 91.81 398 LEU A CA 1
ATOM 3028 C C . LEU A 1 398 ? 4.727 0.520 -24.628 1.00 91.81 398 LEU A C 1
ATOM 3030 O O . LEU A 1 398 ? 5.206 0.640 -25.760 1.00 91.81 398 LEU A O 1
ATOM 3034 N N . ARG A 1 399 ? 3.523 0.989 -24.301 1.00 89.12 399 ARG A N 1
ATOM 3035 C CA . ARG A 1 399 ? 2.629 1.676 -25.235 1.00 89.12 399 ARG A CA 1
ATOM 3036 C C . ARG A 1 399 ? 2.784 3.184 -25.102 1.00 89.12 399 ARG A C 1
ATOM 3038 O O . ARG A 1 399 ? 2.744 3.717 -23.992 1.00 89.12 399 ARG A O 1
ATOM 3045 N N . ALA A 1 400 ? 2.927 3.872 -26.230 1.00 79.75 400 ALA A N 1
ATOM 3046 C CA . ALA A 1 400 ? 2.922 5.329 -26.301 1.00 79.75 400 ALA A CA 1
ATOM 3047 C C . ALA A 1 400 ? 1.715 5.813 -27.126 1.00 79.75 400 ALA A C 1
ATOM 3049 O O . ALA A 1 400 ? 1.537 5.419 -28.279 1.00 79.75 400 ALA A O 1
ATOM 3050 N N . GLY A 1 401 ? 0.881 6.688 -26.554 1.00 72.06 401 GLY A N 1
ATOM 3051 C CA . GLY A 1 4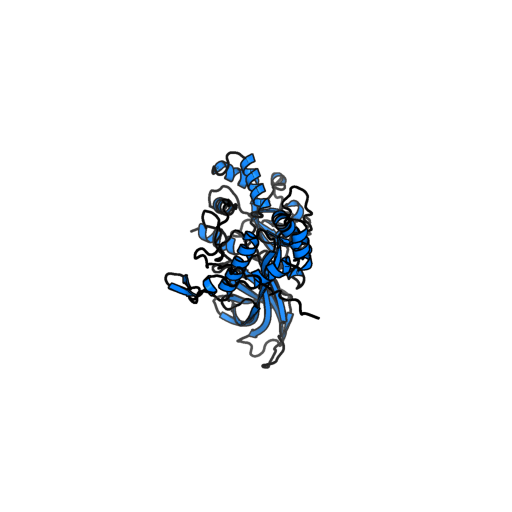01 ? -0.273 7.268 -27.255 1.00 72.06 401 GLY A CA 1
ATOM 3052 C C . GLY A 1 401 ? -1.336 6.234 -27.660 1.00 72.06 401 GLY A C 1
ATOM 3053 O O . GLY A 1 401 ? -1.764 5.434 -26.834 1.00 72.06 401 GLY A O 1
ATOM 3054 N N . LYS A 1 402 ? -1.785 6.266 -28.926 1.00 64.25 402 LYS A N 1
ATOM 3055 C CA . LYS A 1 402 ? -2.822 5.374 -29.494 1.00 64.25 402 LYS A CA 1
ATOM 3056 C C . LYS A 1 402 ? -2.277 3.962 -29.795 1.00 64.25 402 LYS A C 1
ATOM 3058 O O . LYS A 1 402 ? -2.255 3.548 -30.948 1.00 64.25 402 LYS A O 1
ATOM 3063 N N . ASP A 1 403 ? -1.800 3.259 -28.769 1.00 65.19 403 ASP A N 1
ATOM 3064 C CA . ASP A 1 403 ? -1.379 1.844 -28.810 1.00 65.19 403 ASP A CA 1
ATOM 3065 C C . ASP A 1 403 ? -0.153 1.485 -29.671 1.00 65.19 403 ASP A C 1
ATOM 3067 O O . ASP A 1 403 ? 0.095 0.308 -29.943 1.00 65.19 403 ASP A O 1
ATOM 3071 N N . VAL A 1 404 ? 0.682 2.454 -30.052 1.00 77.94 404 VAL A N 1
ATOM 3072 C CA . VAL A 1 404 ? 1.944 2.130 -30.731 1.00 77.94 404 VAL A CA 1
ATOM 3073 C C . VAL A 1 404 ? 2.936 1.583 -29.705 1.00 77.94 404 VAL A C 1
ATOM 3075 O O . VAL A 1 404 ? 3.332 2.282 -28.769 1.00 77.94 404 VAL A O 1
ATOM 3078 N N . ILE A 1 405 ? 3.341 0.324 -29.887 1.00 79.50 405 ILE A N 1
ATOM 3079 C CA . ILE A 1 405 ? 4.430 -0.290 -29.125 1.00 79.50 405 ILE A CA 1
ATOM 3080 C C . ILE A 1 405 ? 5.740 0.142 -29.774 1.00 79.50 405 ILE A C 1
ATOM 3082 O O . ILE A 1 405 ? 5.987 -0.144 -30.944 1.00 79.50 405 ILE A O 1
ATOM 3086 N N . SER A 1 406 ? 6.577 0.835 -29.012 1.00 79.12 406 SER A N 1
ATOM 3087 C CA . SER A 1 406 ? 7.888 1.317 -29.464 1.00 79.12 406 SER A CA 1
ATOM 3088 C C . SER A 1 406 ? 9.031 0.738 -28.632 1.00 79.12 406 SER A C 1
ATOM 3090 O O . SER A 1 406 ? 10.122 0.508 -29.153 1.00 79.12 406 SER A O 1
ATOM 3092 N N . TRP A 1 407 ? 8.768 0.415 -27.365 1.00 87.44 407 TRP A N 1
ATOM 3093 C CA . TRP A 1 407 ? 9.765 -0.081 -26.423 1.00 87.44 407 TRP A CA 1
ATOM 3094 C C . TRP A 1 407 ? 9.284 -1.328 -25.683 1.00 87.44 407 TRP A C 1
ATOM 3096 O O . TRP A 1 407 ? 8.087 -1.564 -25.552 1.00 87.44 407 TRP A O 1
ATOM 3106 N N . PHE A 1 408 ? 10.228 -2.103 -25.162 1.00 90.44 408 PHE A N 1
ATOM 3107 C CA . PHE A 1 408 ? 9.990 -3.200 -24.233 1.00 90.44 408 PHE A CA 1
ATOM 3108 C C . PHE A 1 408 ? 10.857 -3.016 -22.995 1.00 90.44 408 PHE A C 1
ATOM 3110 O O . PHE A 1 408 ? 12.062 -2.792 -23.122 1.00 90.44 408 PHE A O 1
ATOM 3117 N N . ALA A 1 409 ? 10.260 -3.152 -21.816 1.00 91.88 409 ALA A N 1
ATOM 3118 C CA . ALA A 1 409 ? 10.982 -3.221 -20.553 1.00 91.88 409 ALA A CA 1
ATOM 3119 C C . ALA A 1 409 ? 11.039 -4.677 -20.089 1.00 91.88 409 ALA A C 1
ATOM 3121 O O . ALA A 1 409 ? 10.006 -5.334 -20.003 1.00 91.88 409 ALA A O 1
ATOM 3122 N N . ARG A 1 410 ? 12.231 -5.190 -19.787 1.00 93.38 410 ARG A N 1
ATOM 3123 C CA . ARG A 1 410 ? 12.379 -6.475 -19.101 1.00 93.38 410 ARG A CA 1
ATOM 3124 C C . ARG A 1 410 ? 12.253 -6.223 -17.613 1.00 93.38 410 ARG A C 1
ATOM 3126 O O . ARG A 1 410 ? 13.062 -5.477 -17.056 1.00 93.38 410 ARG A O 1
ATOM 3133 N N . ILE A 1 411 ? 11.264 -6.836 -16.983 1.00 95.06 411 ILE A N 1
ATOM 3134 C CA . ILE A 1 411 ? 11.023 -6.686 -15.551 1.00 95.06 411 ILE A CA 1
ATOM 3135 C C . ILE A 1 411 ? 11.079 -8.040 -14.861 1.00 95.06 411 ILE A C 1
ATOM 3137 O O . ILE A 1 411 ? 10.756 -9.059 -15.469 1.00 95.06 411 ILE A O 1
ATOM 3141 N N . ARG A 1 412 ? 11.452 -8.034 -13.583 1.00 95.69 412 ARG A N 1
ATOM 3142 C CA . ARG A 1 412 ? 11.300 -9.177 -12.687 1.00 95.69 412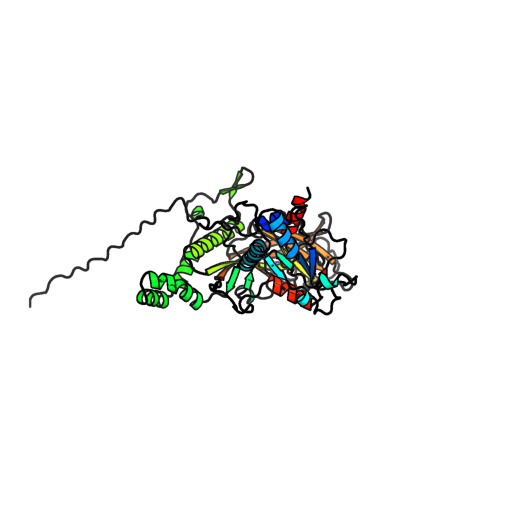 ARG A CA 1
ATOM 3143 C C . ARG A 1 412 ? 10.519 -8.759 -11.450 1.00 95.69 412 ARG A C 1
ATOM 3145 O O . ARG A 1 412 ? 10.851 -7.775 -10.796 1.00 95.69 412 ARG A O 1
ATOM 3152 N N . LEU A 1 413 ? 9.483 -9.523 -11.141 1.00 97.06 413 LEU A N 1
ATOM 3153 C CA . LEU A 1 413 ? 8.601 -9.342 -9.998 1.00 97.06 413 LEU A CA 1
ATOM 3154 C C . LEU A 1 413 ? 8.804 -10.498 -9.024 1.00 97.06 413 LEU A C 1
ATOM 3156 O O . LEU A 1 413 ? 8.941 -11.642 -9.446 1.00 97.06 413 LEU A O 1
ATOM 3160 N N . THR A 1 414 ? 8.836 -10.214 -7.726 1.00 97.00 414 THR A N 1
ATOM 3161 C CA . THR A 1 414 ? 8.874 -11.232 -6.661 1.00 97.00 414 THR A CA 1
ATOM 3162 C C . THR A 1 414 ? 7.839 -10.879 -5.602 1.00 97.00 414 THR A C 1
ATOM 3164 O O . THR A 1 414 ? 7.819 -9.737 -5.146 1.00 97.00 414 THR A O 1
ATOM 3167 N N . LEU A 1 415 ? 7.005 -11.843 -5.205 1.00 96.69 415 LEU A N 1
ATOM 3168 C CA . LEU A 1 415 ? 6.081 -11.714 -4.076 1.00 96.69 415 LEU A CA 1
ATOM 3169 C C . LEU A 1 415 ? 6.634 -12.489 -2.888 1.00 96.69 415 LEU A C 1
ATOM 3171 O O . LEU A 1 415 ? 6.993 -13.659 -3.013 1.00 96.69 415 LEU A O 1
ATOM 3175 N N . ARG A 1 416 ? 6.644 -11.865 -1.718 1.00 95.56 416 ARG A N 1
ATOM 3176 C CA . ARG A 1 416 ? 6.896 -12.546 -0.448 1.00 95.56 416 ARG A CA 1
ATOM 3177 C C . ARG A 1 416 ? 6.016 -11.976 0.646 1.00 95.56 416 ARG A C 1
ATOM 3179 O O . ARG A 1 416 ? 5.400 -10.927 0.473 1.00 95.56 416 ARG A O 1
ATOM 3186 N N . PHE A 1 417 ? 6.002 -12.677 1.767 1.00 95.62 417 PHE A N 1
ATOM 3187 C CA . PHE A 1 417 ? 5.256 -12.284 2.944 1.00 95.62 417 PHE A CA 1
ATOM 3188 C C . PHE A 1 417 ? 6.207 -12.195 4.123 1.00 95.62 417 PHE A C 1
ATOM 3190 O O . PHE A 1 417 ? 6.962 -13.131 4.385 1.00 95.62 417 PHE A O 1
ATOM 3197 N N . GLU A 1 418 ? 6.174 -11.061 4.805 1.00 94.56 418 GLU A N 1
ATOM 3198 C CA . GLU A 1 418 ? 6.982 -10.803 5.993 1.00 94.56 418 GLU A CA 1
ATOM 3199 C C . GLU A 1 418 ? 6.068 -10.753 7.209 1.00 94.56 418 GLU A C 1
ATOM 3201 O O . GLU A 1 418 ? 4.918 -10.322 7.115 1.00 94.56 418 GLU A O 1
ATOM 3206 N N . ILE A 1 419 ? 6.574 -11.209 8.351 1.00 93.75 419 ILE A N 1
ATOM 3207 C CA . ILE A 1 419 ? 5.823 -11.210 9.603 1.00 93.75 419 ILE A CA 1
ATOM 3208 C C . ILE A 1 419 ? 6.230 -10.014 10.459 1.00 93.75 419 ILE A C 1
ATOM 3210 O O . ILE A 1 419 ? 7.414 -9.777 10.692 1.00 93.75 419 ILE A O 1
ATOM 3214 N N . LEU A 1 420 ? 5.238 -9.273 10.934 1.00 93.44 420 LEU A N 1
ATOM 3215 C CA . LEU A 1 420 ? 5.367 -8.181 11.897 1.00 93.44 420 LEU A CA 1
ATOM 3216 C C . LEU A 1 420 ? 4.474 -8.473 13.107 1.00 93.44 420 LEU A C 1
ATOM 3218 O O . LEU A 1 420 ? 3.761 -9.477 13.131 1.00 93.44 420 LEU A O 1
ATOM 3222 N N . CYS A 1 421 ? 4.528 -7.623 14.126 1.00 91.88 421 CYS A N 1
ATOM 3223 C CA . CYS A 1 421 ? 3.618 -7.689 15.268 1.00 91.88 421 CYS A CA 1
ATOM 3224 C C . CYS A 1 421 ? 2.719 -6.456 15.274 1.00 91.88 421 CYS A C 1
ATOM 3226 O O . CYS A 1 421 ? 3.205 -5.358 15.039 1.00 91.88 421 CYS A O 1
ATOM 3228 N N . LEU A 1 422 ? 1.441 -6.611 15.593 1.00 89.88 422 LEU A N 1
ATOM 3229 C CA . LEU A 1 422 ? 0.591 -5.484 15.951 1.00 89.88 422 LEU A CA 1
ATOM 3230 C C . LEU A 1 422 ? 1.068 -4.865 17.263 1.00 89.88 422 LEU A C 1
ATOM 3232 O O . LEU A 1 422 ? 1.581 -5.561 18.149 1.00 89.88 422 LEU A O 1
ATOM 3236 N N . ASN A 1 423 ? 0.907 -3.553 17.373 1.00 85.12 423 ASN A N 1
ATOM 3237 C CA . ASN A 1 423 ? 1.060 -2.865 18.641 1.00 85.12 423 ASN A CA 1
ATOM 3238 C C . ASN A 1 423 ? -0.125 -3.231 19.551 1.00 85.12 423 ASN A C 1
ATOM 3240 O O . ASN A 1 423 ? -1.267 -3.006 19.175 1.00 85.12 423 ASN A O 1
ATOM 3244 N N . ALA A 1 424 ? 0.149 -3.839 20.706 1.00 64.75 424 ALA A N 1
ATOM 3245 C CA . ALA A 1 424 ? -0.881 -4.367 21.610 1.00 64.75 424 ALA A CA 1
ATOM 3246 C C . ALA A 1 424 ? -1.454 -3.314 22.576 1.00 64.75 424 ALA A C 1
ATOM 3248 O O . ALA A 1 424 ? -2.428 -3.589 23.274 1.00 64.75 424 ALA A O 1
ATOM 3249 N N . ASP A 1 425 ? -0.837 -2.134 22.647 1.00 57.81 425 ASP A N 1
ATOM 3250 C CA . ASP A 1 425 ? -1.199 -1.110 23.618 1.00 57.81 425 ASP A CA 1
ATOM 3251 C C . ASP A 1 425 ? -2.323 -0.214 23.053 1.00 57.81 425 ASP A C 1
ATOM 3253 O O . ASP A 1 425 ? -2.066 0.853 22.499 1.00 57.81 425 ASP A O 1
ATOM 3257 N N . ASP A 1 426 ? -3.572 -0.665 23.211 1.00 51.06 426 ASP A N 1
ATOM 3258 C CA . ASP A 1 426 ? -4.801 0.143 23.059 1.00 51.06 426 ASP A CA 1
ATOM 3259 C C . ASP A 1 426 ? -5.155 0.919 24.347 1.00 51.06 426 ASP A C 1
ATOM 3261 O O . ASP A 1 426 ? -6.191 1.580 24.435 1.00 51.06 426 ASP A O 1
ATOM 3265 N N . SER A 1 427 ? -4.315 0.848 25.386 1.00 42.34 427 SER A N 1
ATOM 3266 C CA . SER A 1 427 ? -4.542 1.570 26.637 1.00 42.34 427 SER A CA 1
ATOM 3267 C C . SER A 1 427 ? -4.193 3.052 26.482 1.00 42.34 427 SER A C 1
ATOM 3269 O O . SER A 1 427 ? -3.020 3.416 26.506 1.00 42.34 427 SER A O 1
ATOM 3271 N N . ASP A 1 428 ? -5.241 3.859 26.318 1.00 40.03 428 ASP A N 1
ATOM 3272 C CA . ASP A 1 428 ? -5.403 5.260 26.715 1.00 40.03 428 ASP A CA 1
ATOM 3273 C C . ASP A 1 428 ? -4.120 6.090 26.944 1.00 40.03 428 ASP A C 1
ATOM 3275 O O . ASP A 1 428 ? -3.453 5.966 27.968 1.00 40.03 428 ASP A O 1
ATOM 3279 N N . LEU A 1 429 ? -3.933 7.071 26.049 1.00 42.09 429 LEU A N 1
ATOM 3280 C CA . LEU A 1 429 ? -3.178 8.323 26.227 1.00 42.09 429 LEU A CA 1
ATOM 3281 C C . LEU A 1 429 ? -1.631 8.195 26.222 1.00 42.09 429 LEU A C 1
ATOM 3283 O O . LEU A 1 429 ? -1.018 7.570 27.078 1.00 42.09 429 LEU A O 1
ATOM 3287 N N . ASP A 1 430 ? -1.002 8.887 25.262 1.00 41.12 430 ASP A N 1
ATOM 3288 C CA . ASP A 1 430 ? 0.442 9.192 25.174 1.00 41.12 430 ASP A CA 1
ATOM 3289 C C . ASP A 1 430 ? 1.427 8.075 24.766 1.00 41.12 430 ASP A C 1
ATOM 3291 O O . ASP A 1 430 ? 2.573 8.038 25.224 1.00 41.12 430 ASP A O 1
ATOM 3295 N N . ILE A 1 431 ? 1.062 7.203 23.820 1.00 44.34 431 ILE A N 1
ATOM 3296 C CA . ILE A 1 431 ? 2.060 6.336 23.168 1.00 44.34 431 ILE A CA 1
ATOM 3297 C C . ILE A 1 431 ? 2.714 7.088 22.010 1.00 44.34 431 ILE A C 1
ATOM 3299 O O . ILE A 1 431 ? 2.146 7.224 20.931 1.00 44.34 431 ILE A O 1
ATOM 3303 N N . ASP A 1 432 ? 3.928 7.555 22.291 1.00 48.34 432 ASP A N 1
ATOM 3304 C CA . ASP A 1 432 ? 4.987 8.030 21.396 1.00 48.34 432 ASP A CA 1
ATOM 3305 C C . ASP A 1 432 ? 4.704 7.751 19.903 1.00 48.34 432 ASP A C 1
ATOM 3307 O O . ASP A 1 432 ? 4.982 6.663 19.381 1.00 48.34 432 ASP A O 1
ATOM 3311 N N . SER A 1 433 ? 4.143 8.746 19.204 1.00 51.19 433 SER A N 1
ATOM 3312 C CA . SER A 1 433 ? 3.825 8.705 17.765 1.00 51.19 433 SER A CA 1
ATOM 3313 C C . SER A 1 433 ? 5.031 8.343 16.882 1.00 51.19 433 SER A C 1
ATOM 3315 O O . SER A 1 433 ? 4.870 7.996 15.711 1.00 51.19 433 SER A O 1
ATOM 3317 N N . ASP A 1 434 ? 6.234 8.383 17.458 1.00 55.88 434 ASP A N 1
ATOM 3318 C CA . ASP A 1 434 ? 7.501 7.985 16.855 1.00 55.88 434 ASP A CA 1
ATOM 3319 C C . ASP A 1 434 ? 7.669 6.466 16.683 1.00 55.88 434 ASP A C 1
ATOM 3321 O O . ASP A 1 434 ? 8.454 6.035 15.836 1.00 55.88 434 ASP A O 1
ATOM 3325 N N . ARG A 1 435 ? 6.947 5.616 17.431 1.00 64.56 435 ARG A N 1
ATOM 3326 C CA . ARG A 1 435 ? 7.145 4.152 17.343 1.00 64.56 435 ARG A CA 1
ATOM 3327 C C . ARG A 1 435 ? 6.596 3.533 16.062 1.00 64.56 435 ARG A C 1
ATOM 3329 O O . ARG A 1 435 ? 7.177 2.577 15.553 1.00 64.56 435 ARG A O 1
ATOM 3336 N N . CYS A 1 436 ? 5.474 4.049 15.571 1.00 76.12 436 CYS A N 1
ATOM 3337 C CA . CYS A 1 436 ? 4.814 3.584 14.353 1.00 76.12 436 CYS A CA 1
ATOM 3338 C C . CYS A 1 436 ? 4.385 4.805 13.526 1.00 76.12 436 CYS A C 1
ATOM 3340 O O . CYS A 1 436 ? 3.207 5.167 13.533 1.00 76.12 436 CYS A O 1
ATOM 3342 N N . PRO A 1 437 ? 5.295 5.472 12.803 1.00 82.62 437 PRO A N 1
ATOM 3343 C CA . PRO A 1 437 ? 4.910 6.626 12.000 1.00 82.62 437 PRO A CA 1
ATOM 3344 C C . PRO A 1 437 ? 3.924 6.208 10.898 1.00 82.62 437 PRO A C 1
ATOM 3346 O O . PRO A 1 437 ? 4.101 5.168 10.255 1.00 82.62 437 PRO A O 1
ATOM 3349 N N . SER A 1 438 ? 2.881 7.013 10.666 1.00 89.94 438 SER A N 1
ATOM 3350 C CA . SER A 1 438 ? 1.978 6.830 9.517 1.00 89.94 438 SER A CA 1
ATOM 3351 C C . SER A 1 438 ? 2.748 7.009 8.221 1.00 89.94 438 SER A C 1
ATOM 3353 O O . SER A 1 438 ? 3.386 8.041 7.999 1.00 89.94 438 SER A O 1
ATOM 3355 N N . VAL A 1 439 ? 2.700 5.992 7.358 1.00 91.00 439 VAL A N 1
ATOM 3356 C CA . VAL A 1 439 ? 3.449 5.998 6.097 1.00 91.00 439 VAL A CA 1
ATOM 3357 C C . VAL A 1 439 ? 2.994 7.139 5.196 1.00 91.00 439 VAL A C 1
ATOM 3359 O O . VAL A 1 439 ? 3.829 7.835 4.617 1.00 91.00 439 VAL A O 1
ATOM 3362 N N . GLY A 1 440 ? 1.683 7.382 5.134 1.00 89.88 440 GLY A N 1
ATOM 3363 C CA . GLY A 1 440 ? 1.119 8.435 4.311 1.00 89.88 440 GLY A CA 1
ATOM 3364 C C . GLY A 1 440 ? 1.371 9.815 4.901 1.00 89.88 440 GLY A C 1
ATOM 3365 O O . GLY A 1 440 ? 1.817 10.687 4.162 1.00 89.88 440 GLY A O 1
ATOM 3366 N N . LEU A 1 441 ? 1.192 10.017 6.215 1.00 90.31 441 LEU A N 1
ATOM 3367 C CA . LEU A 1 441 ? 1.506 11.311 6.843 1.00 90.31 441 LEU A CA 1
ATOM 3368 C C . LEU A 1 441 ? 2.993 11.642 6.749 1.00 90.31 441 LEU A C 1
ATOM 3370 O O . LEU A 1 441 ? 3.344 12.763 6.390 1.00 90.31 441 LEU A O 1
ATOM 3374 N N . ARG A 1 442 ? 3.876 10.668 6.994 1.00 90.69 442 ARG A N 1
ATOM 3375 C CA . ARG A 1 442 ? 5.319 10.840 6.799 1.00 90.69 442 ARG A CA 1
ATOM 3376 C C . ARG A 1 442 ? 5.614 11.251 5.361 1.00 90.69 442 ARG A C 1
ATOM 3378 O O . ARG A 1 442 ? 6.326 12.229 5.157 1.00 90.69 442 ARG A O 1
ATOM 3385 N N . LYS A 1 443 ? 5.021 10.578 4.367 1.00 89.94 443 LYS A N 1
ATOM 3386 C CA . LYS A 1 443 ? 5.263 10.930 2.964 1.00 89.94 443 LYS A CA 1
ATOM 3387 C C . LYS A 1 443 ? 4.741 12.318 2.607 1.00 89.94 443 LYS A C 1
ATOM 3389 O O . LYS A 1 443 ? 5.400 13.051 1.876 1.00 89.94 443 LYS A O 1
ATOM 3394 N N . ILE A 1 444 ? 3.585 12.696 3.143 1.00 90.50 444 ILE A N 1
ATOM 3395 C CA . ILE A 1 444 ? 3.013 14.036 2.993 1.00 90.50 444 ILE A CA 1
ATOM 3396 C C . ILE A 1 444 ? 3.956 15.092 3.580 1.00 90.50 444 ILE A C 1
ATOM 3398 O O . ILE A 1 444 ? 4.247 16.070 2.893 1.00 90.50 444 ILE A O 1
ATOM 3402 N N . LYS A 1 445 ? 4.479 14.870 4.793 1.00 89.12 445 LYS A N 1
ATOM 3403 C CA . LYS A 1 445 ? 5.441 15.759 5.464 1.00 89.12 445 LYS A CA 1
ATOM 3404 C C . LYS A 1 445 ? 6.772 15.856 4.706 1.00 89.12 445 LYS A C 1
ATOM 3406 O O . LYS A 1 445 ? 7.293 16.947 4.514 1.00 89.12 445 LYS A O 1
ATOM 3411 N N . GLU A 1 446 ? 7.311 14.740 4.219 1.00 88.62 446 GLU A N 1
ATOM 3412 C CA . GLU A 1 446 ? 8.526 14.731 3.387 1.00 88.62 446 GLU A CA 1
ATOM 3413 C C . GLU A 1 446 ? 8.337 15.547 2.100 1.00 88.62 446 GLU A C 1
ATOM 3415 O O . GLU A 1 446 ? 9.187 16.355 1.725 1.00 88.62 446 GLU A O 1
ATOM 3420 N N . LEU A 1 447 ? 7.211 15.351 1.408 1.00 88.25 447 LEU A N 1
ATOM 3421 C CA . LEU A 1 447 ? 6.916 16.067 0.171 1.00 88.25 447 LEU A CA 1
ATOM 3422 C C . LEU A 1 447 ? 6.645 17.553 0.434 1.00 88.25 447 LEU A C 1
ATOM 3424 O O . LEU A 1 447 ? 7.146 18.392 -0.313 1.00 88.25 447 LEU A O 1
ATOM 3428 N N . SER A 1 448 ? 5.923 17.902 1.501 1.00 86.25 448 SER A N 1
ATOM 3429 C CA . SER A 1 448 ? 5.681 19.305 1.856 1.00 86.25 448 SER A CA 1
ATOM 3430 C C . SER A 1 448 ? 6.977 20.043 2.203 1.00 86.25 448 SER A C 1
ATOM 3432 O O . SER A 1 448 ? 7.153 21.189 1.794 1.00 86.25 448 SER A O 1
ATOM 3434 N N . GLN A 1 449 ? 7.944 19.385 2.847 1.00 86.00 449 GLN A N 1
ATOM 3435 C CA . GLN A 1 449 ? 9.271 19.964 3.087 1.00 86.00 449 GLN A CA 1
ATOM 3436 C C . GLN A 1 449 ? 10.041 20.238 1.787 1.00 86.00 449 GLN A C 1
ATOM 3438 O O . GLN A 1 449 ? 10.776 21.225 1.703 1.00 86.00 449 GLN A O 1
ATOM 3443 N N . LEU A 1 450 ? 9.866 19.395 0.763 1.00 83.19 450 LEU A N 1
ATOM 3444 C CA . LEU A 1 450 ? 10.534 19.553 -0.530 1.00 83.19 450 LEU A CA 1
ATOM 3445 C C . LEU A 1 450 ? 9.938 20.668 -1.394 1.00 83.19 450 LEU A C 1
ATOM 3447 O O . LEU A 1 450 ? 10.682 21.269 -2.163 1.00 83.19 450 LEU A O 1
ATOM 3451 N N . GLY A 1 451 ? 8.630 20.928 -1.302 1.00 77.06 451 GLY A N 1
ATOM 3452 C CA . GLY A 1 451 ? 7.942 21.769 -2.288 1.00 77.06 451 GLY A CA 1
ATOM 3453 C C . GLY A 1 451 ? 6.700 22.525 -1.824 1.00 77.06 451 GLY A C 1
ATOM 3454 O O . GLY A 1 451 ? 6.040 23.154 -2.644 1.00 77.06 451 GLY A O 1
ATOM 3455 N N . GLY A 1 452 ? 6.373 22.475 -0.533 1.00 81.19 452 GLY A N 1
ATOM 3456 C CA . GLY A 1 452 ? 5.148 23.042 0.028 1.00 81.19 452 GLY A CA 1
ATOM 3457 C C . GLY A 1 452 ? 3.895 22.220 -0.285 1.00 81.19 452 GLY A C 1
ATOM 3458 O O . GLY A 1 452 ? 3.954 21.099 -0.803 1.00 81.19 452 GLY A O 1
ATOM 3459 N N . ALA A 1 453 ? 2.744 22.790 0.058 1.00 77.75 453 ALA A N 1
ATOM 3460 C CA . ALA A 1 453 ? 1.430 22.221 -0.194 1.00 77.75 453 ALA A CA 1
ATOM 3461 C C . ALA A 1 453 ? 0.521 23.281 -0.824 1.00 77.75 453 ALA A C 1
ATOM 3463 O O . ALA A 1 453 ? 0.439 24.413 -0.347 1.00 77.75 453 ALA A O 1
ATOM 3464 N N . HIS A 1 454 ? -0.166 22.914 -1.903 1.00 77.62 454 HIS A N 1
ATOM 3465 C CA . HIS A 1 454 ? -1.039 23.819 -2.639 1.00 77.62 454 HIS A CA 1
ATOM 3466 C C . HIS A 1 454 ? -2.374 23.146 -2.933 1.00 77.62 454 HIS A C 1
ATOM 3468 O O . HIS A 1 454 ? -2.421 22.027 -3.452 1.00 77.62 454 HIS A O 1
ATOM 3474 N N . GLU A 1 455 ? -3.470 23.844 -2.651 1.00 70.50 455 GLU A N 1
ATOM 3475 C CA . GLU A 1 455 ? -4.772 23.439 -3.166 1.00 70.50 455 GLU A CA 1
ATOM 3476 C C . GLU A 1 455 ? -4.783 23.608 -4.687 1.00 70.50 455 GLU A C 1
ATOM 3478 O O . GLU A 1 455 ? -4.306 24.612 -5.228 1.00 70.50 455 GLU A O 1
ATOM 3483 N N . ALA A 1 456 ? -5.299 22.610 -5.402 1.00 60.38 456 ALA A N 1
ATOM 3484 C CA . ALA A 1 456 ? -5.420 22.713 -6.847 1.00 60.38 456 ALA A CA 1
ATOM 3485 C C . ALA A 1 456 ? -6.448 23.806 -7.192 1.00 60.38 456 ALA A C 1
ATOM 3487 O O . ALA A 1 456 ? -7.646 23.628 -6.981 1.00 60.38 456 ALA A O 1
ATOM 3488 N N . SER A 1 457 ? -5.993 24.943 -7.730 1.00 47.09 457 SER A N 1
ATOM 3489 C CA . SER A 1 457 ? -6.887 26.012 -8.180 1.00 47.09 457 SER A CA 1
ATOM 3490 C C . SER A 1 457 ? -7.864 25.495 -9.246 1.00 47.09 457 SER A C 1
ATOM 3492 O O . SER A 1 457 ? -7.509 24.659 -10.083 1.00 47.09 457 SER A O 1
ATOM 3494 N N . LYS A 1 458 ? -9.120 25.968 -9.160 1.00 43.44 458 LYS A N 1
ATOM 3495 C CA . LYS A 1 458 ? -10.285 25.584 -9.984 1.00 43.44 458 LYS A CA 1
ATOM 3496 C C . LYS A 1 458 ? -9.883 25.185 -11.411 1.00 43.44 458 LYS A C 1
ATOM 3498 O O . LYS A 1 458 ? -9.568 26.041 -12.233 1.00 43.44 458 LYS A O 1
ATOM 3503 N N . GLY A 1 459 ? -9.922 23.885 -11.708 1.00 41.78 459 GLY A N 1
ATOM 3504 C CA . GLY A 1 459 ? -9.641 23.381 -13.057 1.00 41.78 459 GLY A CA 1
ATOM 3505 C C . GLY A 1 459 ? -9.202 21.921 -13.149 1.00 41.78 459 GLY A C 1
ATOM 3506 O O . GLY A 1 459 ? -9.350 21.319 -14.211 1.00 41.78 459 GLY A O 1
ATOM 3507 N N . PHE A 1 460 ? -8.723 21.310 -12.062 1.00 42.72 460 PHE A N 1
ATOM 3508 C CA . PHE A 1 460 ? -8.436 19.875 -12.053 1.00 42.72 460 PHE A CA 1
ATOM 3509 C C . PHE A 1 460 ? -9.640 19.086 -11.538 1.00 42.72 460 PHE A C 1
ATOM 3511 O O . PHE A 1 460 ? -10.062 19.238 -10.396 1.00 42.72 460 PHE A O 1
ATOM 3518 N N . LYS A 1 461 ? -10.203 18.239 -12.408 1.00 48.78 461 LYS A N 1
ATOM 3519 C CA . LYS A 1 461 ? -11.194 17.227 -12.026 1.00 48.78 461 LYS A CA 1
ATOM 3520 C C . LYS A 1 461 ? -10.593 16.353 -10.912 1.00 48.78 461 LYS A C 1
ATOM 3522 O O . LYS A 1 461 ? -9.509 15.816 -11.122 1.00 48.78 461 LYS A O 1
ATOM 3527 N N . LYS A 1 462 ? -11.289 16.277 -9.767 1.00 51.78 462 LYS A N 1
ATOM 3528 C CA . LYS A 1 462 ? -11.130 15.348 -8.623 1.00 51.78 462 LYS A CA 1
ATOM 3529 C C . LYS A 1 462 ? -9.804 14.571 -8.631 1.00 51.78 462 LYS A C 1
ATOM 3531 O O . LYS A 1 462 ? -9.714 13.508 -9.241 1.00 51.78 462 LYS A O 1
ATOM 3536 N N . SER A 1 463 ? -8.765 15.099 -7.993 1.00 52.31 463 SER A N 1
ATOM 3537 C CA . SER A 1 463 ? -7.450 14.450 -7.951 1.00 52.31 463 SER A CA 1
ATOM 3538 C C . SER A 1 463 ? -7.293 13.560 -6.708 1.00 52.31 463 SER A C 1
ATOM 3540 O O . SER A 1 463 ? -7.820 13.859 -5.648 1.00 52.31 463 SER A O 1
ATOM 3542 N N . VAL A 1 464 ? -6.645 12.409 -6.908 1.00 57.25 464 VAL A N 1
ATOM 3543 C CA . VAL A 1 464 ? -6.642 11.172 -6.093 1.00 57.25 464 VAL A CA 1
ATOM 3544 C C . VAL A 1 464 ? -5.703 11.123 -4.868 1.00 57.25 464 VAL A C 1
ATOM 3546 O O . VAL A 1 464 ? -4.540 11.391 -5.122 1.00 57.25 464 VAL A O 1
ATOM 3549 N N . SER A 1 465 ? -6.047 10.738 -3.627 1.00 60.94 465 SER A N 1
ATOM 3550 C CA . SER A 1 465 ? -5.033 10.238 -2.655 1.00 60.94 465 SER A CA 1
ATOM 3551 C C . SER A 1 465 ? -4.541 8.830 -3.005 1.00 60.94 465 SER A C 1
ATOM 3553 O O . SER A 1 465 ? -3.360 8.519 -2.850 1.00 60.94 465 SER A O 1
ATOM 3555 N N . THR A 1 466 ? -5.449 8.002 -3.525 1.00 65.44 466 THR A N 1
ATOM 3556 C CA . THR A 1 466 ? -5.208 6.663 -4.074 1.00 65.44 466 THR A CA 1
ATOM 3557 C C . THR A 1 466 ? -5.919 6.525 -5.427 1.00 65.44 466 THR A C 1
ATOM 3559 O O . THR A 1 466 ? -6.965 7.139 -5.652 1.00 65.44 466 THR A O 1
ATOM 3562 N N . PRO A 1 467 ? -5.387 5.746 -6.378 1.00 64.69 467 PRO A N 1
ATOM 3563 C CA . PRO A 1 467 ? -5.952 5.671 -7.729 1.00 64.69 467 PRO A CA 1
ATOM 3564 C C . PRO A 1 467 ? -7.351 5.036 -7.781 1.00 64.69 467 PRO A C 1
ATOM 3566 O O . PRO A 1 467 ? -8.138 5.317 -8.685 1.00 64.69 467 PRO A O 1
ATOM 3569 N N . ASP A 1 468 ? -7.698 4.211 -6.798 1.00 70.75 468 ASP A N 1
ATOM 3570 C CA . ASP A 1 468 ? -8.968 3.481 -6.788 1.00 70.75 468 ASP A CA 1
ATOM 3571 C C . ASP A 1 468 ? -10.135 4.330 -6.302 1.00 70.75 468 ASP A C 1
ATOM 3573 O O . ASP A 1 468 ? -11.250 4.192 -6.803 1.00 70.75 468 ASP A O 1
ATOM 3577 N N . LEU A 1 469 ? -9.856 5.300 -5.434 1.00 72.62 469 LEU A N 1
ATOM 3578 C CA . LEU A 1 469 ? -10.841 6.288 -5.029 1.00 72.62 469 LEU A CA 1
ATOM 3579 C C . LEU A 1 469 ? -11.256 7.186 -6.217 1.00 72.62 469 LEU A C 1
ATOM 3581 O O . LEU A 1 469 ? -12.400 7.622 -6.273 1.00 72.62 469 LEU A O 1
ATOM 3585 N N . LEU A 1 470 ? -10.392 7.386 -7.228 1.00 63.00 470 LEU A N 1
ATOM 3586 C CA . LEU A 1 470 ? -10.769 8.054 -8.488 1.00 63.00 470 LEU A CA 1
ATOM 3587 C C . LEU A 1 470 ? -11.787 7.239 -9.277 1.00 63.00 470 LEU A C 1
ATOM 3589 O O . LEU A 1 470 ? -12.829 7.760 -9.656 1.00 63.00 470 LEU A O 1
ATOM 3593 N N . SER A 1 471 ? -11.495 5.959 -9.487 1.00 66.38 471 SER A N 1
ATOM 3594 C CA . SER A 1 471 ? -12.393 5.065 -10.228 1.00 66.38 471 SER A CA 1
ATOM 3595 C C . SER A 1 471 ? -13.746 4.962 -9.523 1.00 66.38 471 SER A C 1
ATOM 3597 O O . SER A 1 471 ? -14.798 4.921 -10.159 1.00 66.38 471 SER A O 1
ATOM 3599 N N . TYR A 1 472 ? -13.719 5.015 -8.191 1.00 66.88 472 TYR A N 1
ATOM 3600 C CA . TYR A 1 472 ? -14.909 5.107 -7.369 1.00 66.88 472 TYR A CA 1
ATOM 3601 C C . TYR A 1 472 ? -15.686 6.416 -7.588 1.00 66.88 472 TYR A C 1
ATOM 3603 O O . TYR A 1 472 ? -16.868 6.373 -7.930 1.00 66.88 472 TYR A O 1
ATOM 3611 N N . PHE A 1 473 ? -15.031 7.576 -7.471 1.00 71.31 473 PHE A N 1
ATOM 3612 C CA . PHE A 1 473 ? -15.660 8.873 -7.739 1.00 71.31 473 PHE A CA 1
ATOM 3613 C C . PHE A 1 473 ? -16.214 8.979 -9.166 1.00 71.31 473 PHE A C 1
ATOM 3615 O O . PHE A 1 473 ? -17.236 9.630 -9.360 1.00 71.31 473 PHE A O 1
ATOM 3622 N N . GLU A 1 474 ? -15.552 8.378 -10.156 1.00 67.88 474 GLU A N 1
ATOM 3623 C CA . GLU A 1 474 ? -16.016 8.338 -11.546 1.00 67.88 474 GLU A CA 1
ATOM 3624 C C . GLU A 1 474 ? -17.255 7.451 -11.708 1.00 67.88 474 GLU A C 1
ATOM 3626 O O . GLU A 1 474 ? -18.177 7.832 -12.427 1.00 67.88 474 GLU A O 1
ATOM 3631 N N . SER A 1 475 ? -17.324 6.319 -10.999 1.00 61.22 475 SER A N 1
ATOM 3632 C CA . SER A 1 475 ? -18.480 5.413 -11.044 1.00 61.22 475 SER A CA 1
ATOM 3633 C C . SER A 1 475 ? -19.772 6.012 -10.476 1.00 61.22 475 SER A C 1
ATOM 3635 O O . SER A 1 475 ? -20.849 5.561 -10.838 1.00 61.22 475 SER A O 1
ATOM 3637 N N . MET A 1 476 ? -19.678 7.031 -9.615 1.00 59.31 476 MET A N 1
ATOM 3638 C CA . MET A 1 476 ? -20.840 7.704 -9.016 1.00 59.31 476 MET A CA 1
ATOM 3639 C C . MET A 1 476 ? -21.408 8.856 -9.851 1.00 59.31 476 MET A C 1
ATOM 3641 O O . MET A 1 476 ? -22.444 9.412 -9.501 1.00 59.31 476 MET A O 1
ATOM 3645 N N . VAL A 1 477 ? -20.702 9.278 -10.903 1.00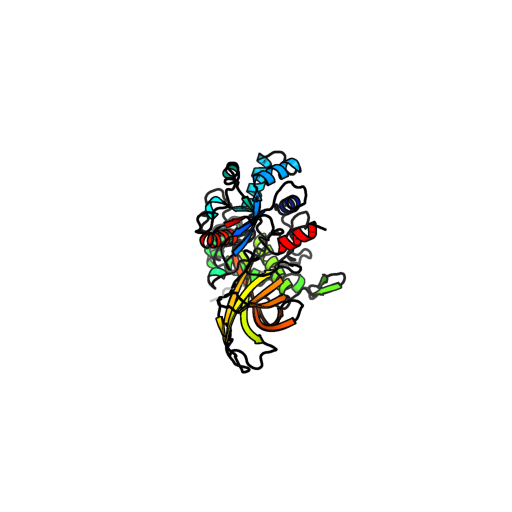 54.25 477 VAL A N 1
ATOM 3646 C CA . VAL A 1 477 ? -21.092 10.433 -11.733 1.00 54.25 477 VAL A CA 1
ATOM 3647 C C . VAL A 1 477 ? -21.952 10.003 -12.937 1.00 54.25 477 VAL A C 1
ATOM 3649 O O . VAL A 1 477 ? -22.376 10.859 -13.711 1.00 54.25 477 VAL A O 1
ATOM 3652 N N . TYR A 1 478 ? -22.258 8.707 -13.072 1.00 37.09 478 TYR A N 1
ATOM 3653 C CA . TYR A 1 478 ? -23.094 8.143 -14.137 1.00 37.09 478 TYR A CA 1
ATOM 3654 C C . TYR A 1 478 ? -24.325 7.415 -13.612 1.00 37.09 478 TYR A C 1
ATOM 3656 O O . TYR A 1 478 ? -24.189 6.677 -12.611 1.00 37.09 478 TYR A O 1
#

Secondary structure (DSSP, 8-state):
-PPPP----PPP----------SS-S----SS----SHHHHHHHHSTTSS---EEEEEEETTEEEEEEEEEHHHHHHHHHHTTSSSSHHHHHHHHHHHHHTTSEEEE-SGGGTTSSS--S---STTTTSSTT--EEEEPPTT--EEESSSGGGTS-EEETTEEEE---HHHHHHHTHHHHHHHHHHHHHHHHHHTTHHHHHHHHHHTPPPHHHHSSS--EEEETTEEEEPPHHHHHHHHHHHHHHHHHHTT--EEEEEEEEEEEEEEEESS-SSS-SEEEEEEEEEEE-TT-----STTS--TTEEEPPPEEEE---STTPPPSS-EEEEEEEE--TTB-TTS-B-STTS--SS-SS--EEEEEEEE--SSSPEEEEEEEEE-TT--BT-EEEEEEEEEETTTEEEEEEEEEEEEEEEEEEE----SSS---TTSS-BHHHHHHHHHHHHH-EEE--TT-----SSHHHHHHHHHT--

Sequence (478 aa):
MPTLSGIEMERPSSLAVAVAASETAIEAAPSERIDGGDAVIRRMIQPGSGVEFRTLKVGEGGNTAMVVLFCRSEAIEYLVSSGAEKDEAEADARLKRMQHRRVIEEIDLDELTGGKGHAISASGPDSRKETSEIRFRFVDPWEVEALESKEGEVLGASLGREHYLAFNVGIVTRSCEEILRSLGGLHLLGLWSHSKGGICLTKAIASVHPPWERDSGCDLEMKRGALAEASPYTNSIRQHLYRNSLFRHLGIPQRFLALIQVELLDLKNLTSPGGSSSLNAYALLRLKRPGSGAPLTHKARTLDSACTQPTKIGKSTGPNAPASWGSLVRFRFPLPEDVNCDGVSFDRDREALFKGAPSVLQLSVYEKKFMSDLQLGGADVKLDALTSGGQLEEWVPLRAGKDVISWFARIRLTLRFEILCLNADDSDLDIDSDRCPSVGLRKIKELSQLGGAHEASKGFKKSVSTPDLLSYFESMVY

Radius of gyration: 26.18 Å; chains: 1; bounding box: 54×103×83 Å